Protein AF-0000000083551437 (afdb_homodimer)

Solvent-accessible surface area (backbone atoms only — not comparable to full-atom values): 20191 Å² total; per-residue (Å²): 82,76,39,36,57,94,76,47,75,88,48,89,48,83,45,63,50,37,62,58,28,38,17,14,49,35,32,35,20,27,40,38,96,59,39,48,39,40,38,65,29,53,30,24,42,41,46,38,73,56,61,35,26,37,37,39,28,46,61,46,56,37,84,87,50,58,63,24,40,69,62,61,53,24,28,73,71,62,40,40,38,22,36,25,40,53,34,72,93,44,42,68,40,51,48,47,22,59,35,90,67,61,80,55,52,42,29,41,68,76,40,70,47,60,73,35,77,51,87,83,53,88,28,45,39,58,54,82,30,55,30,35,38,34,26,37,55,74,46,76,42,80,47,73,52,76,37,20,34,38,40,32,24,37,44,54,26,40,39,39,36,63,89,21,51,55,96,52,34,70,53,60,89,44,30,37,30,38,42,26,94,52,33,30,35,73,50,72,67,68,49,74,58,80,74,51,126,83,77,39,35,56,92,76,46,76,88,47,88,48,82,46,63,52,36,62,55,29,39,17,14,46,35,33,35,19,26,38,38,98,59,39,48,40,37,38,66,29,52,30,25,41,41,47,38,73,57,63,37,25,35,37,38,29,45,61,46,56,38,84,86,50,57,63,24,41,70,61,61,53,26,28,73,71,62,42,40,38,23,39,24,40,54,34,75,92,43,43,67,41,49,49,47,22,60,35,91,66,61,81,55,53,41,28,40,69,77,41,71,47,58,72,33,78,50,87,83,52,87,27,46,39,57,55,81,29,56,29,36,38,34,27,37,56,74,46,77,40,80,45,75,54,76,36,22,35,38,40,33,24,38,46,55,26,39,39,37,35,63,90,22,52,54,96,50,34,69,53,60,88,44,30,38,29,36,42,25,93,52,34,30,33,73,50,72,68,68,50,74,58,80,73,51,127

Sequence (394 aa):
MFYKPAEGHGLPHNPFNAIAAPRPIGWISTRGTMGDNLAPYSFFNAVAYVPPQVMFASTAAKPDRGDTKDSVAQIRETGVFCVNMVSLALLDQMNQSSAPFPAGEDEFLHAGIAKAECETIDCPRVAEATASLECRVARIETLLGQSNFLVLGEVTGVHIRPDCLRDGRYLPPDRMVRLGYKDYAVVRDTFELDRPGMFYKPAEGHGLPHNPFNAIAAPRPIGWISTRGTMGDNLAPYSFFNAVAYVPPQVMFASTAAKPDRGDTKDSVAQIRETGVFCVNMVSLALLDQMNQSSAPFPAGEDEFLHAGIAKAECETIDCPRVAEATASLECRVARIETLLGQSNFLVLGEVTGVHIRPDCLRDGRYLPPDRMVRLGYKDYAVVRDTFELDRPG

Nearest PDB structures (foldseek):
  3bpk-assembly1_B  TM=9.282E-01  e=5.804E-17  Bacillus cereus ATCC 14579
  1eje-assembly1_A-2  TM=8.838E-01  e=7.301E-16  Methanothermobacter thermautotrophicus
  3fge-assembly1_A-2  TM=8.835E-01  e=1.530E-13  Shewanella frigidimarina NCIMB 400
  2d5m-assembly1_A-2  TM=8.973E-01  e=6.274E-12  Nitratidesulfovibrio vulgaris str. 'Miyazaki F'
  3e4v-assembly1_B  TM=7.670E-01  e=2.721E-10  Methylobacillus flagellatus KT

Structure (mmCIF, N/CA/C/O backbone):
data_AF-0000000083551437-model_v1
#
loop_
_entity.id
_entity.type
_entity.pdbx_description
1 polymer 'Flavin reductase family protein'
#
loop_
_atom_site.group_PDB
_atom_site.id
_atom_site.type_symbol
_atom_site.label_atom_id
_atom_site.label_alt_id
_atom_site.label_comp_id
_atom_site.label_asym_id
_atom_site.label_entity_id
_atom_site.label_seq_id
_atom_site.pdbx_PDB_ins_code
_atom_site.Cartn_x
_atom_site.Cartn_y
_atom_site.Cartn_z
_atom_site.occupancy
_atom_site.B_iso_or_equiv
_atom_site.auth_seq_id
_atom_site.auth_comp_id
_atom_site.auth_asym_id
_atom_site.auth_atom_id
_atom_site.pdbx_PDB_model_num
ATOM 1 N N . MET A 1 1 ? 7.129 -7.602 -23.125 1 96.12 1 MET A N 1
ATOM 2 C CA . MET A 1 1 ? 8.43 -6.988 -22.875 1 96.12 1 MET A CA 1
ATOM 3 C C . MET A 1 1 ? 8.977 -7.398 -21.516 1 96.12 1 MET A C 1
ATOM 5 O O . MET A 1 1 ? 8.219 -7.52 -20.547 1 96.12 1 MET A O 1
ATOM 9 N N . PHE A 1 2 ? 10.25 -7.688 -21.484 1 98.62 2 PHE A N 1
ATOM 10 C CA . PHE A 1 2 ? 10.938 -8.016 -20.234 1 98.62 2 PHE A CA 1
ATOM 11 C C . PHE A 1 2 ? 12.172 -7.137 -20.047 1 98.62 2 PHE A C 1
ATOM 13 O O . PHE A 1 2 ? 12.891 -6.859 -21.016 1 98.62 2 PHE A O 1
ATOM 20 N N . TYR A 1 3 ? 12.445 -6.699 -18.828 1 98.69 3 TYR A N 1
ATOM 21 C CA . TYR A 1 3 ? 13.695 -6.012 -18.516 1 98.69 3 TYR A CA 1
ATOM 22 C C . TYR A 1 3 ? 14.117 -6.254 -17.078 1 98.69 3 TYR A C 1
ATOM 24 O O . TYR A 1 3 ? 13.297 -6.645 -16.234 1 98.69 3 TYR A O 1
ATOM 32 N N . LYS A 1 4 ? 15.359 -6.117 -16.828 1 98.81 4 LYS A N 1
ATOM 33 C CA . LYS A 1 4 ? 15.938 -6.094 -15.492 1 98.81 4 LYS A CA 1
ATOM 34 C C . LYS A 1 4 ? 16.188 -4.664 -15.023 1 98.81 4 LYS A C 1
ATOM 36 O O . LYS A 1 4 ? 16.953 -3.924 -15.648 1 98.81 4 LYS A O 1
ATOM 41 N N . PRO A 1 5 ? 15.547 -4.305 -13.898 1 98.69 5 PRO A N 1
ATOM 42 C CA . PRO A 1 5 ? 15.719 -2.924 -13.438 1 98.69 5 PRO A CA 1
ATOM 43 C C . PRO A 1 5 ? 17.188 -2.52 -13.312 1 98.69 5 PRO A C 1
ATOM 45 O O . PRO A 1 5 ? 17.547 -1.372 -13.594 1 98.69 5 PRO A O 1
ATOM 48 N N . ALA A 1 6 ? 18.047 -3.371 -12.93 1 98 6 ALA A N 1
ATOM 49 C CA . ALA A 1 6 ? 19.469 -3.086 -12.75 1 98 6 ALA A CA 1
ATOM 50 C C . ALA A 1 6 ? 20.125 -2.674 -14.07 1 98 6 ALA A C 1
ATOM 52 O O . ALA A 1 6 ? 21.172 -2.018 -14.078 1 98 6 ALA A O 1
ATOM 53 N N . GLU A 1 7 ? 19.531 -3.029 -15.141 1 98.19 7 GLU A N 1
ATOM 54 C CA . GLU A 1 7 ? 20.078 -2.742 -16.469 1 98.19 7 GLU A CA 1
ATOM 55 C C . GLU A 1 7 ? 19.328 -1.594 -17.125 1 98.19 7 GLU A C 1
ATOM 57 O O . GLU A 1 7 ? 19.594 -1.259 -18.281 1 98.19 7 GLU A O 1
ATOM 62 N N . GLY A 1 8 ? 18.422 -0.997 -16.469 1 97.75 8 GLY A N 1
ATOM 63 C CA . GLY A 1 8 ? 17.578 0.053 -17.031 1 97.75 8 GLY A CA 1
ATOM 64 C C . GLY A 1 8 ? 16.297 -0.469 -17.641 1 97.75 8 GLY A C 1
ATOM 65 O O . GLY A 1 8 ? 16.234 -1.611 -18.094 1 97.75 8 GLY A O 1
ATOM 66 N N . HIS A 1 9 ? 15.281 0.3 -17.688 1 96.94 9 HIS A N 1
ATOM 67 C CA . HIS A 1 9 ? 13.992 -0.137 -18.203 1 96.94 9 HIS A CA 1
ATOM 68 C C . HIS A 1 9 ? 13.852 0.149 -19.688 1 96.94 9 HIS A C 1
ATOM 70 O O . HIS A 1 9 ? 13.039 -0.47 -20.375 1 96.94 9 HIS A O 1
ATOM 76 N N . GLY A 1 10 ? 14.555 1.107 -20.203 1 96.69 10 GLY A N 1
ATOM 77 C CA . GLY A 1 10 ? 14.602 1.378 -21.641 1 96.69 10 GLY A CA 1
ATOM 78 C C . GLY A 1 10 ? 13.383 2.139 -22.141 1 96.69 10 GLY A C 1
ATOM 79 O O . GLY A 1 10 ? 13.203 2.305 -23.344 1 96.69 10 GLY A O 1
ATOM 80 N N . LEU A 1 11 ? 12.43 2.51 -21.344 1 97.75 11 LEU A N 1
ATOM 81 C CA . LEU A 1 11 ? 11.227 3.268 -21.688 1 97.75 11 LEU A CA 1
ATOM 82 C C . LEU A 1 11 ? 11.43 4.758 -21.422 1 97.75 11 LEU A C 1
ATOM 84 O O . LEU A 1 11 ? 12.312 5.137 -20.641 1 97.75 11 LEU A O 1
ATOM 88 N N . PRO A 1 12 ? 10.664 5.594 -22.062 1 96.94 12 PRO A N 1
ATOM 89 C CA . PRO A 1 12 ? 10.812 7.035 -21.844 1 96.94 12 PRO A CA 1
ATOM 90 C C . PRO A 1 12 ? 10.562 7.438 -20.391 1 96.94 1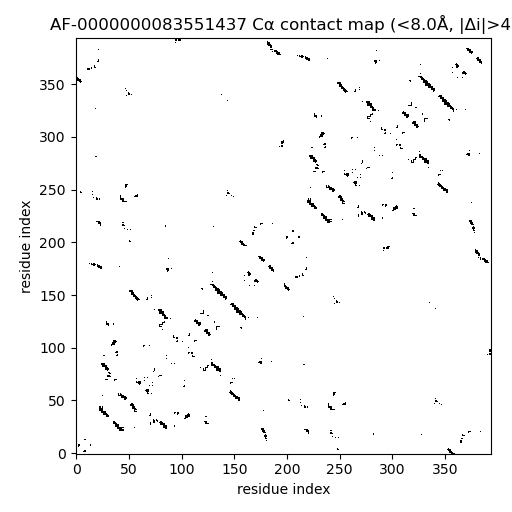2 PRO A C 1
ATOM 92 O O . PRO A 1 12 ? 11.133 8.422 -19.922 1 96.94 12 PRO A O 1
ATOM 95 N N . HIS A 1 13 ? 9.648 6.754 -19.734 1 96.31 13 HIS A N 1
ATOM 96 C CA . HIS A 1 13 ? 9.336 6.977 -18.328 1 96.31 13 HIS A CA 1
ATOM 97 C C . HIS A 1 13 ? 9.344 5.664 -17.547 1 96.31 13 HIS A C 1
ATOM 99 O O . HIS A 1 13 ? 8.93 4.629 -18.062 1 96.31 13 HIS A O 1
ATOM 105 N N . ASN A 1 14 ? 9.875 5.773 -16.344 1 97.75 14 ASN A N 1
ATOM 106 C CA . ASN A 1 14 ? 9.898 4.605 -15.469 1 97.75 14 ASN A CA 1
ATOM 107 C C . ASN A 1 14 ? 8.492 4.059 -15.234 1 97.75 14 ASN A C 1
ATOM 109 O O . ASN A 1 14 ? 7.637 4.754 -14.68 1 97.75 14 ASN A O 1
ATOM 113 N N . PRO A 1 15 ? 8.219 2.82 -15.586 1 98.62 15 PRO A N 1
ATOM 114 C CA . PRO A 1 15 ? 6.859 2.293 -15.477 1 98.62 15 PRO A CA 1
ATOM 115 C C . PRO A 1 15 ? 6.547 1.738 -14.094 1 98.62 15 PRO A C 1
ATOM 117 O O . PRO A 1 15 ? 5.402 1.378 -13.805 1 98.62 15 PRO A O 1
ATOM 120 N N . PHE A 1 16 ? 7.488 1.722 -13.164 1 98.75 16 PHE A N 1
ATOM 121 C CA . PHE A 1 16 ? 7.387 0.976 -11.922 1 98.75 16 PHE A CA 1
ATOM 122 C C . PHE A 1 16 ? 6.172 1.424 -11.117 1 98.75 16 PHE A C 1
ATOM 124 O O . PHE A 1 16 ? 5.348 0.6 -10.711 1 98.75 16 PHE A O 1
ATOM 131 N N . ASN A 1 17 ? 6.02 2.684 -10.898 1 97.12 17 ASN A N 1
ATOM 132 C CA . ASN A 1 17 ? 4.91 3.166 -10.086 1 97.12 17 ASN A CA 1
ATOM 133 C C . ASN A 1 17 ? 3.574 3.018 -10.805 1 97.12 17 ASN A C 1
ATOM 135 O O . ASN A 1 17 ? 2.525 2.916 -10.164 1 97.12 17 ASN A O 1
ATOM 139 N N . ALA A 1 18 ? 3.645 3.078 -12.188 1 98.38 18 ALA A N 1
ATOM 140 C CA . ALA A 1 18 ? 2.422 2.838 -12.953 1 98.38 18 ALA A CA 1
ATOM 141 C C . ALA A 1 18 ? 1.976 1.384 -12.828 1 98.38 18 ALA A C 1
ATOM 143 O O . ALA A 1 18 ? 0.779 1.088 -12.883 1 98.38 18 ALA A O 1
ATOM 144 N N . ILE A 1 19 ? 2.932 0.49 -12.68 1 98.81 19 ILE A N 1
ATOM 145 C CA . ILE A 1 19 ? 2.633 -0.932 -12.547 1 98.81 19 ILE A CA 1
ATOM 146 C C . ILE A 1 19 ? 2.08 -1.212 -11.148 1 98.81 19 ILE A C 1
ATOM 148 O O . ILE A 1 19 ? 1.021 -1.827 -11.008 1 98.81 19 ILE A O 1
ATOM 152 N N . ALA A 1 20 ? 2.764 -0.733 -10.062 1 98.69 20 ALA A N 1
ATOM 153 C CA . ALA A 1 20 ? 2.295 -0.92 -8.695 1 98.69 20 ALA A CA 1
ATOM 154 C C . ALA A 1 20 ? 1.209 0.092 -8.336 1 98.69 20 ALA A C 1
ATOM 156 O O . ALA A 1 20 ? 1.401 0.938 -7.461 1 98.69 20 ALA A O 1
ATOM 157 N N . ALA A 1 21 ? 0.057 0.065 -9.031 1 98.56 21 ALA A N 1
ATOM 158 C CA . ALA A 1 21 ? -1.063 0.997 -8.93 1 98.56 21 ALA A CA 1
ATOM 159 C C . ALA A 1 21 ? -2.395 0.276 -9.125 1 98.56 21 ALA A C 1
ATOM 161 O O . ALA A 1 21 ? -2.43 -0.853 -9.625 1 98.56 21 ALA A O 1
ATOM 162 N N . PRO A 1 22 ? -3.568 0.852 -8.742 1 98.56 22 PRO A N 1
ATOM 163 C CA . PRO A 1 22 ? -3.762 2.146 -8.086 1 98.56 22 PRO A CA 1
ATOM 164 C C . PRO A 1 22 ? -3.441 2.107 -6.594 1 98.56 22 PRO A C 1
ATOM 166 O O . PRO A 1 22 ? -3.736 1.115 -5.922 1 98.56 22 PRO A O 1
ATOM 169 N N . ARG A 1 23 ? -2.859 3.162 -6.117 1 98.88 23 ARG A N 1
ATOM 170 C CA . ARG A 1 23 ? -2.432 3.191 -4.723 1 98.88 23 ARG A CA 1
ATOM 171 C C . ARG A 1 23 ? -3.211 4.234 -3.934 1 98.88 23 ARG A C 1
ATOM 173 O O . ARG A 1 23 ? -3.508 5.316 -4.445 1 98.88 23 ARG A O 1
ATOM 180 N N . PRO A 1 24 ? -3.516 3.902 -2.701 1 98.75 24 PRO A N 1
ATOM 181 C CA . PRO A 1 24 ? -4.07 4.961 -1.853 1 98.75 24 PRO A CA 1
ATOM 182 C C . PRO A 1 24 ? -3.055 6.055 -1.53 1 98.75 24 PRO A C 1
ATOM 184 O O . PRO A 1 24 ? -1.855 5.871 -1.748 1 98.75 24 PRO A O 1
ATOM 187 N N . ILE A 1 25 ? -3.564 7.141 -1.116 1 98.75 25 ILE A N 1
ATOM 188 C CA . ILE A 1 25 ? -2.711 8.258 -0.724 1 98.75 25 ILE A CA 1
ATOM 189 C C . ILE A 1 25 ? -2.781 8.453 0.789 1 98.75 25 ILE A C 1
ATOM 191 O O . ILE A 1 25 ? -3.846 8.758 1.332 1 98.75 25 ILE A O 1
ATOM 195 N N . GLY A 1 26 ? -1.663 8.18 1.498 1 98.88 26 GLY A N 1
ATOM 196 C CA . GLY A 1 26 ? -1.537 8.617 2.879 1 98.88 26 GLY A CA 1
ATOM 197 C C . GLY A 1 26 ? -1.109 10.062 3.012 1 98.88 26 GLY A C 1
ATOM 198 O O . GLY A 1 26 ? 0.041 10.406 2.73 1 98.88 26 GLY A O 1
ATOM 199 N N . TRP A 1 27 ? -2.078 10.883 3.355 1 98.94 27 TRP A N 1
ATOM 200 C CA . TRP A 1 27 ? -1.805 12.297 3.602 1 98.94 27 TRP A CA 1
ATOM 201 C C . TRP A 1 27 ? -1.327 12.516 5.031 1 98.94 27 TRP A C 1
ATOM 203 O O . TRP A 1 27 ? -2.139 12.695 5.945 1 98.94 27 TRP A O 1
ATOM 213 N N . ILE A 1 28 ? 0.02 12.578 5.172 1 98.94 28 ILE A N 1
ATOM 214 C CA . ILE A 1 28 ? 0.659 12.414 6.473 1 98.94 28 ILE A CA 1
ATOM 215 C C . ILE A 1 28 ? 0.851 13.781 7.129 1 98.94 28 ILE A C 1
ATOM 217 O O . ILE A 1 28 ? 1.5 14.664 6.559 1 98.94 28 ILE A O 1
ATOM 221 N N . SER A 1 29 ? 0.323 13.953 8.32 1 98.94 29 SER A N 1
ATOM 222 C CA . SER A 1 29 ? 0.604 15.133 9.133 1 98.94 29 SER A CA 1
ATOM 223 C C . SER A 1 29 ? 1.521 14.789 10.305 1 98.94 29 SER A C 1
ATOM 225 O O . SER A 1 29 ? 1.416 13.703 10.883 1 98.94 29 SER A O 1
ATOM 227 N N . THR A 1 30 ? 2.338 15.625 10.609 1 98.94 30 THR A N 1
ATOM 228 C CA . THR A 1 30 ? 3.26 15.523 11.734 1 98.94 30 THR A CA 1
ATOM 229 C C . THR A 1 30 ? 3.406 16.875 12.438 1 98.94 30 THR A C 1
ATOM 231 O O . THR A 1 30 ? 3.082 17.906 11.867 1 98.94 30 THR A O 1
ATOM 234 N N . ARG A 1 31 ? 3.773 16.828 13.711 1 98.75 31 ARG A N 1
ATOM 235 C CA . ARG A 1 31 ? 4.184 17.984 14.508 1 98.75 31 ARG A CA 1
ATOM 236 C C . ARG A 1 31 ? 5.539 17.75 15.164 1 98.75 31 ARG A C 1
ATOM 238 O O . ARG A 1 31 ? 5.707 16.781 15.914 1 98.75 31 ARG A O 1
ATOM 245 N N . GLY A 1 32 ? 6.527 18.547 14.82 1 98.12 32 GLY A N 1
ATOM 246 C CA . GLY A 1 32 ? 7.84 18.469 15.445 1 98.12 32 GLY A CA 1
ATOM 247 C C . GLY A 1 32 ? 8.281 19.797 16.047 1 98.12 32 GLY A C 1
ATOM 248 O O . GLY A 1 32 ? 7.469 20.703 16.234 1 98.12 32 GLY A O 1
ATOM 249 N N . THR A 1 33 ? 9.547 19.891 16.359 1 97.56 33 THR A N 1
ATOM 250 C CA . THR A 1 33 ? 10.109 21.078 16.984 1 97.56 33 THR A CA 1
ATOM 251 C C . THR A 1 33 ? 9.977 22.281 16.062 1 97.56 33 THR A C 1
ATOM 253 O O . THR A 1 33 ? 9.859 23.422 16.531 1 97.56 33 THR A O 1
ATOM 256 N N . MET A 1 34 ? 9.852 22.078 14.758 1 97.19 34 MET A N 1
ATOM 257 C CA . MET A 1 34 ? 9.812 23.172 13.797 1 97.19 34 MET A CA 1
ATOM 258 C C . MET A 1 34 ? 8.375 23.531 13.43 1 97.19 34 MET A C 1
ATOM 260 O O . MET A 1 34 ? 8.141 24.438 12.625 1 97.19 34 MET A O 1
ATOM 264 N N . GLY A 1 35 ? 7.473 22.781 14.008 1 98.31 35 GLY A N 1
ATOM 265 C CA . GLY A 1 35 ? 6.07 23.078 13.75 1 98.31 35 GLY A CA 1
ATOM 266 C C . GLY A 1 35 ? 5.348 21.953 13.031 1 98.31 35 GLY A C 1
ATOM 267 O O . GLY A 1 35 ? 5.773 20.797 13.086 1 98.31 35 GLY A O 1
ATOM 268 N N . ASP A 1 36 ? 4.195 22.328 12.43 1 98.81 36 ASP A N 1
ATOM 269 C CA . ASP A 1 36 ? 3.33 21.344 11.781 1 98.81 36 ASP A CA 1
ATOM 270 C C . ASP A 1 36 ? 3.754 21.109 10.328 1 98.81 36 ASP A C 1
ATOM 272 O O . ASP A 1 36 ? 4.297 22.016 9.688 1 98.81 36 ASP A O 1
ATOM 276 N N . ASN A 1 37 ? 3.568 19.969 9.812 1 98.81 37 ASN A N 1
ATOM 277 C CA . ASN A 1 37 ? 3.875 19.547 8.453 1 98.81 37 ASN A CA 1
ATOM 278 C C . ASN A 1 37 ? 2.773 18.656 7.883 1 98.81 37 ASN A C 1
ATOM 280 O O . ASN A 1 37 ? 2.096 17.938 8.625 1 98.81 37 ASN A O 1
ATOM 284 N N . LEU A 1 38 ? 2.527 18.75 6.582 1 98.88 38 LEU A N 1
ATOM 285 C CA . LEU A 1 38 ? 1.571 17.906 5.863 1 98.88 38 LEU A CA 1
ATOM 286 C C . LEU A 1 38 ? 2.1 17.547 4.477 1 98.88 38 LEU A C 1
ATOM 288 O O . LEU A 1 38 ? 2.543 18.422 3.73 1 98.88 38 LEU A O 1
ATOM 292 N N . ALA A 1 39 ? 2.104 16.266 4.141 1 98.75 39 ALA A N 1
ATOM 293 C CA . ALA A 1 39 ? 2.598 15.836 2.836 1 98.75 39 ALA A CA 1
ATOM 294 C C . ALA A 1 39 ? 1.934 14.531 2.4 1 98.75 39 ALA A C 1
ATOM 296 O O . ALA A 1 39 ? 1.698 13.641 3.223 1 98.75 39 ALA A O 1
ATOM 297 N N . PRO A 1 40 ? 1.665 14.367 1.146 1 98.69 40 PRO A N 1
ATOM 298 C CA . PRO A 1 40 ? 1.066 13.125 0.646 1 98.69 40 PRO A CA 1
ATOM 299 C C . PRO A 1 40 ? 2.111 12.078 0.275 1 98.69 40 PRO A C 1
ATOM 301 O O . PRO A 1 40 ? 3.18 12.422 -0.24 1 98.69 40 PRO A O 1
ATOM 304 N N . TYR A 1 41 ? 1.854 10.859 0.568 1 98.75 41 TYR A N 1
ATOM 305 C CA . TYR A 1 41 ? 2.637 9.688 0.186 1 98.75 41 TYR A CA 1
ATOM 306 C C . TYR A 1 41 ? 1.758 8.641 -0.486 1 98.75 41 TYR A C 1
ATOM 308 O O . TYR A 1 41 ? 0.768 8.188 0.094 1 98.75 41 TYR A O 1
ATOM 316 N N . SER A 1 42 ? 2.129 8.211 -1.718 1 98.5 42 SER A N 1
ATOM 317 C CA . SER A 1 42 ? 1.346 7.168 -2.377 1 98.5 42 SER A CA 1
ATOM 318 C C . SER A 1 42 ? 1.913 5.785 -2.086 1 98.5 42 SER A C 1
ATOM 320 O O . SER A 1 42 ? 1.271 4.77 -2.371 1 98.5 42 SER A O 1
ATOM 322 N N . PHE A 1 43 ? 3.203 5.703 -1.601 1 98.88 43 PHE A N 1
ATOM 323 C CA . PHE A 1 43 ? 3.689 4.445 -1.037 1 98.88 43 PHE A CA 1
ATOM 324 C C . PHE A 1 43 ? 3.17 4.254 0.382 1 98.88 43 PHE A C 1
ATOM 326 O O . PHE A 1 43 ? 3.939 4.309 1.344 1 98.88 43 PHE A O 1
ATOM 333 N N . PHE A 1 44 ? 1.846 4.07 0.457 1 98.94 44 PHE A N 1
ATOM 334 C CA . PHE A 1 44 ? 1.064 3.979 1.686 1 98.94 44 PHE A CA 1
ATOM 335 C C . PHE A 1 44 ? 0.107 2.795 1.629 1 98.94 44 PHE A C 1
ATOM 337 O O . PHE A 1 44 ? -0.486 2.518 0.584 1 98.94 44 PHE A O 1
ATOM 344 N N . ASN A 1 45 ? 0.003 2.068 2.762 1 98.94 45 ASN A N 1
ATOM 345 C CA . ASN A 1 45 ? -0.975 0.988 2.826 1 98.94 45 ASN A CA 1
ATOM 346 C C . ASN A 1 45 ? -1.232 0.549 4.266 1 98.94 45 ASN A C 1
ATOM 348 O O . ASN A 1 45 ? -0.465 0.887 5.168 1 98.94 45 ASN A O 1
ATOM 352 N N . ALA A 1 46 ? -2.393 -0.149 4.523 1 98.94 46 ALA A N 1
ATOM 353 C CA . ALA A 1 46 ? -2.564 -0.958 5.727 1 98.94 46 ALA A CA 1
ATOM 354 C C . ALA A 1 46 ? -1.682 -2.203 5.684 1 98.94 46 ALA A C 1
ATOM 356 O O . ALA A 1 46 ? -1.331 -2.684 4.602 1 98.94 46 ALA A O 1
ATOM 357 N N . VAL A 1 47 ? -1.3 -2.734 6.961 1 98.88 47 VAL A N 1
ATOM 358 C CA . VAL A 1 47 ? -0.409 -3.889 6.914 1 98.88 47 VAL A CA 1
ATOM 359 C C . VAL A 1 47 ? -0.843 -4.918 7.953 1 98.88 47 VAL A C 1
ATOM 361 O O . VAL A 1 47 ? -0.373 -6.059 7.938 1 98.88 47 VAL A O 1
ATOM 364 N N . ALA A 1 48 ? -1.745 -4.578 8.852 1 98.81 48 ALA A N 1
ATOM 365 C CA . ALA A 1 48 ? -2.254 -5.539 9.828 1 98.81 48 ALA A CA 1
ATOM 366 C C . ALA A 1 48 ? -3.576 -5.066 10.43 1 98.81 48 ALA A C 1
ATOM 368 O O . ALA A 1 48 ? -3.836 -3.861 10.5 1 98.81 48 ALA A O 1
ATOM 369 N N . TYR A 1 49 ? -4.379 -6.02 11 1 98.31 49 TYR A N 1
ATOM 370 C CA . TYR A 1 49 ? -5.68 -5.703 11.586 1 98.31 49 TYR A CA 1
ATOM 371 C C . TYR A 1 49 ? -5.59 -5.617 13.102 1 98.31 49 TYR A C 1
ATOM 373 O O . TYR A 1 49 ? -6.309 -4.832 13.727 1 98.31 49 TYR A O 1
ATOM 381 N N . VAL A 1 50 ? -4.75 -6.535 13.641 1 98 50 VAL A N 1
ATOM 382 C CA . VAL A 1 50 ? -4.734 -6.648 15.094 1 98 50 VAL A CA 1
ATOM 383 C C . VAL A 1 50 ? -3.295 -6.625 15.602 1 98 50 VAL A C 1
ATOM 385 O O . VAL A 1 50 ? -2.574 -7.617 15.492 1 98 50 VAL A O 1
ATOM 388 N N . PRO A 1 51 ? -2.963 -5.516 16.328 1 98.56 51 PRO A N 1
ATOM 389 C CA . PRO A 1 51 ? -3.684 -4.25 16.203 1 98.56 51 PRO A CA 1
ATOM 390 C C . PRO A 1 51 ? -3.609 -3.664 14.797 1 98.56 51 PRO A C 1
ATOM 392 O O . PRO A 1 51 ? -2.805 -4.117 13.977 1 98.56 51 PRO A O 1
ATOM 395 N N . PRO A 1 52 ? -4.508 -2.746 14.5 1 98.94 52 PRO A N 1
ATOM 396 C CA . PRO A 1 52 ? -4.41 -2.123 13.18 1 98.94 52 PRO A CA 1
ATOM 397 C C . PRO A 1 52 ? -3.109 -1.344 12.992 1 98.94 52 PRO A C 1
ATOM 399 O O . PRO A 1 52 ? -2.699 -0.594 13.883 1 98.94 52 PRO A O 1
ATOM 402 N N . GLN A 1 53 ? -2.426 -1.577 11.875 1 98.94 53 GLN A N 1
ATOM 403 C CA . GLN A 1 53 ? -1.149 -0.957 11.539 1 98.94 53 GLN A CA 1
ATOM 404 C C . GLN A 1 53 ? -1.151 -0.449 10.094 1 98.94 53 GLN A C 1
ATOM 406 O O . GLN A 1 53 ? -1.82 -1.019 9.234 1 98.94 53 GLN A O 1
ATOM 411 N N . VAL A 1 54 ? -0.465 0.615 9.852 1 98.94 54 VAL A N 1
ATOM 412 C CA . VAL A 1 54 ? -0.236 1.162 8.523 1 98.94 54 VAL A CA 1
ATOM 413 C C . VAL A 1 54 ? 1.262 1.342 8.289 1 98.94 54 VAL A C 1
ATOM 415 O O . VAL A 1 54 ? 2.057 1.262 9.227 1 98.94 54 VAL A O 1
ATOM 418 N N . MET A 1 55 ? 1.607 1.521 7.012 1 98.94 55 MET A N 1
ATOM 419 C CA . MET A 1 55 ? 2.963 1.929 6.656 1 98.94 55 MET A CA 1
ATOM 420 C C . MET A 1 55 ? 2.943 3 5.57 1 98.94 55 MET A C 1
ATOM 422 O O . MET A 1 55 ? 1.947 3.15 4.859 1 98.94 55 MET A O 1
ATOM 426 N N . PHE A 1 56 ? 3.928 3.799 5.508 1 98.94 56 PHE A N 1
ATOM 427 C CA . PHE A 1 56 ? 4.258 4.582 4.324 1 98.94 56 PHE A CA 1
ATOM 428 C C . PHE A 1 56 ? 5.766 4.648 4.121 1 98.94 56 PHE A C 1
ATOM 430 O O . PHE A 1 56 ? 6.535 4.445 5.062 1 98.94 56 PHE A O 1
ATOM 437 N N . ALA A 1 57 ? 6.176 4.906 2.895 1 98.88 57 ALA A N 1
ATOM 438 C CA . ALA A 1 57 ? 7.598 4.992 2.562 1 98.88 57 ALA A CA 1
ATOM 439 C C . ALA A 1 57 ? 7.957 6.383 2.043 1 98.88 57 ALA A C 1
ATOM 441 O O . ALA A 1 57 ? 7.188 6.988 1.297 1 98.88 57 ALA A O 1
ATOM 442 N N . SER A 1 58 ? 9.031 6.859 2.486 1 98.75 58 SER A N 1
ATOM 443 C CA . SER A 1 58 ? 9.648 8.094 2.012 1 98.75 58 SER A CA 1
ATOM 444 C C . SER A 1 58 ? 10.938 7.805 1.242 1 98.75 58 SER A C 1
ATOM 446 O O . SER A 1 58 ? 11.828 7.129 1.752 1 98.75 58 SER A O 1
ATOM 448 N N . THR A 1 59 ? 11.047 8.258 0.008 1 98.06 59 THR A N 1
ATOM 449 C CA . THR A 1 59 ? 12.109 7.785 -0.87 1 98.06 59 THR A CA 1
ATOM 450 C C . THR A 1 59 ? 12.992 8.945 -1.319 1 98.06 59 THR A C 1
ATOM 452 O O . THR A 1 59 ? 13.688 8.852 -2.336 1 98.06 59 THR A O 1
ATOM 455 N N . ALA A 1 60 ? 12.93 10.078 -0.691 1 95.25 60 ALA A N 1
ATOM 456 C CA . ALA A 1 60 ? 13.727 11.242 -1.084 1 95.25 60 ALA A CA 1
ATOM 457 C C . ALA A 1 60 ? 14.312 11.945 0.138 1 95.25 60 ALA A C 1
ATOM 459 O O . ALA A 1 60 ? 13.922 11.664 1.271 1 95.25 60 ALA A O 1
ATOM 460 N N . ALA A 1 61 ? 15.297 12.75 -0.168 1 95.19 61 ALA A N 1
ATOM 461 C CA . ALA A 1 61 ? 15.922 13.602 0.839 1 95.19 61 ALA A CA 1
ATOM 462 C C . ALA A 1 61 ? 15.938 15.062 0.391 1 95.19 61 ALA A C 1
ATOM 464 O O . ALA A 1 61 ? 15.781 15.352 -0.797 1 95.19 61 ALA A O 1
ATOM 465 N N . LYS A 1 62 ? 15.945 15.859 1.308 1 94.19 62 LYS A N 1
ATOM 466 C CA . LYS A 1 62 ? 16.203 17.266 1.018 1 94.19 62 LYS A CA 1
ATOM 467 C C . LYS A 1 62 ? 17.297 17.828 1.924 1 94.19 62 LYS A C 1
ATOM 469 O O . LYS A 1 62 ? 17.438 17.406 3.072 1 94.19 62 LYS A O 1
ATOM 474 N N . PRO A 1 63 ? 18.094 18.75 1.479 1 92.62 63 PRO A N 1
ATOM 475 C CA . PRO A 1 63 ? 19.297 19.203 2.18 1 92.62 63 PRO A CA 1
ATOM 476 C C . PRO A 1 63 ? 19 19.703 3.596 1 92.62 63 PRO A C 1
ATOM 478 O O . PRO A 1 63 ? 19.812 19.5 4.504 1 92.62 63 PRO A O 1
ATOM 481 N N . ASP A 1 64 ? 17.906 20.281 3.852 1 95.12 64 ASP A N 1
ATOM 482 C CA . ASP A 1 64 ? 17.625 20.891 5.141 1 95.12 64 ASP A CA 1
ATOM 483 C C . ASP A 1 64 ? 17.016 19.891 6.113 1 95.12 64 ASP A C 1
ATOM 485 O O . ASP A 1 64 ? 16.656 20.234 7.238 1 95.12 64 ASP A O 1
ATOM 489 N N . ARG A 1 65 ? 16.953 18.578 5.723 1 94.69 65 ARG A N 1
ATOM 490 C CA . ARG A 1 65 ? 16.484 17.516 6.594 1 94.69 65 ARG A CA 1
ATOM 491 C C . ARG A 1 65 ? 17.438 16.328 6.57 1 94.69 65 ARG A C 1
ATOM 493 O O . ARG A 1 65 ? 17.109 15.25 7.07 1 94.69 65 ARG A O 1
ATOM 500 N N . GLY A 1 66 ? 18.531 16.547 5.965 1 93.38 66 GLY A N 1
ATOM 501 C CA . GLY A 1 66 ? 19.547 15.508 5.953 1 93.38 66 GLY A CA 1
ATOM 502 C C . GLY A 1 66 ? 19.234 14.391 4.977 1 93.38 66 GLY A C 1
ATOM 503 O O . GLY A 1 66 ? 19.281 14.594 3.762 1 93.38 66 GLY A O 1
ATOM 504 N N . ASP A 1 67 ? 18.906 13.195 5.496 1 94.88 67 ASP A N 1
ATOM 505 C CA . ASP A 1 67 ? 18.812 11.984 4.688 1 94.88 67 ASP A CA 1
ATOM 506 C C . ASP A 1 67 ? 17.359 11.641 4.367 1 94.88 67 ASP A C 1
ATOM 508 O O . ASP A 1 67 ? 17.078 10.539 3.902 1 94.88 67 ASP A O 1
ATOM 512 N N . THR A 1 68 ? 16.453 12.609 4.676 1 96.94 68 THR A N 1
ATOM 513 C CA . THR A 1 68 ? 15.039 12.305 4.488 1 96.94 68 THR A CA 1
ATOM 514 C C . THR A 1 68 ? 14.25 13.586 4.227 1 96.94 68 THR A C 1
ATOM 516 O O . THR A 1 68 ? 14.805 14.586 3.787 1 96.94 68 THR A O 1
ATOM 519 N N . LYS A 1 69 ? 12.852 13.484 4.332 1 96.81 69 LYS A N 1
ATOM 520 C CA . LYS A 1 69 ? 11.93 14.609 4.195 1 96.81 69 LYS A CA 1
ATOM 521 C C . LYS A 1 69 ? 11.344 15.008 5.543 1 96.81 69 LYS A C 1
ATOM 523 O O . LYS A 1 69 ? 11.695 14.43 6.574 1 96.81 69 LYS A O 1
ATOM 528 N N . ASP A 1 70 ? 10.547 16.047 5.547 1 98 70 ASP A N 1
ATOM 529 C CA . ASP A 1 70 ? 10.047 16.656 6.773 1 98 70 ASP A CA 1
ATOM 530 C C . ASP A 1 70 ? 9.273 15.648 7.621 1 98 70 ASP A C 1
ATOM 532 O O . ASP A 1 70 ? 9.453 15.586 8.836 1 98 70 ASP A O 1
ATOM 536 N N . SER A 1 71 ? 8.438 14.836 6.973 1 98.56 71 SER A N 1
ATOM 537 C CA . SER A 1 71 ? 7.574 13.914 7.703 1 98.56 71 SER A CA 1
ATOM 538 C C . SER A 1 71 ? 8.391 12.914 8.516 1 98.56 71 SER A C 1
ATOM 540 O O . SER A 1 71 ? 8.211 12.805 9.734 1 98.56 71 SER A O 1
ATOM 542 N N . VAL A 1 72 ? 9.312 12.25 7.855 1 98.69 72 VAL A N 1
ATOM 543 C CA . VAL A 1 72 ? 10.102 11.227 8.539 1 98.69 72 VAL A CA 1
ATOM 544 C C . VAL A 1 72 ? 11 11.883 9.586 1 98.69 72 VAL A C 1
ATOM 546 O O . VAL A 1 72 ? 11.188 11.352 10.68 1 98.69 72 VAL A O 1
ATOM 549 N N . ALA A 1 73 ? 11.617 13.047 9.273 1 98.19 73 ALA A N 1
ATOM 550 C CA . ALA A 1 73 ? 12.453 13.75 10.242 1 98.19 73 ALA A CA 1
ATOM 551 C C . ALA A 1 73 ? 11.672 14.055 11.523 1 98.19 73 ALA A C 1
ATOM 553 O O . ALA A 1 73 ? 12.172 13.836 12.625 1 98.19 73 ALA A O 1
ATOM 554 N N . GLN A 1 74 ? 10.461 14.5 11.406 1 98.44 74 GLN A N 1
ATOM 555 C CA . GLN A 1 74 ? 9.656 14.867 12.57 1 98.44 74 GLN A CA 1
ATOM 556 C C . GLN A 1 74 ? 9.141 13.625 13.297 1 98.44 74 GLN A C 1
ATOM 558 O O . GLN A 1 74 ? 8.984 13.641 14.516 1 98.44 74 GLN A O 1
ATOM 563 N N . ILE A 1 75 ? 8.836 12.617 12.531 1 98.81 75 ILE A N 1
ATOM 564 C CA . ILE A 1 75 ? 8.414 11.359 13.133 1 98.81 75 ILE A CA 1
ATOM 565 C C . ILE A 1 75 ? 9.547 10.789 13.984 1 98.81 75 ILE A C 1
ATOM 567 O O . ILE A 1 75 ? 9.305 10.234 15.062 1 98.81 75 ILE A O 1
ATOM 571 N N . ARG A 1 76 ? 10.766 10.938 13.5 1 98.25 76 ARG A N 1
ATOM 572 C CA . ARG A 1 76 ? 11.922 10.5 14.281 1 98.25 76 ARG A CA 1
ATOM 573 C C . ARG A 1 76 ? 12.008 11.258 15.602 1 98.25 76 ARG A C 1
ATOM 575 O O . ARG A 1 76 ? 12.445 10.703 16.609 1 98.25 76 ARG A O 1
ATOM 582 N N . GLU A 1 77 ? 11.523 12.469 15.578 1 97.94 77 GLU A N 1
ATOM 583 C CA . GLU A 1 77 ? 11.555 13.32 16.766 1 97.94 77 GLU A CA 1
ATOM 584 C C . GLU A 1 77 ? 10.461 12.914 17.75 1 97.94 77 GLU A C 1
ATOM 586 O O . GLU A 1 77 ? 10.703 12.875 18.969 1 97.94 77 GLU A O 1
ATOM 591 N N . THR A 1 78 ? 9.289 12.609 17.297 1 98.69 78 THR A N 1
ATOM 592 C CA . THR A 1 78 ? 8.125 12.633 18.172 1 98.69 78 THR A CA 1
ATOM 593 C C . THR A 1 78 ? 7.543 11.234 18.328 1 98.69 78 THR A C 1
ATOM 595 O O . THR A 1 78 ? 6.816 10.969 19.297 1 98.69 78 THR A O 1
ATOM 598 N N . GLY A 1 79 ? 7.707 10.391 17.312 1 98.88 79 GLY A N 1
ATOM 599 C CA . GLY A 1 79 ? 7.203 9.031 17.359 1 98.88 79 GLY A CA 1
ATOM 600 C C . GLY A 1 79 ? 5.727 8.93 17.031 1 98.88 79 GLY A C 1
ATOM 601 O O . GLY A 1 79 ? 5.094 7.906 17.312 1 98.88 79 GLY A O 1
ATOM 602 N N . VAL A 1 80 ? 5.133 10 16.5 1 98.94 80 VAL A N 1
ATOM 603 C CA . VAL A 1 80 ? 3.711 9.93 16.188 1 98.94 80 VAL A CA 1
ATOM 604 C C . VAL A 1 80 ? 3.441 10.633 14.859 1 98.94 80 VAL A C 1
ATOM 606 O O . VAL A 1 80 ? 4.223 11.492 14.43 1 98.94 80 VAL A O 1
ATOM 609 N N . PHE A 1 81 ? 2.4 10.305 14.125 1 99 81 PHE A N 1
ATOM 610 C CA . PHE A 1 81 ? 1.912 10.93 12.906 1 99 81 PHE A CA 1
ATOM 611 C C . PHE A 1 81 ? 0.434 10.625 12.688 1 99 81 PHE A C 1
ATOM 613 O O . PHE A 1 81 ? -0.126 9.75 13.352 1 99 81 PHE A O 1
ATOM 620 N N . CYS A 1 82 ? -0.191 11.344 11.883 1 99 82 CYS A N 1
ATOM 621 C CA . CYS A 1 82 ? -1.586 11.109 11.523 1 99 82 CYS A CA 1
ATOM 622 C C . CYS A 1 82 ? -1.743 10.922 10.023 1 99 82 CYS A C 1
ATOM 624 O O . CYS A 1 82 ? -1.137 11.648 9.234 1 99 82 CYS A O 1
ATOM 626 N N . VAL A 1 83 ? -2.498 9.914 9.641 1 99 83 VAL A N 1
ATOM 627 C CA . VAL A 1 83 ? -2.867 9.703 8.242 1 99 83 VAL A CA 1
ATOM 628 C C . VAL A 1 83 ? -4.242 10.305 7.973 1 99 83 VAL A C 1
ATOM 630 O O . VAL A 1 83 ? -5.207 10.016 8.688 1 99 83 VAL A O 1
ATOM 633 N N . ASN A 1 84 ? -4.348 11.109 6.961 1 98.94 84 ASN A N 1
ATOM 634 C CA . ASN A 1 84 ? -5.609 11.711 6.551 1 98.94 84 ASN A CA 1
ATOM 635 C C . ASN A 1 84 ? -6.023 11.266 5.156 1 98.94 84 ASN A C 1
ATOM 637 O O . ASN A 1 84 ? -5.234 11.344 4.211 1 98.94 84 ASN A O 1
ATOM 641 N N . MET A 1 85 ? -7.238 10.766 5.039 1 98.81 85 MET A N 1
ATOM 642 C CA . MET A 1 85 ? -7.715 10.305 3.742 1 98.81 85 MET A CA 1
ATOM 643 C C . MET A 1 85 ? -8.117 11.477 2.855 1 98.81 85 MET A C 1
ATOM 645 O O . MET A 1 85 ? -8.695 12.453 3.338 1 98.81 85 MET A O 1
ATOM 649 N N . VAL A 1 86 ? -7.828 11.375 1.599 1 98.19 86 VAL A N 1
ATOM 650 C CA . VAL A 1 86 ? -8.039 12.445 0.633 1 98.19 86 VAL A CA 1
ATOM 651 C C . VAL A 1 86 ? -9.312 12.188 -0.158 1 98.19 86 VAL A C 1
ATOM 653 O O . VAL A 1 86 ? -9.5 11.102 -0.719 1 98.19 86 VAL A O 1
ATOM 656 N N . SER A 1 87 ? -10.188 13.148 -0.197 1 97.81 87 SER A N 1
ATOM 657 C CA . SER A 1 87 ? -11.344 13.156 -1.086 1 97.81 87 SER A CA 1
ATOM 658 C C . SER A 1 87 ? -11.109 14.078 -2.279 1 97.81 87 SER A C 1
ATOM 660 O O . SER A 1 87 ? -10.164 14.875 -2.287 1 97.81 87 SER A O 1
ATOM 662 N N . LEU A 1 88 ? -11.984 13.938 -3.246 1 97.88 88 LEU A N 1
ATOM 663 C CA . LEU A 1 88 ? -11.914 14.805 -4.418 1 97.88 88 LEU A CA 1
ATOM 664 C C . LEU A 1 88 ? -12.008 16.266 -4.016 1 97.88 88 LEU A C 1
ATOM 666 O O . LEU A 1 88 ? -11.375 17.125 -4.625 1 97.88 88 LEU A O 1
ATOM 670 N N . ALA A 1 89 ? -12.773 16.578 -2.969 1 97.81 89 ALA A N 1
ATOM 671 C CA . ALA A 1 89 ? -13 17.953 -2.504 1 97.81 89 ALA A CA 1
ATOM 672 C C . ALA A 1 89 ? -11.711 18.578 -1.996 1 97.81 89 ALA A C 1
ATOM 674 O O . ALA A 1 89 ? -11.57 19.812 -1.986 1 97.81 89 ALA A O 1
ATOM 675 N N . LEU A 1 90 ? -10.75 17.75 -1.607 1 98.12 90 LEU A N 1
ATOM 676 C CA . LEU A 1 90 ? -9.516 18.266 -1.017 1 98.12 90 LEU A CA 1
ATOM 677 C C . LEU A 1 90 ? -8.32 18 -1.935 1 98.12 90 LEU A C 1
ATOM 679 O O . LEU A 1 90 ? -7.172 18.172 -1.527 1 98.12 90 LEU A O 1
ATOM 683 N N . LEU A 1 91 ? -8.562 17.594 -3.162 1 98 91 LEU A N 1
ATOM 684 C CA . LEU A 1 91 ? -7.504 17.141 -4.055 1 98 91 LEU A CA 1
ATOM 685 C C . LEU A 1 91 ? -6.512 18.266 -4.34 1 98 91 LEU A C 1
ATOM 687 O O . LEU A 1 91 ? -5.301 18.047 -4.305 1 98 91 LEU A O 1
ATOM 691 N N . ASP A 1 92 ? -6.992 19.469 -4.621 1 97.31 92 ASP A N 1
ATOM 692 C CA . ASP A 1 92 ? -6.129 20.609 -4.922 1 97.31 92 ASP A CA 1
ATOM 693 C C . ASP A 1 92 ? -5.242 20.953 -3.727 1 97.31 92 ASP A C 1
ATOM 695 O O . ASP A 1 92 ? -4.043 21.203 -3.885 1 97.31 92 ASP A O 1
ATOM 699 N N . GLN A 1 93 ? -5.844 20.984 -2.617 1 98.38 93 GLN A N 1
ATOM 700 C CA . GLN A 1 93 ? -5.102 21.281 -1.396 1 98.38 93 GLN A CA 1
ATOM 701 C C . GLN A 1 93 ? -4.051 20.203 -1.118 1 98.38 93 GLN A C 1
ATOM 703 O O . GLN A 1 93 ? -2.928 20.516 -0.72 1 98.38 93 GLN A O 1
ATOM 708 N N . MET A 1 94 ? -4.484 18.969 -1.302 1 98.56 94 MET A N 1
ATOM 709 C CA . MET A 1 94 ? -3.525 17.875 -1.133 1 98.56 94 MET A CA 1
ATOM 710 C C . MET A 1 94 ? -2.342 18.047 -2.08 1 98.56 94 MET A C 1
ATOM 712 O O . MET A 1 94 ? -1.188 17.922 -1.664 1 98.56 94 MET A O 1
ATOM 716 N N . ASN A 1 95 ? -2.637 18.328 -3.336 1 98.12 95 ASN A N 1
ATOM 717 C CA . ASN A 1 95 ? -1.581 18.547 -4.32 1 98.12 95 ASN A CA 1
ATOM 718 C C . ASN A 1 95 ? -0.677 19.703 -3.936 1 98.12 95 ASN A C 1
ATOM 720 O O . ASN A 1 95 ? 0.546 19.609 -4.043 1 98.12 95 ASN A O 1
ATOM 724 N N . GLN A 1 96 ? -1.189 20.781 -3.41 1 97.81 96 GLN A N 1
ATOM 725 C CA . GLN A 1 96 ? -0.43 21.953 -2.996 1 97.81 96 GLN A CA 1
ATOM 726 C C . GLN A 1 96 ? 0.517 21.609 -1.848 1 97.81 96 GLN A C 1
ATOM 728 O O . GLN A 1 96 ? 1.61 22.172 -1.754 1 97.81 96 GLN A O 1
ATOM 733 N N . SER A 1 97 ? 0.125 20.703 -1.032 1 98.12 97 SER A N 1
ATOM 734 C CA . SER A 1 97 ? 0.925 20.359 0.136 1 98.12 97 SER A CA 1
ATOM 735 C C . SER A 1 97 ? 2.16 19.547 -0.261 1 98.12 97 SER A C 1
ATOM 737 O O . SER A 1 97 ? 3.041 19.312 0.567 1 98.12 97 SER A O 1
ATOM 739 N N . SER A 1 98 ? 2.26 19.094 -1.503 1 96.75 98 SER A N 1
ATOM 740 C CA . SER A 1 98 ? 3.414 18.328 -1.962 1 96.75 98 SER A CA 1
ATOM 741 C C . SER A 1 98 ? 4.539 19.25 -2.43 1 96.75 98 SER A C 1
ATOM 743 O O . SER A 1 98 ? 5.613 18.781 -2.809 1 96.75 98 SER A O 1
ATOM 745 N N . ALA A 1 99 ? 4.367 20.578 -2.389 1 95.38 99 ALA A N 1
ATOM 746 C CA . ALA A 1 99 ? 5.383 21.547 -2.814 1 95.38 99 ALA A CA 1
ATOM 747 C C . ALA A 1 99 ? 6.637 21.438 -1.949 1 95.38 99 ALA A C 1
ATOM 749 O O . ALA A 1 99 ? 6.551 21.125 -0.758 1 95.38 99 ALA A O 1
ATOM 750 N N . PRO A 1 100 ? 7.793 21.609 -2.506 1 93.25 100 PRO A N 1
ATOM 751 C CA . PRO A 1 100 ? 9.055 21.484 -1.769 1 93.25 100 PRO A CA 1
ATOM 752 C C . PRO A 1 100 ? 9.32 22.688 -0.868 1 93.25 100 PRO A C 1
ATOM 754 O O . PRO A 1 100 ? 10.328 23.391 -1.045 1 93.25 100 PRO A O 1
ATOM 757 N N . PHE A 1 101 ? 8.516 22.969 0.135 1 95.5 101 PHE A N 1
ATOM 758 C CA . PHE A 1 101 ? 8.688 24.078 1.07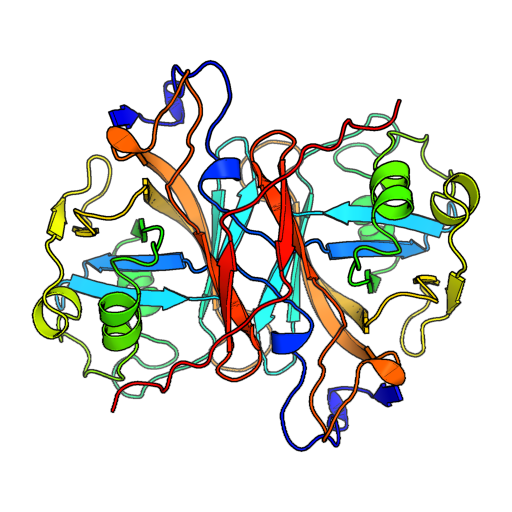3 1 95.5 101 PHE A CA 1
ATOM 759 C C . PHE A 1 101 ? 9.883 23.828 1.985 1 95.5 101 PHE A C 1
ATOM 761 O O . PHE A 1 101 ? 10.211 22.672 2.289 1 95.5 101 PHE A O 1
ATOM 768 N N . PRO A 1 102 ? 10.547 24.891 2.441 1 96.69 102 PRO A N 1
ATOM 769 C CA . PRO A 1 102 ? 11.617 24.719 3.428 1 96.69 102 PRO A CA 1
ATOM 770 C C . PRO A 1 102 ? 11.125 24.078 4.727 1 96.69 102 PRO A C 1
ATOM 772 O O . PRO A 1 102 ? 9.945 24.203 5.074 1 96.69 102 PRO A O 1
ATOM 775 N N . ALA A 1 103 ? 12.078 23.391 5.383 1 96.94 103 ALA A N 1
ATOM 776 C CA . ALA A 1 103 ? 11.766 22.844 6.699 1 96.94 103 ALA A CA 1
ATOM 777 C C . ALA A 1 103 ? 11.18 23.922 7.613 1 96.94 103 ALA A C 1
ATOM 779 O O . ALA A 1 103 ? 11.656 25.062 7.625 1 96.94 103 ALA A O 1
ATOM 780 N N . GLY A 1 104 ? 10.148 23.516 8.281 1 97.31 104 GLY A N 1
ATOM 781 C CA . GLY A 1 104 ? 9.531 24.453 9.227 1 97.31 104 GLY A CA 1
ATOM 782 C C . GLY A 1 104 ? 8.32 25.156 8.656 1 97.31 104 GLY A C 1
ATOM 783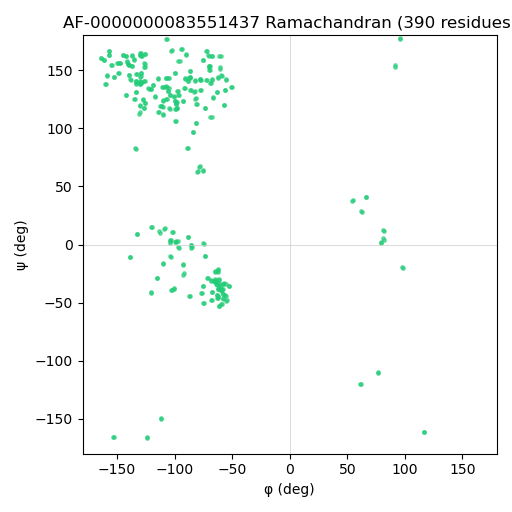 O O . GLY A 1 104 ? 7.527 25.734 9.398 1 97.31 104 GLY A O 1
ATOM 784 N N . GLU A 1 105 ? 8.203 25.188 7.305 1 97.56 105 GLU A N 1
ATOM 785 C CA . GLU A 1 105 ? 7.004 25.734 6.688 1 97.56 105 GLU A CA 1
ATOM 786 C C . GLU A 1 105 ? 5.805 24.812 6.867 1 97.56 105 GLU A C 1
ATOM 788 O O . GLU A 1 105 ? 5.941 23.594 6.793 1 97.56 105 GLU A O 1
ATOM 793 N N . ASP A 1 106 ? 4.664 25.484 7.102 1 98.44 106 ASP A N 1
ATOM 794 C CA . ASP A 1 106 ? 3.426 24.781 7.426 1 98.44 106 ASP A CA 1
ATOM 795 C C . ASP A 1 106 ? 2.533 24.641 6.195 1 98.44 106 ASP A C 1
ATOM 797 O O . ASP A 1 106 ? 1.871 25.594 5.789 1 98.44 106 ASP A O 1
ATOM 801 N N . GLU A 1 107 ? 2.463 23.406 5.637 1 98.56 107 GLU A N 1
ATOM 802 C CA . GLU A 1 107 ? 1.69 23.172 4.422 1 98.56 107 GLU A CA 1
ATOM 803 C C . GLU A 1 107 ? 0.202 23.406 4.656 1 98.56 107 GLU A C 1
ATOM 805 O O . GLU A 1 107 ? -0.535 23.734 3.729 1 98.56 107 GLU A O 1
ATOM 810 N N . PHE A 1 108 ? -0.334 23.172 5.934 1 98.69 108 PHE A N 1
ATOM 811 C CA . PHE A 1 108 ? -1.725 23.516 6.223 1 98.69 108 PHE A CA 1
ATOM 812 C C . PHE A 1 108 ? -2.016 24.969 5.891 1 98.69 108 PHE A C 1
ATOM 814 O O . PHE A 1 108 ? -3.006 25.266 5.223 1 98.69 108 PHE A O 1
ATOM 821 N N . LEU A 1 109 ? -1.15 25.828 6.348 1 98.31 109 LEU A N 1
ATOM 822 C CA . LEU A 1 109 ? -1.325 27.266 6.152 1 98.31 109 LEU A CA 1
ATOM 823 C C . LEU A 1 109 ? -1.171 27.625 4.684 1 98.31 109 LEU A C 1
ATOM 825 O O . LEU A 1 109 ? -1.985 28.375 4.137 1 98.31 109 LEU A O 1
ATOM 829 N N . HIS A 1 110 ? -0.127 27.125 4.035 1 97.81 110 HIS A N 1
ATOM 830 C CA . HIS A 1 110 ? 0.154 27.453 2.643 1 97.81 110 HIS A CA 1
ATOM 831 C C . HIS A 1 110 ? -1.01 27.047 1.739 1 97.81 110 HIS A C 1
ATOM 833 O O . HIS A 1 110 ? -1.316 27.75 0.771 1 97.81 110 HIS A O 1
ATOM 839 N N . ALA A 1 111 ? -1.643 25.875 2.078 1 97.75 111 ALA A N 1
ATOM 840 C CA . ALA A 1 111 ? -2.668 25.328 1.194 1 97.75 111 ALA A CA 1
ATOM 841 C C . ALA A 1 111 ? -4.066 25.672 1.692 1 97.75 111 ALA A C 1
ATOM 843 O O . ALA A 1 111 ? -5.066 25.25 1.111 1 97.75 111 ALA A O 1
ATOM 844 N N . GLY A 1 112 ? -4.195 26.422 2.787 1 98.19 112 GLY A N 1
ATOM 845 C CA . GLY A 1 112 ? -5.496 26.797 3.32 1 98.19 112 GLY A CA 1
ATOM 846 C C . GLY A 1 112 ? -6.289 25.625 3.852 1 98.19 112 GLY A C 1
ATOM 847 O O . GLY A 1 112 ? -7.488 25.516 3.592 1 98.19 112 GLY A O 1
ATOM 848 N N . ILE A 1 113 ? -5.641 24.734 4.523 1 98.62 113 ILE A N 1
ATOM 849 C CA . ILE A 1 113 ? -6.262 23.531 5.07 1 98.62 113 ILE A CA 1
ATOM 850 C C . ILE A 1 113 ? -6.551 23.719 6.555 1 98.62 113 ILE A C 1
ATOM 852 O O . ILE A 1 113 ? -5.645 24.031 7.336 1 98.62 113 ILE A O 1
ATOM 856 N N . ALA A 1 114 ? -7.785 23.562 6.949 1 98.69 114 ALA A N 1
ATOM 857 C CA . ALA A 1 114 ? -8.148 23.641 8.359 1 98.69 114 ALA A CA 1
ATOM 858 C C . ALA A 1 114 ? -7.59 22.469 9.148 1 98.69 114 ALA A C 1
ATOM 860 O O . ALA A 1 114 ? -7.672 21.312 8.695 1 98.69 114 ALA A O 1
ATOM 861 N N . LYS A 1 115 ? -7.082 22.812 10.383 1 98.75 115 LYS A N 1
ATOM 862 C CA . LYS A 1 115 ? -6.539 21.797 11.281 1 98.75 115 LYS A CA 1
ATOM 863 C C . LYS A 1 115 ? -7.551 21.406 12.352 1 98.75 115 LYS A C 1
ATOM 865 O O . LYS A 1 115 ? -8.383 22.219 12.742 1 98.75 115 LYS A O 1
ATOM 870 N N . ALA A 1 116 ? -7.5 20.203 12.742 1 98.88 116 ALA A N 1
ATOM 871 C CA . ALA A 1 116 ? -8.055 19.734 14.008 1 98.88 116 ALA A CA 1
ATOM 872 C C . ALA A 1 116 ? -7.004 18.984 14.82 1 98.88 116 ALA A C 1
ATOM 874 O O . ALA A 1 116 ? -6.027 18.484 14.266 1 98.88 116 ALA A O 1
ATOM 875 N N . GLU A 1 117 ? -7.148 18.922 16.078 1 98.88 117 GLU A N 1
ATOM 876 C CA . GLU A 1 117 ? -6.195 18.219 16.922 1 98.88 117 GLU A CA 1
ATOM 877 C C . GLU A 1 117 ? -6.543 16.734 17.031 1 98.88 117 GLU A C 1
ATOM 879 O O . GLU A 1 117 ? -7.719 16.375 17.047 1 98.88 117 GLU A O 1
ATOM 884 N N . CYS A 1 118 ? -5.535 15.875 17.078 1 98.94 118 CYS A N 1
ATOM 885 C CA . CYS A 1 118 ? -5.715 14.461 17.391 1 98.94 118 CYS A CA 1
ATOM 886 C C . CYS A 1 118 ? -6.043 14.25 18.859 1 98.94 118 CYS A C 1
ATOM 888 O O . CYS A 1 118 ? -5.883 15.172 19.672 1 98.94 118 CYS A O 1
ATOM 890 N N . GLU A 1 119 ? -6.488 13.086 19.203 1 98.94 119 GLU A N 1
ATOM 891 C CA . GLU A 1 119 ? -6.926 12.797 20.562 1 98.94 119 GLU A CA 1
ATOM 892 C C . GLU A 1 119 ? -5.871 12 21.328 1 98.94 119 GLU A C 1
ATOM 894 O O . GLU A 1 119 ? -5.633 12.25 22.516 1 98.94 119 GLU A O 1
ATOM 899 N N . THR A 1 120 ? -5.227 11.078 20.672 1 98.88 120 THR A N 1
ATOM 900 C CA . THR A 1 120 ? -4.352 10.148 21.391 1 98.88 120 THR A CA 1
ATOM 901 C C . THR A 1 120 ? -2.889 10.523 21.188 1 98.88 120 THR A C 1
ATOM 903 O O . THR A 1 120 ? -2.004 9.969 21.844 1 98.88 120 THR A O 1
ATOM 906 N N . ILE A 1 121 ? -2.607 11.422 20.297 1 98.94 121 ILE A N 1
ATOM 907 C CA . ILE A 1 121 ? -1.245 11.852 20 1 98.94 121 ILE A CA 1
ATOM 908 C C . ILE A 1 121 ? -1.192 13.375 19.891 1 98.94 121 ILE A C 1
ATOM 910 O O . ILE A 1 121 ? -2.205 14.016 19.609 1 98.94 121 ILE A O 1
ATOM 914 N N . ASP A 1 122 ? -0.002 13.906 20.047 1 98.81 122 ASP A N 1
ATOM 915 C CA . ASP A 1 122 ? 0.221 15.336 19.859 1 98.81 122 ASP A CA 1
ATOM 916 C C . ASP A 1 122 ? 0.566 15.633 18.391 1 98.81 122 ASP A C 1
ATOM 918 O O . ASP A 1 122 ? 1.734 15.836 18.062 1 98.81 122 ASP A O 1
ATOM 922 N N . CYS A 1 123 ? -0.406 15.758 17.547 1 98.56 123 CYS A N 1
ATOM 923 C CA . CYS A 1 123 ? -0.303 15.898 16.109 1 98.56 123 CYS A CA 1
ATOM 924 C C . CYS A 1 123 ? -1.578 16.5 15.523 1 98.56 123 CYS A C 1
ATOM 926 O O . CYS A 1 123 ? -2.68 16.188 15.977 1 98.56 123 CYS A O 1
ATOM 928 N N . PRO A 1 124 ? -1.443 17.422 14.578 1 98.94 124 PRO A N 1
ATOM 929 C CA . PRO A 1 124 ? -2.656 17.875 13.883 1 98.94 124 PRO A CA 1
ATOM 930 C C . PRO A 1 124 ? -3.176 16.859 12.875 1 98.94 124 PRO A C 1
ATOM 932 O O . PRO A 1 124 ? -2.436 15.961 12.469 1 98.94 124 PRO A O 1
ATOM 935 N N . ARG A 1 125 ? -4.438 16.969 12.539 1 98.94 125 ARG A N 1
ATOM 936 C CA . ARG A 1 125 ? -5.039 16.234 11.43 1 98.94 125 ARG A CA 1
ATOM 937 C C . ARG A 1 125 ? -5.824 17.172 10.523 1 98.94 125 ARG A C 1
ATOM 939 O O . ARG A 1 125 ? -6.086 18.328 10.883 1 98.94 125 ARG A O 1
ATOM 946 N N . VAL A 1 126 ? -6.137 16.766 9.352 1 98.94 126 VAL A N 1
ATOM 947 C CA . VAL A 1 126 ? -6.953 17.531 8.414 1 98.94 126 VAL A CA 1
ATOM 948 C C . VAL A 1 126 ? -8.414 17.5 8.859 1 98.94 126 VAL A C 1
ATOM 950 O O . VAL A 1 126 ? -9.055 16.453 8.828 1 98.94 126 VAL A O 1
ATOM 953 N N . ALA A 1 127 ? -8.93 18.625 9.156 1 98.88 127 ALA A N 1
ATOM 954 C CA . ALA A 1 127 ? -10.25 18.703 9.781 1 98.88 127 ALA A CA 1
ATOM 955 C C . ALA A 1 127 ? -11.328 18.141 8.867 1 98.88 127 ALA A C 1
ATOM 957 O O . ALA A 1 127 ? -12.266 17.484 9.336 1 98.88 127 ALA A O 1
ATOM 958 N N . GLU A 1 128 ? -11.172 18.328 7.609 1 98.5 128 GLU A N 1
ATOM 959 C CA . GLU A 1 128 ? -12.242 18 6.672 1 98.5 128 GLU A CA 1
ATOM 960 C C . GLU A 1 128 ? -12.016 16.641 6.031 1 98.5 128 GLU A C 1
ATOM 962 O O . GLU A 1 128 ? -12.766 16.234 5.141 1 98.5 128 GLU A O 1
ATOM 967 N N . ALA A 1 129 ? -10.969 15.93 6.434 1 98.81 129 ALA A N 1
ATOM 968 C CA . ALA A 1 129 ? -10.742 14.586 5.891 1 98.81 129 ALA A CA 1
ATOM 969 C C . ALA A 1 129 ? -11.922 13.672 6.176 1 98.81 129 ALA A C 1
ATOM 971 O O . ALA A 1 129 ? -12.547 13.766 7.234 1 98.81 129 ALA A O 1
ATOM 972 N N . THR A 1 130 ? -12.242 12.766 5.281 1 98.75 130 THR A N 1
ATOM 973 C CA . THR A 1 130 ? -13.336 11.828 5.484 1 98.75 130 THR A CA 1
ATOM 974 C C . THR A 1 130 ? -13.031 10.891 6.648 1 98.75 130 THR A C 1
ATOM 976 O O . THR A 1 130 ? -13.945 10.438 7.344 1 98.75 130 THR A O 1
ATOM 979 N N . ALA A 1 131 ? -11.797 10.586 6.848 1 98.94 131 ALA A N 1
ATOM 980 C CA . ALA A 1 131 ? -11.305 9.812 7.98 1 98.94 131 ALA A CA 1
ATOM 981 C C . ALA A 1 131 ? -9.836 10.141 8.273 1 98.94 131 ALA A C 1
ATOM 983 O O . ALA A 1 131 ? -9.109 10.594 7.383 1 98.94 131 ALA A O 1
ATOM 984 N N . SER A 1 132 ? -9.398 9.961 9.453 1 98.94 132 SER A N 1
ATOM 985 C CA . SER A 1 132 ? -8.016 10.125 9.883 1 98.94 132 SER A CA 1
ATOM 986 C C . SER A 1 132 ? -7.602 9.008 10.836 1 98.94 132 SER A C 1
ATOM 988 O O . SER A 1 132 ? -8.406 8.562 11.656 1 98.94 132 SER A O 1
ATOM 990 N N . LEU A 1 133 ? -6.41 8.555 10.727 1 99 133 LEU A N 1
ATOM 991 C CA . LEU A 1 133 ? -5.816 7.539 11.586 1 99 133 LEU A CA 1
ATOM 992 C C . LEU A 1 133 ? -4.676 8.125 12.406 1 99 133 LEU A C 1
ATOM 994 O O . LEU A 1 133 ? -3.656 8.547 11.852 1 99 133 LEU A O 1
ATOM 998 N N . GLU A 1 134 ? -4.844 8.18 13.703 1 99 134 GLU A N 1
ATOM 999 C CA . GLU A 1 134 ? -3.756 8.539 14.609 1 99 134 GLU A CA 1
ATOM 1000 C C . GLU A 1 134 ? -2.797 7.367 14.812 1 99 134 GLU A C 1
ATOM 1002 O O . GLU A 1 134 ? -3.225 6.258 15.133 1 99 134 GLU A O 1
ATOM 1007 N N . CYS A 1 135 ? -1.502 7.652 14.703 1 99 135 CYS A N 1
ATOM 1008 C CA . CYS A 1 135 ? -0.563 6.535 14.695 1 99 135 CYS A CA 1
ATOM 1009 C C . CYS A 1 135 ? 0.605 6.801 15.633 1 99 135 CYS A C 1
ATOM 1011 O O . CYS A 1 135 ? 1.105 7.922 15.711 1 99 135 CYS A O 1
ATOM 1013 N N . ARG A 1 136 ? 1.006 5.781 16.312 1 98.94 136 ARG A N 1
ATOM 1014 C CA . ARG A 1 136 ? 2.291 5.719 17 1 98.94 136 ARG A CA 1
ATOM 1015 C C . ARG A 1 136 ? 3.273 4.828 16.25 1 98.94 136 ARG A C 1
ATOM 1017 O O . ARG A 1 136 ? 2.932 3.707 15.859 1 98.94 136 ARG A O 1
ATOM 1024 N N . VAL A 1 137 ? 4.496 5.316 16.109 1 98.94 137 VAL A N 1
ATOM 1025 C CA . VAL A 1 137 ? 5.5 4.586 15.344 1 98.94 137 VAL A CA 1
ATOM 1026 C C . VAL A 1 137 ? 5.855 3.287 16.062 1 98.94 137 VAL A C 1
ATOM 1028 O O . VAL A 1 137 ? 6.152 3.291 17.266 1 98.94 137 VAL A O 1
ATOM 1031 N N . ALA A 1 138 ? 5.75 2.244 15.336 1 98.75 138 ALA A N 1
ATOM 1032 C CA . ALA A 1 138 ? 6.262 0.961 15.812 1 98.75 138 ALA A CA 1
ATOM 1033 C C . ALA A 1 138 ? 7.738 0.792 15.461 1 98.75 138 ALA A C 1
ATOM 1035 O O . ALA A 1 138 ? 8.531 0.321 16.281 1 98.75 138 ALA A O 1
ATOM 1036 N N . ARG A 1 139 ? 8.031 1.172 14.18 1 98.12 139 ARG A N 1
ATOM 1037 C CA . ARG A 1 139 ? 9.391 1.026 13.664 1 98.12 139 ARG A CA 1
ATOM 1038 C C . ARG A 1 139 ? 9.617 1.942 12.469 1 98.12 139 ARG A C 1
ATOM 1040 O O . ARG A 1 139 ? 8.695 2.225 11.711 1 98.12 139 ARG A O 1
ATOM 1047 N N . ILE A 1 140 ? 10.797 2.439 12.336 1 98.56 140 ILE A N 1
ATOM 1048 C CA . ILE A 1 140 ? 11.281 3.047 11.102 1 98.56 140 ILE A CA 1
ATOM 1049 C C . ILE A 1 140 ? 12.383 2.184 10.5 1 98.56 140 ILE A C 1
ATOM 1051 O O . ILE A 1 140 ? 13.43 1.98 11.125 1 98.56 140 ILE A O 1
ATOM 1055 N N . GLU A 1 141 ? 12.172 1.72 9.344 1 97.75 141 GLU A N 1
ATOM 1056 C CA . GLU A 1 141 ? 13.109 0.808 8.695 1 97.75 141 GLU A CA 1
ATOM 1057 C C . GLU A 1 141 ? 13.852 1.502 7.555 1 97.75 141 GLU A C 1
ATOM 1059 O O . GLU A 1 141 ? 13.258 2.27 6.793 1 97.75 141 GLU A O 1
ATOM 1064 N N . THR A 1 142 ? 15.203 1.234 7.531 1 98.19 142 THR A N 1
ATOM 1065 C CA . THR A 1 142 ? 15.953 1.613 6.34 1 98.19 142 THR A CA 1
ATOM 1066 C C . THR A 1 142 ? 15.805 0.557 5.25 1 98.19 142 THR A C 1
ATOM 1068 O O . THR A 1 142 ? 16.031 -0.631 5.492 1 98.19 142 THR A O 1
ATOM 1071 N N . LEU A 1 143 ? 15.367 0.952 4.055 1 98.69 143 LEU A N 1
ATOM 1072 C CA . LEU A 1 143 ? 15.227 0.068 2.902 1 98.69 143 LEU A CA 1
ATOM 1073 C C . LEU A 1 143 ? 16.484 0.113 2.033 1 98.69 143 LEU A C 1
ATOM 1075 O O . LEU A 1 143 ? 17.391 0.898 2.297 1 98.69 143 LEU A O 1
ATOM 1079 N N . LEU A 1 144 ? 16.578 -0.839 1.066 1 98.62 144 LEU A N 1
ATOM 1080 C CA . LEU A 1 144 ? 17.688 -0.802 0.122 1 98.62 144 LEU A CA 1
ATOM 1081 C C . LEU A 1 144 ? 17.75 0.544 -0.591 1 98.62 144 LEU A C 1
ATOM 1083 O O . LEU A 1 144 ? 16.719 1.11 -0.95 1 98.62 144 LEU A O 1
ATOM 1087 N N . GLY A 1 145 ? 18.984 1.061 -0.836 1 98.19 145 GLY A N 1
ATOM 1088 C CA . GLY A 1 145 ? 19.156 2.314 -1.549 1 98.19 145 GLY A CA 1
ATOM 1089 C C . GLY A 1 145 ? 19.312 3.508 -0.625 1 98.19 145 GLY A C 1
ATOM 1090 O O . GLY A 1 145 ? 19.172 3.381 0.593 1 98.19 145 GLY A O 1
ATOM 1091 N N . GLN A 1 146 ? 19.547 4.691 -1.201 1 96.75 146 GLN A N 1
ATOM 1092 C CA . GLN A 1 146 ? 19.797 5.914 -0.441 1 96.75 146 GLN A CA 1
ATOM 1093 C C . GLN A 1 146 ? 18.484 6.605 -0.068 1 96.75 146 GLN A C 1
ATOM 1095 O O . GLN A 1 146 ? 17.578 6.707 -0.892 1 96.75 146 GLN A O 1
ATOM 1100 N N . SER A 1 147 ? 18.328 7.004 1.15 1 97.75 147 SER A N 1
ATOM 1101 C CA . SER A 1 147 ? 17.25 7.848 1.641 1 97.75 147 SER A CA 1
ATOM 1102 C C . SER A 1 147 ? 15.891 7.164 1.474 1 97.75 147 SER A C 1
ATOM 1104 O O . SER A 1 147 ? 14.906 7.805 1.109 1 97.75 147 SER A O 1
ATOM 1106 N N . ASN A 1 148 ? 15.883 5.805 1.494 1 98.69 148 ASN A N 1
ATOM 1107 C CA . ASN A 1 148 ? 14.648 5.035 1.494 1 98.69 148 ASN A CA 1
ATOM 1108 C C . ASN A 1 148 ? 14.273 4.574 2.9 1 98.69 148 ASN A C 1
ATOM 1110 O O . ASN A 1 148 ? 15.008 3.803 3.52 1 98.69 148 ASN A O 1
ATOM 1114 N N . PHE A 1 149 ? 13.125 5.055 3.406 1 98.88 149 PHE A N 1
ATOM 1115 C CA . PHE A 1 149 ? 12.672 4.691 4.742 1 98.88 149 PHE A CA 1
ATOM 1116 C C . PHE A 1 149 ? 11.234 4.191 4.715 1 98.88 149 PHE A C 1
ATOM 1118 O O . PHE A 1 149 ? 10.398 4.727 3.975 1 98.88 149 PHE A O 1
ATOM 1125 N N . LEU A 1 150 ? 10.969 3.195 5.453 1 98.88 150 LEU A N 1
ATOM 1126 C CA . LEU A 1 150 ? 9.625 2.689 5.703 1 98.88 150 LEU A CA 1
ATOM 1127 C C . LEU A 1 150 ? 9.203 2.957 7.141 1 98.88 150 LEU A C 1
ATOM 1129 O O . LEU A 1 150 ? 9.867 2.516 8.078 1 98.88 150 LEU A O 1
ATOM 1133 N N . VAL A 1 151 ? 8.164 3.713 7.312 1 98.94 151 VAL A N 1
ATOM 1134 C CA . VAL A 1 151 ? 7.609 3.979 8.633 1 98.94 151 VAL A CA 1
ATOM 1135 C C . VAL A 1 151 ? 6.426 3.049 8.891 1 98.94 151 VAL A C 1
ATOM 1137 O O . VAL A 1 151 ? 5.492 2.984 8.094 1 98.94 151 VAL A O 1
ATOM 1140 N N . LEU A 1 152 ? 6.508 2.297 9.945 1 98.94 152 LEU A N 1
ATOM 1141 C CA . LEU A 1 152 ? 5.418 1.451 10.422 1 98.94 152 LEU A CA 1
ATOM 1142 C C . LEU A 1 152 ? 4.746 2.072 11.641 1 98.94 152 LEU A C 1
ATOM 1144 O O . LEU A 1 152 ? 5.418 2.475 12.594 1 98.94 152 LEU A O 1
ATOM 1148 N N . GLY A 1 153 ? 3.436 2.178 11.586 1 98.94 153 GLY A N 1
ATOM 1149 C CA . GLY A 1 153 ? 2.713 2.783 12.688 1 98.94 153 GLY A CA 1
ATOM 1150 C C . GLY A 1 153 ? 1.547 1.942 13.172 1 98.94 153 GLY A C 1
ATOM 1151 O O . GLY A 1 153 ? 0.835 1.338 12.367 1 98.94 153 GLY A O 1
ATOM 1152 N N . GLU A 1 154 ? 1.372 1.858 14.469 1 98.94 154 GLU A N 1
ATOM 1153 C CA . GLU A 1 154 ? 0.154 1.333 15.078 1 98.94 154 GLU A CA 1
ATOM 1154 C C . GLU A 1 154 ? -0.928 2.404 15.164 1 98.94 154 GLU A C 1
ATOM 1156 O O . GLU A 1 154 ? -0.665 3.527 15.602 1 98.94 154 GLU A O 1
ATOM 1161 N N . VAL A 1 155 ? -2.143 2.045 14.719 1 99 155 VAL A N 1
ATOM 1162 C CA . VAL A 1 155 ? -3.252 2.99 14.789 1 99 155 VAL A CA 1
ATOM 1163 C C . VAL A 1 155 ? -3.83 3.006 16.203 1 99 155 VAL A C 1
ATOM 1165 O O . VAL A 1 155 ? -4.324 1.985 16.688 1 99 155 VAL A O 1
ATOM 1168 N N . THR A 1 156 ? -3.797 4.184 16.812 1 98.94 156 THR A N 1
ATOM 1169 C CA . THR A 1 156 ? -4.227 4.281 18.203 1 98.94 156 THR A CA 1
ATOM 1170 C C . THR A 1 156 ? -5.547 5.043 18.312 1 98.94 156 THR A C 1
ATOM 1172 O O . THR A 1 156 ? -6.219 4.992 19.344 1 98.94 156 THR A O 1
ATOM 1175 N N . GLY A 1 157 ? -5.934 5.754 17.281 1 98.94 157 GLY A N 1
ATOM 1176 C CA . GLY A 1 157 ? -7.18 6.496 17.172 1 98.94 157 GLY A CA 1
ATOM 1177 C C . GLY A 1 157 ? -7.699 6.594 15.75 1 98.94 157 GLY A C 1
ATOM 1178 O O . GLY A 1 157 ? -6.914 6.68 14.805 1 98.94 157 GLY A O 1
ATOM 1179 N N . VAL A 1 158 ? -9.008 6.621 15.656 1 98.94 158 VAL A N 1
ATOM 1180 C CA . VAL A 1 158 ? -9.641 6.703 14.344 1 98.94 158 VAL A CA 1
ATOM 1181 C C . VAL A 1 158 ? -10.766 7.742 14.375 1 98.94 158 VAL A C 1
ATOM 1183 O O . VAL A 1 158 ? -11.617 7.715 15.266 1 98.94 158 VAL A O 1
ATOM 1186 N N . HIS A 1 159 ? -10.648 8.68 13.445 1 98.88 159 HIS A N 1
ATOM 1187 C CA . HIS A 1 159 ? -11.719 9.648 13.203 1 98.88 159 HIS A CA 1
ATOM 1188 C C . HIS A 1 159 ? -12.469 9.32 11.914 1 98.88 159 HIS A C 1
ATOM 1190 O O . HIS A 1 159 ? -11.852 9.062 10.883 1 98.88 159 HIS A O 1
ATOM 1196 N N . ILE A 1 160 ? -13.773 9.312 11.961 1 98.81 160 ILE A N 1
ATOM 1197 C CA . ILE A 1 160 ? -14.602 9.188 10.766 1 98.81 160 ILE A CA 1
ATOM 1198 C C . ILE A 1 160 ? -15.594 10.344 10.703 1 98.81 160 ILE A C 1
ATOM 1200 O O . ILE A 1 160 ? -16.344 10.586 11.656 1 98.81 160 ILE A O 1
ATOM 1204 N N . ARG A 1 161 ? -15.5 11.094 9.586 1 98.62 161 ARG A N 1
ATOM 1205 C CA . ARG A 1 161 ? -16.469 12.156 9.367 1 98.62 161 ARG A CA 1
ATOM 1206 C C . ARG A 1 161 ? -17.891 11.609 9.391 1 98.62 161 ARG A C 1
ATOM 1208 O O . ARG A 1 161 ? -18.203 10.633 8.695 1 98.62 161 ARG A O 1
ATOM 1215 N N . PRO A 1 162 ? -18.766 12.203 10.07 1 97.19 162 PRO A N 1
ATOM 1216 C CA . PRO A 1 162 ? -20.078 11.609 10.32 1 97.19 162 PRO A CA 1
ATOM 1217 C C . PRO A 1 162 ? -20.844 11.312 9.039 1 97.19 162 PRO A C 1
ATOM 1219 O O . PRO A 1 162 ? -21.547 10.297 8.953 1 97.19 162 PRO A O 1
ATOM 1222 N N . ASP A 1 163 ? -20.781 12.141 8.102 1 97.81 163 ASP A N 1
ATOM 1223 C CA . ASP A 1 163 ? -21.562 11.961 6.887 1 97.81 163 ASP A CA 1
ATOM 1224 C C . ASP A 1 163 ? -20.969 10.859 6.008 1 97.81 163 ASP A C 1
ATOM 1226 O O . ASP A 1 163 ? -21.531 10.531 4.957 1 97.81 163 ASP A O 1
ATOM 1230 N N . CYS A 1 164 ? -19.891 10.242 6.465 1 98.19 164 CYS A N 1
ATOM 1231 C CA . CYS A 1 164 ? -19.266 9.156 5.734 1 98.19 164 CYS A CA 1
ATOM 1232 C C . CYS A 1 164 ? -19.594 7.809 6.371 1 98.19 164 CYS A C 1
ATOM 1234 O O . CYS A 1 164 ? -19.062 6.777 5.969 1 98.19 164 CYS A O 1
ATOM 1236 N N . LEU A 1 165 ? -20.375 7.871 7.363 1 97.12 165 LEU A N 1
ATOM 1237 C CA . LEU A 1 165 ? -20.891 6.66 7.992 1 97.12 165 LEU A CA 1
ATOM 1238 C C . LEU A 1 165 ? -22.344 6.43 7.617 1 97.12 165 LEU A C 1
ATOM 1240 O O . LEU A 1 165 ? -23.203 7.285 7.871 1 97.12 165 LEU A O 1
ATOM 1244 N N . ARG A 1 166 ? -22.562 5.324 6.945 1 95.62 166 ARG A N 1
ATOM 1245 C CA . ARG A 1 166 ? -23.922 4.949 6.555 1 95.62 166 ARG A CA 1
ATOM 1246 C C . ARG A 1 166 ? -24.219 3.506 6.938 1 95.62 166 ARG A C 1
ATOM 1248 O O . ARG A 1 166 ? -23.562 2.582 6.469 1 95.62 166 ARG A O 1
ATOM 1255 N N . ASP A 1 167 ? -25.188 3.229 7.758 1 95 167 ASP A N 1
ATOM 1256 C CA . ASP A 1 167 ? -25.594 1.901 8.211 1 95 167 ASP A CA 1
ATOM 1257 C C . ASP A 1 167 ? -24.406 1.143 8.812 1 95 167 ASP A C 1
ATOM 1259 O O . ASP A 1 167 ? -24.203 -0.034 8.508 1 95 167 ASP A O 1
ATOM 1263 N N . GLY A 1 168 ? -23.609 1.922 9.492 1 95.25 168 GLY A N 1
ATOM 1264 C CA . GLY A 1 168 ? -22.5 1.319 10.227 1 95.25 168 GLY A CA 1
ATOM 1265 C C . GLY A 1 168 ? -21.297 1.045 9.352 1 95.25 168 GLY A C 1
ATOM 1266 O O . GLY A 1 168 ? -20.312 0.458 9.812 1 95.25 168 GLY A O 1
ATOM 1267 N N . ARG A 1 169 ? -21.375 1.445 8.133 1 97.25 169 ARG A N 1
ATOM 1268 C CA . ARG A 1 169 ? -20.25 1.27 7.215 1 97.25 169 ARG A CA 1
ATOM 1269 C C . ARG A 1 169 ? -19.609 2.607 6.879 1 97.25 169 ARG A C 1
ATOM 1271 O O . ARG A 1 169 ? -20.297 3.615 6.715 1 97.25 169 ARG A O 1
ATOM 1278 N N . TYR A 1 170 ? -18.281 2.631 6.906 1 98.06 170 TYR A N 1
ATOM 1279 C CA . TYR A 1 170 ? -17.562 3.771 6.34 1 98.06 170 TYR A CA 1
ATOM 1280 C C . TYR A 1 170 ? -17.734 3.82 4.824 1 98.06 170 TYR A C 1
ATOM 1282 O O . TYR A 1 170 ? -17.25 2.939 4.113 1 98.06 170 TYR A O 1
ATOM 1290 N N . LEU A 1 171 ? -18.453 4.75 4.285 1 96.06 171 LEU A N 1
ATOM 1291 C CA . LEU A 1 171 ? -18.766 4.949 2.873 1 96.06 171 LEU A CA 1
ATOM 1292 C C . LEU A 1 171 ? -18.578 6.41 2.475 1 96.06 171 LEU A C 1
ATOM 1294 O O . LEU A 1 171 ? -19.562 7.152 2.365 1 96.06 171 LEU A O 1
ATOM 1298 N N . PRO A 1 172 ? -17.359 6.816 2.188 1 97.44 172 PRO A N 1
ATOM 1299 C CA . PRO A 1 172 ? -17.141 8.195 1.742 1 97.44 172 PRO A CA 1
ATOM 1300 C C . PRO A 1 172 ? -17.672 8.453 0.335 1 97.44 172 PRO A C 1
ATOM 1302 O O . PRO A 1 172 ? -17.969 7.512 -0.399 1 97.44 172 PRO A O 1
ATOM 1305 N N . PRO A 1 173 ? -17.844 9.75 -0.031 1 96.38 173 PRO A N 1
ATOM 1306 C CA . PRO A 1 173 ? -18.391 10.062 -1.347 1 96.38 173 PRO A CA 1
ATOM 1307 C C . PRO A 1 173 ? -17.5 9.602 -2.494 1 96.38 173 PRO A C 1
ATOM 1309 O O . PRO A 1 173 ? -18 9.305 -3.586 1 96.38 173 PRO A O 1
ATOM 1312 N N . ASP A 1 174 ? -16.266 9.648 -2.295 1 97.5 174 ASP A N 1
ATOM 1313 C CA . ASP A 1 174 ? -15.258 9.227 -3.268 1 97.5 174 ASP A CA 1
ATOM 1314 C C . ASP A 1 174 ? -13.938 8.875 -2.58 1 97.5 174 ASP A C 1
ATOM 1316 O O . ASP A 1 174 ? -13.789 9.086 -1.373 1 97.5 174 ASP A O 1
ATOM 1320 N N . ARG A 1 175 ? -13.078 8.219 -3.338 1 97.5 175 ARG A N 1
ATOM 1321 C CA . ARG A 1 175 ? -11.711 7.922 -2.912 1 97.5 175 ARG A CA 1
ATOM 1322 C C . ARG A 1 175 ? -10.711 8.258 -4.012 1 97.5 175 ARG A C 1
ATOM 1324 O O . ARG A 1 175 ? -10.914 7.902 -5.176 1 97.5 175 ARG A O 1
ATOM 1331 N N . MET A 1 176 ? -9.695 8.969 -3.635 1 98.19 176 MET A N 1
ATOM 1332 C CA . MET A 1 176 ? -8.648 9.289 -4.605 1 98.19 176 MET A CA 1
ATOM 1333 C C . MET A 1 176 ? -7.602 8.18 -4.652 1 98.19 176 MET A C 1
ATOM 1335 O O . MET A 1 176 ? -7.285 7.574 -3.629 1 98.19 176 MET A O 1
ATOM 1339 N N . VAL A 1 177 ? -7.078 7.922 -5.863 1 98.5 177 VAL A N 1
ATOM 1340 C CA . VAL A 1 177 ? -5.961 6.996 -6 1 98.5 177 VAL A CA 1
ATOM 1341 C C . VAL A 1 177 ? -4.855 7.637 -6.836 1 98.5 177 VAL A C 1
ATOM 1343 O O . VAL A 1 177 ? -5.129 8.445 -7.727 1 98.5 177 VAL A O 1
ATOM 1346 N N . ARG A 1 178 ? -3.666 7.32 -6.453 1 98.56 178 ARG A N 1
ATOM 1347 C CA . ARG A 1 178 ? -2.484 7.672 -7.234 1 98.56 178 ARG A CA 1
ATOM 1348 C C . ARG A 1 178 ? -2.123 6.555 -8.211 1 98.56 178 ARG A C 1
ATOM 1350 O O . ARG A 1 178 ? -2.186 5.375 -7.863 1 98.56 178 ARG A O 1
ATOM 1357 N N . LEU A 1 179 ? -1.84 6.898 -9.422 1 97.94 179 LEU A N 1
ATOM 1358 C CA . LEU A 1 179 ? -1.406 5.961 -10.445 1 97.94 179 LEU A CA 1
ATOM 1359 C C . LEU A 1 179 ? 0.051 6.207 -10.828 1 97.94 179 LEU A C 1
ATOM 1361 O O . LEU A 1 179 ? 0.9 6.398 -9.953 1 97.94 179 LEU A O 1
ATOM 1365 N N . GLY A 1 180 ? 0.511 5.973 -11.977 1 97.25 180 GLY A N 1
ATOM 1366 C CA . GLY A 1 180 ? 1.848 6.273 -12.461 1 97.25 180 GLY A CA 1
ATOM 1367 C C . GLY A 1 180 ? 1.956 7.648 -13.094 1 97.25 180 GLY A C 1
ATOM 1368 O O . GLY A 1 180 ? 0.943 8.312 -13.328 1 97.25 180 GLY A O 1
ATOM 1369 N N . TYR A 1 181 ? 3.184 8.047 -13.203 1 96.31 181 TYR A N 1
ATOM 1370 C CA . TYR A 1 181 ? 3.434 9.297 -13.906 1 96.31 181 TYR A CA 1
ATOM 1371 C C . TYR A 1 181 ? 2.758 10.469 -13.203 1 96.31 181 TYR A C 1
ATOM 1373 O O . TYR A 1 181 ? 3.041 10.742 -12.031 1 96.31 181 TYR A O 1
ATOM 1381 N N . LYS A 1 182 ? 1.819 11.211 -13.867 1 96.81 182 LYS A N 1
ATOM 1382 C CA . LYS A 1 182 ? 1.102 12.312 -13.242 1 96.81 182 LYS A CA 1
ATOM 1383 C C . LYS A 1 182 ? -0.359 11.953 -12.992 1 96.81 182 LYS A C 1
ATOM 1385 O O . LYS A 1 182 ? -1.176 12.82 -12.68 1 96.81 182 LYS A O 1
ATOM 1390 N N . ASP A 1 183 ? -0.65 10.633 -13.109 1 97.81 183 ASP A N 1
ATOM 1391 C CA . ASP A 1 183 ? -2.049 10.242 -13.25 1 97.81 183 ASP A CA 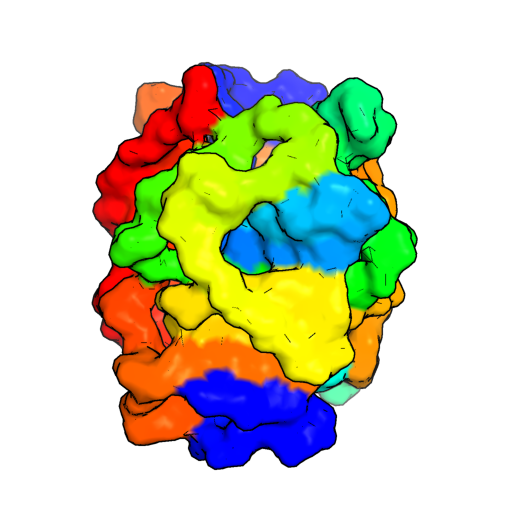1
ATOM 1392 C C . ASP A 1 183 ? -2.684 9.977 -11.891 1 97.81 183 ASP A C 1
ATOM 1394 O O . ASP A 1 183 ? -2.049 9.391 -11.008 1 97.81 183 ASP A O 1
ATOM 1398 N N . TYR A 1 184 ? -3.924 10.359 -11.789 1 98.44 184 TYR A N 1
ATOM 1399 C CA . TYR A 1 184 ? -4.828 10.102 -10.68 1 98.44 184 TYR A CA 1
ATOM 1400 C C . TYR A 1 184 ? -6.152 9.531 -11.172 1 98.44 184 TYR A C 1
ATOM 1402 O O . TYR A 1 184 ? -6.441 9.555 -12.367 1 98.44 184 TYR A O 1
ATOM 1410 N N . ALA A 1 185 ? -6.898 8.984 -10.266 1 98.25 185 ALA A N 1
ATOM 1411 C CA . ALA A 1 185 ? -8.273 8.594 -10.547 1 98.25 185 ALA A CA 1
ATOM 1412 C C . ALA A 1 185 ? -9.156 8.75 -9.305 1 98.25 185 ALA A C 1
ATOM 1414 O O . ALA A 1 185 ? -8.648 8.875 -8.188 1 98.25 185 ALA A O 1
ATOM 1415 N N . VAL A 1 186 ? -10.391 8.891 -9.555 1 97.81 186 VAL A N 1
ATOM 1416 C CA . VAL A 1 186 ? -11.406 8.93 -8.5 1 97.81 186 VAL A CA 1
ATOM 1417 C C . VAL A 1 186 ? -12.211 7.629 -8.508 1 97.81 186 VAL A C 1
ATOM 1419 O O . VAL A 1 186 ? -12.711 7.211 -9.555 1 97.81 186 VAL A O 1
ATOM 1422 N N . VAL A 1 187 ? -12.281 6.941 -7.406 1 97.5 187 VAL A N 1
ATOM 1423 C CA . VAL A 1 187 ? -13.094 5.734 -7.27 1 97.5 187 VAL A CA 1
ATOM 1424 C C . VAL A 1 187 ? -14.43 6.078 -6.609 1 97.5 187 VAL A C 1
ATOM 1426 O O . VAL A 1 187 ? -14.461 6.547 -5.469 1 97.5 187 VAL A O 1
ATOM 1429 N N . ARG A 1 188 ? -15.508 5.848 -7.352 1 93.12 188 ARG A N 1
ATOM 1430 C CA . ARG A 1 188 ? -16.844 6.133 -6.859 1 93.12 188 ARG A CA 1
ATOM 1431 C C . ARG A 1 188 ? -17.703 4.871 -6.836 1 93.12 188 ARG A C 1
ATOM 1433 O O . ARG A 1 188 ? -18.422 4.621 -5.867 1 93.12 188 ARG A O 1
ATOM 1440 N N . ASP A 1 189 ? -17.531 4.066 -7.953 1 91.75 189 ASP A N 1
ATOM 1441 C CA . ASP A 1 189 ? -18.375 2.895 -8.148 1 91.75 189 ASP A CA 1
ATOM 1442 C C . ASP A 1 189 ? -17.688 1.624 -7.672 1 91.75 189 ASP A C 1
ATOM 1444 O O . ASP A 1 189 ? -16.516 1.396 -7.988 1 91.75 189 ASP A O 1
ATOM 1448 N N . THR A 1 190 ? -18.438 0.908 -6.93 1 95.94 190 THR A N 1
ATOM 1449 C CA . THR A 1 190 ? -17.875 -0.317 -6.363 1 95.94 190 THR A CA 1
ATOM 1450 C C . THR A 1 190 ? -18.797 -1.504 -6.637 1 95.94 190 THR A C 1
ATOM 1452 O O . THR A 1 190 ? -19.938 -1.324 -7.059 1 95.94 190 THR A O 1
ATOM 1455 N N . PHE A 1 191 ? -18.344 -2.697 -6.527 1 97.5 191 PHE A N 1
ATOM 1456 C CA . PHE A 1 191 ? -19.109 -3.936 -6.559 1 97.5 191 PHE A CA 1
ATOM 1457 C C . PHE A 1 191 ? -18.547 -4.941 -5.555 1 97.5 191 PHE A C 1
ATOM 1459 O O . PHE A 1 191 ? -17.422 -4.797 -5.086 1 97.5 191 PHE A O 1
ATOM 1466 N N . GLU A 1 192 ? -19.344 -5.93 -5.223 1 97.06 192 GLU A N 1
ATOM 1467 C CA . GLU A 1 192 ? -18.969 -6.891 -4.195 1 97.06 192 GLU A CA 1
ATOM 1468 C C . GLU A 1 192 ? -18.562 -8.227 -4.812 1 97.06 192 GLU A C 1
ATOM 1470 O O . GLU A 1 192 ? -19.125 -8.633 -5.836 1 97.06 192 GLU A O 1
ATOM 1475 N N . LEU A 1 193 ? -17.609 -8.867 -4.258 1 96 193 LEU A N 1
ATOM 1476 C CA . LEU A 1 193 ? -17.281 -10.258 -4.555 1 96 193 LEU A CA 1
ATOM 1477 C C . LEU A 1 193 ? -17.375 -11.117 -3.299 1 96 193 LEU A C 1
ATOM 1479 O O . LEU A 1 193 ? -16.844 -10.742 -2.244 1 96 193 LEU A O 1
ATOM 1483 N N . ASP A 1 194 ? -18.016 -12.289 -3.389 1 93.44 194 ASP A N 1
ATOM 1484 C CA . ASP A 1 194 ? -18.031 -13.266 -2.305 1 93.44 194 ASP A CA 1
ATOM 1485 C C . ASP A 1 194 ? -16.75 -14.109 -2.314 1 93.44 194 ASP A C 1
ATOM 1487 O O . ASP A 1 194 ? -16.25 -14.469 -3.381 1 93.44 194 ASP A O 1
ATOM 1491 N N . ARG A 1 195 ? -16.281 -14.359 -1.146 1 88.88 195 ARG A N 1
ATOM 1492 C CA . ARG A 1 195 ? -15.133 -15.266 -1.061 1 88.88 195 ARG A CA 1
ATOM 1493 C C . ARG A 1 195 ? -15.523 -16.688 -1.467 1 88.88 195 ARG A C 1
ATOM 1495 O O . ARG A 1 195 ? -16.625 -17.141 -1.15 1 88.88 195 ARG A O 1
ATOM 1502 N N . PRO A 1 196 ? -14.5 -17.266 -2.182 1 87.38 196 PRO A N 1
ATOM 1503 C CA . PRO A 1 196 ? -14.781 -18.656 -2.543 1 87.38 196 PRO A CA 1
ATOM 1504 C C . PRO A 1 196 ? -14.766 -19.594 -1.34 1 87.38 196 PRO A C 1
ATOM 1506 O O . PRO A 1 196 ? -14.07 -19.328 -0.355 1 87.38 196 PRO A O 1
ATOM 1509 N N . GLY A 1 197 ? -15.547 -20.75 -1.411 1 72.94 197 GLY A N 1
ATOM 1510 C CA . GLY A 1 197 ? -15.578 -21.844 -0.443 1 72.94 197 GLY A CA 1
ATOM 1511 C C . GLY A 1 197 ? -16.719 -21.719 0.546 1 72.94 197 GLY A C 1
ATOM 1512 O O . GLY A 1 197 ? -17.375 -20.688 0.621 1 72.94 197 GLY A O 1
ATOM 1513 N N . MET B 1 1 ? -17.203 10.906 14.289 1 96.06 1 MET B N 1
ATOM 1514 C CA . MET B 1 1 ? -17.047 9.805 15.234 1 96.06 1 MET B CA 1
ATOM 1515 C C . MET B 1 1 ? -15.57 9.531 15.516 1 96.06 1 MET B C 1
ATOM 1517 O O . MET B 1 1 ? -14.734 9.625 14.617 1 96.06 1 MET B O 1
ATOM 1521 N N . PHE B 1 2 ? -15.281 9.305 16.781 1 98.62 2 PHE B N 1
ATOM 1522 C CA . PHE B 1 2 ? -13.93 8.945 17.203 1 98.62 2 PHE B CA 1
ATOM 1523 C C . PHE B 1 2 ? -13.938 7.656 18.016 1 98.62 2 PHE B C 1
ATOM 1525 O O . PHE B 1 2 ? -14.836 7.441 18.828 1 98.62 2 PHE B O 1
ATOM 1532 N N . TYR B 1 3 ? -12.945 6.793 17.812 1 98.69 3 TYR B N 1
ATOM 1533 C CA . TYR B 1 3 ? -12.773 5.625 18.672 1 98.69 3 TYR B CA 1
ATOM 1534 C C . TYR B 1 3 ? -11.305 5.234 18.781 1 98.69 3 TYR B C 1
ATOM 1536 O O . TYR B 1 3 ? -10.492 5.625 17.938 1 98.69 3 TYR B O 1
ATOM 1544 N N . LYS B 1 4 ? -10.977 4.57 19.812 1 98.81 4 LYS B N 1
ATOM 1545 C CA . LYS B 1 4 ? -9.68 3.92 20 1 98.81 4 LYS B CA 1
ATOM 1546 C C . LYS B 1 4 ? -9.766 2.432 19.672 1 98.81 4 LYS B C 1
ATOM 1548 O O . LYS B 1 4 ? -10.516 1.688 20.312 1 98.81 4 LYS B O 1
ATOM 1553 N N . PRO B 1 5 ? -8.945 2.012 18.703 1 98.69 5 PRO B N 1
ATOM 1554 C CA . PRO B 1 5 ? -9.023 0.601 18.312 1 98.69 5 PRO B CA 1
ATOM 1555 C C . PRO B 1 5 ? -8.883 -0.342 19.5 1 98.69 5 PRO B C 1
ATOM 1557 O O . PRO B 1 5 ? -9.531 -1.389 19.547 1 98.69 5 PRO B O 1
ATOM 1560 N N . ALA B 1 6 ? -8.094 -0.049 20.469 1 98.06 6 ALA B N 1
ATOM 1561 C CA . ALA B 1 6 ? -7.863 -0.889 21.641 1 98.06 6 ALA B CA 1
ATOM 1562 C C . ALA B 1 6 ? -9.156 -1.083 22.438 1 98.06 6 ALA B C 1
ATOM 1564 O O . ALA B 1 6 ? -9.281 -2.047 23.203 1 98.06 6 ALA B O 1
ATOM 1565 N N . GLU B 1 7 ? -10.078 -0.217 22.281 1 98.19 7 GLU B N 1
ATOM 1566 C CA . GLU B 1 7 ? -11.336 -0.261 23.016 1 98.19 7 GLU B CA 1
ATOM 1567 C C . GLU B 1 7 ? -12.469 -0.776 22.141 1 98.19 7 GLU B C 1
ATOM 1569 O O . GLU B 1 7 ? -13.625 -0.811 22.578 1 98.19 7 GLU B O 1
ATOM 1574 N N . GLY B 1 8 ? -12.188 -1.173 20.953 1 97.81 8 GLY B N 1
ATOM 1575 C CA . GLY B 1 8 ? -13.203 -1.604 20 1 97.81 8 GLY B CA 1
ATOM 1576 C C . GLY B 1 8 ? -13.719 -0.478 19.125 1 97.81 8 GLY B C 1
ATOM 1577 O O . GLY B 1 8 ? -13.695 0.687 19.531 1 97.81 8 GLY B O 1
ATOM 1578 N N . HIS B 1 9 ? -14.203 -0.747 17.984 1 96.81 9 HIS B N 1
ATOM 1579 C CA . HIS B 1 9 ? -14.656 0.277 17.047 1 96.81 9 HIS B CA 1
ATOM 1580 C C . HIS B 1 9 ? -16.156 0.541 17.219 1 96.81 9 HIS B C 1
ATOM 1582 O O . HIS B 1 9 ? -16.641 1.603 16.828 1 96.81 9 HIS B O 1
ATOM 1588 N N . GLY B 1 10 ? -16.906 -0.399 17.688 1 96.69 10 GLY B N 1
ATOM 1589 C CA . GLY B 1 10 ? -18.312 -0.209 18 1 96.69 10 GLY B CA 1
ATOM 1590 C C . GLY B 1 10 ? -19.219 -0.252 16.781 1 96.69 10 GLY B C 1
ATOM 1591 O O . GLY B 1 10 ? -20.406 0.069 16.859 1 96.69 10 GLY B O 1
ATOM 1592 N N . LEU B 1 11 ? -18.75 -0.484 15.578 1 97.69 11 LEU B N 1
ATOM 1593 C CA . LEU B 1 11 ? -19.5 -0.581 14.336 1 97.69 11 LEU B CA 1
ATOM 1594 C C . LEU B 1 11 ? -19.797 -2.037 13.992 1 97.69 11 LEU B C 1
ATOM 1596 O O . LEU B 1 11 ? -19.125 -2.945 14.484 1 97.69 11 LEU B O 1
ATOM 1600 N N . PRO B 1 12 ? -20.797 -2.271 13.188 1 96.94 12 PRO B N 1
ATOM 1601 C CA . PRO B 1 12 ? -21.125 -3.652 12.828 1 96.94 12 PRO B CA 1
ATOM 1602 C C . PRO B 1 12 ? -19.984 -4.355 12.102 1 96.94 12 PRO B C 1
ATOM 1604 O O . PRO B 1 12 ? -19.844 -5.578 12.195 1 96.94 12 PRO B O 1
ATOM 1607 N N . HIS B 1 13 ? -19.219 -3.617 11.312 1 96.25 13 HIS B N 1
ATOM 1608 C CA . HIS B 1 13 ? -18.047 -4.125 10.602 1 96.25 13 HIS B CA 1
ATOM 1609 C C . HIS B 1 13 ? -16.844 -3.223 10.82 1 96.25 13 HIS B C 1
ATOM 1611 O O . HIS B 1 13 ? -16.984 -1.998 10.891 1 96.25 13 HIS B O 1
ATOM 1617 N N . ASN B 1 14 ? -15.719 -3.883 10.984 1 97.81 14 ASN B N 1
ATOM 1618 C CA . ASN B 1 14 ? -14.477 -3.141 11.148 1 97.81 14 ASN B CA 1
ATOM 1619 C C . ASN B 1 14 ? -14.219 -2.205 9.969 1 97.81 14 ASN B C 1
ATOM 1621 O O . ASN B 1 14 ? -14.078 -2.656 8.836 1 97.81 14 ASN B O 1
ATOM 1625 N N . PRO B 1 15 ? -14.117 -0.917 10.203 1 98.62 15 PRO B N 1
ATOM 1626 C CA . PRO B 1 15 ? -13.984 0.024 9.086 1 98.62 15 PRO B CA 1
ATOM 1627 C C . PRO B 1 15 ? -12.539 0.192 8.625 1 98.62 15 PRO B C 1
ATOM 1629 O O . PRO B 1 15 ? -12.281 0.856 7.617 1 98.62 15 PRO B O 1
ATOM 1632 N N . PHE B 1 16 ? -11.555 -0.443 9.25 1 98.81 16 PHE B N 1
ATOM 1633 C CA . PHE B 1 16 ? -10.141 -0.133 9.078 1 98.81 16 PHE B CA 1
ATOM 1634 C C . PHE B 1 16 ? -9.719 -0.308 7.625 1 98.81 16 PHE B C 1
ATOM 1636 O O . PHE B 1 16 ? -9.148 0.603 7.027 1 98.81 16 PHE B O 1
ATOM 1643 N N . ASN B 1 17 ? -10.016 -1.417 7.031 1 97.12 17 ASN B N 1
ATOM 1644 C CA . ASN B 1 17 ? -9.578 -1.667 5.66 1 97.12 17 ASN B CA 1
ATOM 1645 C C . ASN B 1 17 ? -10.352 -0.806 4.664 1 97.12 17 ASN B C 1
ATOM 1647 O O . ASN B 1 17 ? -9.859 -0.518 3.572 1 97.12 17 ASN B O 1
ATOM 1651 N N . ALA B 1 18 ? -11.641 -0.457 5.059 1 98.31 18 ALA B N 1
ATOM 1652 C CA . ALA B 1 18 ? -12.398 0.449 4.203 1 98.31 18 ALA B CA 1
ATOM 1653 C C . ALA B 1 18 ? -11.797 1.85 4.211 1 98.31 18 ALA B C 1
ATOM 1655 O O . ALA B 1 18 ? -11.883 2.578 3.221 1 98.31 18 ALA B O 1
ATOM 1656 N N . ILE B 1 19 ? -11.195 2.215 5.328 1 98.81 19 ILE B N 1
ATOM 1657 C CA . ILE B 1 19 ? -10.57 3.527 5.461 1 98.81 19 ILE B CA 1
ATOM 1658 C C . ILE B 1 19 ? -9.258 3.553 4.688 1 98.81 19 ILE B C 1
ATOM 1660 O O . ILE B 1 19 ? -9.023 4.445 3.869 1 98.81 19 ILE B O 1
ATOM 1664 N N . ALA B 1 20 ? -8.344 2.541 4.898 1 98.69 20 ALA B N 1
ATOM 1665 C CA . ALA B 1 20 ? -7.078 2.459 4.18 1 98.69 20 ALA B CA 1
ATOM 1666 C C . ALA B 1 20 ? -7.277 1.871 2.785 1 98.69 20 ALA B C 1
ATOM 1668 O O . ALA B 1 20 ? -6.77 0.788 2.484 1 98.69 20 ALA B O 1
ATOM 1669 N N . ALA B 1 21 ? -8.039 2.555 1.913 1 98.56 21 ALA B N 1
ATOM 1670 C CA . ALA B 1 21 ? -8.445 2.133 0.575 1 98.56 21 ALA B CA 1
ATOM 1671 C C . ALA B 1 21 ? -8.508 3.322 -0.379 1 98.56 21 ALA B C 1
ATOM 1673 O O . ALA B 1 21 ? -8.531 4.477 0.057 1 98.56 21 ALA B O 1
ATOM 1674 N N . PRO B 1 22 ? -8.523 3.143 -1.728 1 98.56 22 PRO B N 1
ATOM 1675 C CA . PRO B 1 22 ? -8.445 1.881 -2.467 1 98.56 22 PRO B CA 1
ATOM 1676 C C . PRO B 1 22 ? -7.02 1.329 -2.535 1 98.56 22 PRO B C 1
ATOM 1678 O O . PRO B 1 22 ? -6.062 2.096 -2.672 1 98.56 22 PRO B O 1
ATOM 1681 N N . ARG B 1 23 ? -6.91 0.044 -2.439 1 98.88 23 ARG B N 1
ATOM 1682 C CA . ARG B 1 23 ? -5.59 -0.577 -2.404 1 98.88 23 ARG B CA 1
ATOM 1683 C C . ARG B 1 23 ? -5.352 -1.434 -3.645 1 98.88 23 ARG B C 1
ATOM 1685 O O . ARG B 1 23 ? -6.27 -2.1 -4.129 1 98.88 23 ARG B O 1
ATOM 1692 N N . PRO B 1 24 ? -4.125 -1.413 -4.125 1 98.75 24 PRO B N 1
ATOM 1693 C CA . PRO B 1 24 ? -3.814 -2.385 -5.176 1 98.75 24 PRO B CA 1
ATOM 1694 C C . PRO B 1 24 ? -3.814 -3.824 -4.668 1 98.75 24 PRO B C 1
ATOM 1696 O O . PRO B 1 24 ? -3.809 -4.055 -3.455 1 98.75 24 PRO B O 1
ATOM 1699 N N . ILE B 1 25 ? -3.908 -4.711 -5.57 1 98.75 25 ILE B N 1
ATOM 1700 C CA . ILE B 1 25 ? -3.869 -6.129 -5.234 1 98.75 25 ILE B CA 1
ATOM 1701 C C 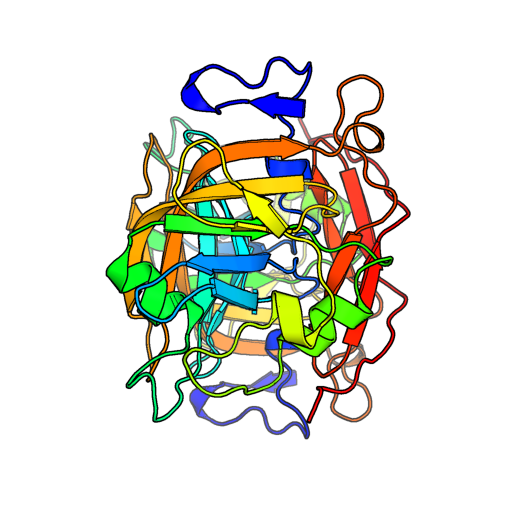. ILE B 1 25 ? -2.564 -6.742 -5.738 1 98.75 25 ILE B C 1
ATOM 1703 O O . ILE B 1 25 ? -2.312 -6.781 -6.945 1 98.75 25 ILE B O 1
ATOM 1707 N N . GLY B 1 26 ? -1.667 -7.141 -4.805 1 98.88 26 GLY B N 1
ATOM 1708 C CA . GLY B 1 26 ? -0.546 -7.992 -5.168 1 98.88 26 GLY B CA 1
ATOM 1709 C C . GLY B 1 26 ? -0.919 -9.461 -5.258 1 98.88 26 GLY B C 1
ATOM 1710 O O . GLY B 1 26 ? -1.165 -10.109 -4.238 1 98.88 26 GLY B O 1
ATOM 1711 N N . TRP B 1 27 ? -1.036 -9.914 -6.48 1 98.94 27 TRP B N 1
ATOM 1712 C CA . TRP B 1 27 ? -1.311 -11.32 -6.73 1 98.94 27 TRP B CA 1
ATOM 1713 C C . TRP B 1 27 ? -0.021 -12.141 -6.719 1 98.94 27 TRP B C 1
ATOM 1715 O O . TRP B 1 27 ? 0.646 -12.266 -7.746 1 98.94 27 TRP B O 1
ATOM 1725 N N . ILE B 1 28 ? 0.246 -12.75 -5.539 1 98.94 28 ILE B N 1
ATOM 1726 C CA . ILE B 1 28 ? 1.581 -13.25 -5.23 1 98.94 28 ILE B CA 1
ATOM 1727 C C . ILE B 1 28 ? 1.689 -14.719 -5.641 1 98.94 28 ILE B C 1
ATOM 1729 O O . ILE B 1 28 ? 0.916 -15.555 -5.172 1 98.94 28 ILE B O 1
ATOM 1733 N N . SER B 1 29 ? 2.656 -15.031 -6.48 1 98.94 29 SER B N 1
ATOM 1734 C CA . SER B 1 29 ? 2.992 -16.422 -6.793 1 98.94 29 SER B CA 1
ATOM 1735 C C . SER B 1 29 ? 4.309 -16.828 -6.141 1 98.94 29 SER B C 1
ATOM 1737 O O . SER B 1 29 ? 5.238 -16.031 -6.051 1 98.94 29 SER B O 1
ATOM 1739 N N . THR B 1 30 ? 4.375 -17.969 -5.719 1 98.94 30 THR B N 1
ATOM 1740 C CA . THR B 1 30 ? 5.562 -18.562 -5.121 1 98.94 30 THR B CA 1
ATOM 1741 C C . THR B 1 30 ? 5.715 -20.016 -5.578 1 98.94 30 THR B C 1
ATOM 1743 O O . THR B 1 30 ? 4.758 -20.625 -6.051 1 98.94 30 THR B O 1
ATOM 1746 N N . ARG B 1 31 ? 6.949 -20.516 -5.551 1 98.75 31 ARG B N 1
ATOM 1747 C CA . ARG B 1 31 ? 7.293 -21.922 -5.73 1 98.75 31 ARG B CA 1
ATOM 1748 C C . ARG B 1 31 ? 8.156 -22.422 -4.578 1 98.75 31 ARG B C 1
ATOM 1750 O O . ARG B 1 31 ? 9.227 -21.875 -4.312 1 98.75 31 ARG B O 1
ATOM 1757 N N . GLY B 1 32 ? 7.66 -23.391 -3.824 1 98.12 32 GLY B N 1
ATOM 1758 C CA . GLY B 1 32 ? 8.422 -24.031 -2.758 1 98.12 32 GLY B CA 1
ATOM 1759 C C . GLY B 1 32 ? 8.523 -25.531 -2.908 1 98.12 32 GLY B C 1
ATOM 1760 O O . GLY B 1 32 ? 8.266 -26.062 -3.988 1 98.12 32 GLY B O 1
ATOM 1761 N N . THR B 1 33 ? 8.945 -26.172 -1.868 1 97.56 33 THR B N 1
ATOM 1762 C CA . THR B 1 33 ? 9.141 -27.609 -1.876 1 97.56 33 THR B CA 1
ATOM 1763 C C . THR B 1 33 ? 7.824 -28.344 -2.137 1 97.56 33 THR B C 1
ATOM 1765 O O . THR B 1 33 ? 7.809 -29.438 -2.703 1 97.56 33 THR B O 1
ATOM 1768 N N . MET B 1 34 ? 6.688 -27.719 -1.85 1 97.25 34 MET B N 1
ATOM 1769 C CA . MET B 1 34 ? 5.383 -28.359 -1.981 1 97.25 34 MET B CA 1
ATOM 1770 C C . MET B 1 34 ? 4.742 -28.016 -3.32 1 97.25 34 MET B C 1
ATOM 1772 O O . MET B 1 34 ? 3.629 -28.453 -3.613 1 97.25 34 MET B O 1
ATOM 1776 N N . GLY B 1 35 ? 5.434 -27.188 -4.059 1 98.31 35 GLY B N 1
ATOM 1777 C CA . GLY B 1 35 ? 4.918 -26.844 -5.371 1 98.31 35 GLY B CA 1
ATOM 1778 C C . GLY B 1 35 ? 4.586 -25.375 -5.508 1 98.31 35 GLY B C 1
ATOM 1779 O O . GLY B 1 35 ? 5.129 -24.531 -4.781 1 98.31 35 GLY B O 1
ATOM 1780 N N . ASP B 1 36 ? 3.754 -25.078 -6.539 1 98.81 36 ASP B N 1
ATOM 1781 C CA . ASP B 1 36 ? 3.422 -23.688 -6.863 1 98.81 36 ASP B CA 1
ATOM 1782 C C . ASP B 1 36 ? 2.23 -23.203 -6.039 1 98.81 36 ASP B C 1
ATOM 1784 O O . ASP B 1 36 ? 1.366 -24 -5.66 1 98.81 36 ASP B O 1
ATOM 1788 N N . ASN B 1 37 ?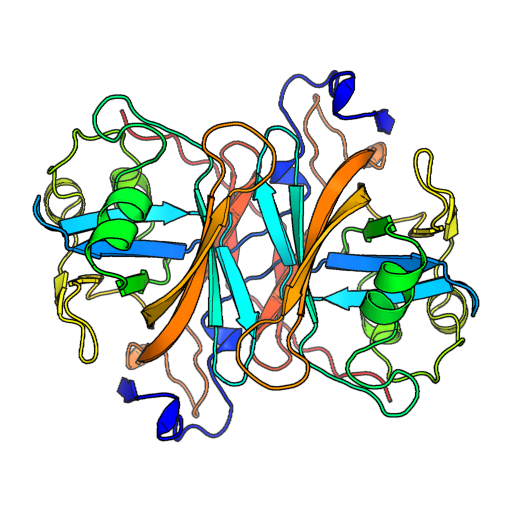 2.16 -21.984 -5.73 1 98.81 37 ASN B N 1
ATOM 1789 C CA . ASN B 1 37 ? 1.109 -21.312 -4.973 1 98.81 37 ASN B CA 1
ATOM 1790 C C . ASN B 1 37 ? 0.779 -19.938 -5.57 1 98.81 37 ASN B C 1
ATOM 1792 O O . ASN B 1 37 ? 1.646 -19.281 -6.152 1 98.81 37 ASN B O 1
ATOM 1796 N N . LEU B 1 38 ? -0.475 -19.516 -5.504 1 98.88 38 LEU B N 1
ATOM 1797 C CA . LEU B 1 38 ? -0.939 -18.203 -5.941 1 98.88 38 LEU B CA 1
ATOM 1798 C C . LEU B 1 38 ? -2.006 -17.672 -5 1 98.88 38 LEU B C 1
ATOM 1800 O O . LEU B 1 38 ? -2.967 -18.359 -4.672 1 98.88 38 LEU B O 1
ATOM 1804 N N . ALA B 1 39 ? -1.831 -16.438 -4.512 1 98.69 39 ALA B N 1
ATOM 1805 C CA . ALA B 1 39 ? -2.805 -15.852 -3.598 1 98.69 39 ALA B CA 1
ATOM 1806 C C . ALA B 1 39 ? -2.795 -14.328 -3.697 1 98.69 39 ALA B C 1
ATOM 1808 O O . ALA B 1 39 ? -1.735 -13.711 -3.854 1 98.69 39 ALA B O 1
ATOM 1809 N N . PRO B 1 40 ? -3.922 -13.695 -3.58 1 98.69 40 PRO B N 1
ATOM 1810 C CA . PRO B 1 40 ? -3.986 -12.234 -3.619 1 98.69 40 PRO B CA 1
ATOM 1811 C C . PRO B 1 40 ? -3.799 -11.602 -2.242 1 98.69 40 PRO B C 1
ATOM 1813 O O . PRO B 1 40 ? -4.266 -12.141 -1.239 1 98.69 40 PRO B O 1
ATOM 1816 N N . TYR B 1 41 ? -3.1 -10.523 -2.168 1 98.75 41 TYR B N 1
ATOM 1817 C CA . TYR B 1 41 ? -2.91 -9.68 -0.993 1 98.75 41 TYR B CA 1
ATOM 1818 C C . TYR B 1 41 ? -3.24 -8.227 -1.307 1 98.75 41 TYR B C 1
ATOM 1820 O O . TYR B 1 41 ? -2.664 -7.637 -2.223 1 98.75 41 TYR B O 1
ATOM 1828 N N . SER B 1 42 ? -4.164 -7.617 -0.525 1 98.5 42 SER B N 1
ATOM 1829 C CA . SER B 1 42 ? -4.473 -6.207 -0.757 1 98.5 42 SER B CA 1
ATOM 1830 C C . SER B 1 42 ? -3.611 -5.305 0.118 1 98.5 42 SER B C 1
ATOM 1832 O O . SER B 1 42 ? -3.574 -4.086 -0.085 1 98.5 42 SER B O 1
ATOM 1834 N N . PHE B 1 43 ? -2.973 -5.875 1.228 1 98.81 43 PHE B N 1
ATOM 1835 C CA . PHE B 1 43 ? -1.924 -5.141 1.921 1 98.81 43 PHE B CA 1
ATOM 1836 C C . PHE B 1 43 ? -0.611 -5.211 1.148 1 98.81 43 PHE B C 1
ATOM 1838 O O . PHE B 1 43 ? 0.351 -5.828 1.606 1 98.81 43 PHE B O 1
ATOM 1845 N N . PHE B 1 44 ? -0.62 -4.562 -0.037 1 98.94 44 PHE B N 1
ATOM 1846 C CA . PHE B 1 44 ? 0.445 -4.562 -1.033 1 98.94 44 PHE B CA 1
ATOM 1847 C C . PHE B 1 44 ? 0.723 -3.152 -1.533 1 98.94 44 PHE B C 1
ATOM 1849 O O . PHE B 1 44 ? -0.205 -2.365 -1.733 1 98.94 44 PHE B O 1
ATOM 1856 N N . ASN B 1 45 ? 2.021 -2.82 -1.705 1 98.94 45 ASN B N 1
ATOM 1857 C CA . ASN B 1 45 ? 2.367 -1.526 -2.283 1 98.94 45 ASN B CA 1
ATOM 1858 C C . ASN B 1 45 ? 3.82 -1.49 -2.746 1 98.94 45 ASN B C 1
ATOM 1860 O O . ASN B 1 45 ? 4.621 -2.346 -2.361 1 98.94 45 ASN B O 1
ATOM 1864 N N . ALA B 1 46 ? 4.172 -0.53 -3.654 1 98.94 46 ALA B N 1
ATOM 1865 C CA . ALA B 1 46 ? 5.562 -0.131 -3.865 1 98.94 46 ALA B CA 1
ATOM 1866 C C . ALA B 1 46 ? 6.102 0.636 -2.66 1 98.94 46 ALA B C 1
ATOM 1868 O O . ALA B 1 46 ? 5.336 1.25 -1.915 1 98.94 46 ALA B O 1
ATOM 1869 N N . VAL B 1 47 ? 7.512 0.566 -2.475 1 98.88 47 VAL B N 1
ATOM 1870 C CA . VAL B 1 47 ? 8.016 1.25 -1.288 1 98.88 47 VAL B CA 1
ATOM 1871 C C . VAL B 1 47 ? 9.305 1.996 -1.63 1 98.88 47 VAL B C 1
ATOM 1873 O O . VAL B 1 47 ? 9.781 2.82 -0.844 1 98.88 47 VAL B O 1
ATOM 1876 N N . ALA B 1 48 ? 9.891 1.769 -2.789 1 98.81 48 ALA B N 1
ATOM 1877 C CA . ALA B 1 48 ? 11.086 2.496 -3.207 1 98.81 48 ALA B CA 1
ATOM 1878 C C . ALA B 1 48 ? 11.289 2.4 -4.715 1 98.81 48 ALA B C 1
ATOM 1880 O O . ALA B 1 48 ? 10.875 1.421 -5.34 1 98.81 48 ALA B O 1
ATOM 1881 N N . TYR B 1 49 ? 12.062 3.352 -5.297 1 98.31 49 TYR B N 1
ATOM 1882 C CA . TYR B 1 49 ? 12.32 3.389 -6.734 1 98.31 49 TYR B CA 1
ATOM 1883 C C . TYR B 1 49 ? 13.688 2.807 -7.059 1 98.31 49 TYR B C 1
ATOM 1885 O O . TYR B 1 49 ? 13.875 2.193 -8.117 1 98.31 49 TYR B O 1
ATOM 1893 N N . VAL B 1 50 ? 14.633 3.139 -6.152 1 98 50 VAL B N 1
ATOM 1894 C CA . VAL B 1 50 ? 16.016 2.779 -6.469 1 98 50 VAL B CA 1
ATOM 1895 C C . VAL B 1 50 ? 16.641 2.064 -5.281 1 98 50 VAL B C 1
ATOM 1897 O O . VAL B 1 50 ? 17.016 2.699 -4.289 1 98 50 VAL B O 1
ATOM 1900 N N . PRO B 1 51 ? 16.969 0.738 -5.496 1 98.56 51 PRO B N 1
ATOM 1901 C CA . PRO B 1 51 ? 16.281 -0.063 -6.512 1 98.56 51 PRO B CA 1
ATOM 1902 C C . PRO B 1 51 ? 14.781 -0.167 -6.273 1 98.56 51 PRO B C 1
ATOM 1904 O O . PRO B 1 51 ? 14.297 0.176 -5.188 1 98.56 51 PRO B O 1
ATOM 1907 N N . PRO B 1 52 ? 14.047 -0.541 -7.305 1 98.94 52 PRO B N 1
ATOM 1908 C CA . PRO B 1 52 ? 12.609 -0.715 -7.074 1 98.94 52 PRO B CA 1
ATOM 1909 C C . PRO B 1 52 ? 12.297 -1.83 -6.078 1 98.94 52 PRO B C 1
ATOM 1911 O O . PRO B 1 52 ? 12.891 -2.912 -6.156 1 98.94 52 PRO B O 1
ATOM 1914 N N . GLN B 1 53 ? 11.453 -1.537 -5.094 1 98.94 53 GLN B N 1
ATOM 1915 C CA . GLN B 1 53 ? 11.062 -2.457 -4.031 1 98.94 53 GLN B CA 1
ATOM 1916 C C . GLN B 1 53 ? 9.547 -2.455 -3.83 1 98.94 53 GLN B C 1
ATOM 1918 O O . GLN B 1 53 ? 8.891 -1.436 -4.051 1 98.94 53 GLN B O 1
ATOM 1923 N N . VAL B 1 54 ? 9.008 -3.572 -3.475 1 98.94 54 VAL B N 1
ATOM 1924 C CA . VAL B 1 54 ? 7.605 -3.723 -3.096 1 98.94 54 VAL B CA 1
ATOM 1925 C C . VAL B 1 54 ? 7.512 -4.371 -1.716 1 98.94 54 VAL B C 1
ATOM 1927 O O . VAL B 1 54 ? 8.5 -4.891 -1.197 1 98.94 54 VAL B O 1
ATOM 1930 N N . MET B 1 55 ? 6.316 -4.258 -1.126 1 98.94 55 MET B N 1
ATOM 1931 C CA . MET B 1 55 ? 6.004 -5.02 0.081 1 98.94 55 MET B CA 1
ATOM 1932 C C . MET B 1 55 ? 4.602 -5.613 0.005 1 98.94 55 MET B C 1
ATOM 1934 O O . MET B 1 55 ? 3.768 -5.145 -0.773 1 98.94 55 MET B O 1
ATOM 1938 N N . PHE B 1 56 ? 4.367 -6.668 0.682 1 98.94 56 PHE B N 1
ATOM 1939 C CA . PHE B 1 56 ? 3.025 -7.105 1.041 1 98.94 56 PHE B CA 1
ATOM 1940 C C . PHE B 1 56 ? 3 -7.672 2.457 1 98.94 56 PHE B C 1
ATOM 1942 O O . PHE B 1 56 ? 4.035 -8.078 2.986 1 98.94 56 PHE B O 1
ATOM 1949 N N . ALA B 1 57 ? 1.828 -7.668 3.051 1 98.88 57 ALA B N 1
ATOM 1950 C CA . ALA B 1 57 ? 1.668 -8.172 4.41 1 98.88 57 ALA B CA 1
ATOM 1951 C C . ALA B 1 57 ? 0.709 -9.359 4.445 1 98.88 57 ALA B C 1
ATOM 1953 O O . ALA B 1 57 ? -0.299 -9.375 3.734 1 98.88 57 ALA B O 1
ATOM 1954 N N . SER B 1 58 ? 1.07 -10.328 5.172 1 98.69 58 SER B N 1
ATOM 1955 C CA . SER B 1 58 ? 0.243 -11.492 5.48 1 98.69 58 SER B CA 1
ATOM 1956 C C . SER B 1 58 ? -0.194 -11.492 6.941 1 98.69 58 SER B C 1
ATOM 1958 O O . SER B 1 58 ? 0.64 -11.391 7.844 1 98.69 58 SER B O 1
ATOM 1960 N N . THR B 1 59 ? -1.495 -11.547 7.207 1 98.06 59 THR B N 1
ATOM 1961 C CA . THR B 1 59 ? -1.988 -11.273 8.555 1 98.06 59 THR B CA 1
ATOM 1962 C C . THR B 1 59 ? -2.727 -12.484 9.117 1 98.06 59 THR B C 1
ATOM 1964 O O . THR B 1 59 ? -3.527 -12.359 10.047 1 98.06 59 THR B O 1
ATOM 1967 N N . ALA B 1 60 ? -2.594 -13.648 8.547 1 95.12 60 ALA B N 1
ATOM 1968 C CA . ALA B 1 60 ? -3.295 -14.836 9.016 1 95.12 60 ALA B CA 1
ATOM 1969 C C . ALA B 1 60 ? -2.367 -16.047 9.031 1 95.12 60 ALA B C 1
ATOM 1971 O O . ALA B 1 60 ? -1.277 -16.016 8.453 1 95.12 60 ALA B O 1
ATOM 1972 N N . ALA B 1 61 ? -2.822 -17.016 9.781 1 95.12 61 ALA B N 1
ATOM 1973 C CA . ALA B 1 61 ? -2.143 -18.312 9.836 1 95.12 61 ALA B CA 1
ATOM 1974 C C . ALA B 1 61 ? -3.104 -19.453 9.508 1 95.12 61 ALA B C 1
ATOM 1976 O O . ALA B 1 61 ? -4.324 -19.281 9.562 1 95.12 61 ALA B O 1
ATOM 1977 N N . LYS B 1 62 ? -2.562 -20.438 9.031 1 94.19 62 LYS B N 1
ATOM 1978 C CA . LYS B 1 62 ? -3.326 -21.672 8.906 1 94.19 62 LYS B CA 1
ATOM 1979 C C . LYS B 1 62 ? -2.572 -22.859 9.516 1 94.19 62 LYS B C 1
ATOM 1981 O O . LYS B 1 62 ? -1.341 -22.891 9.484 1 94.19 62 LYS B O 1
ATOM 1986 N N . PRO B 1 63 ? -3.225 -23.828 10.078 1 92.69 63 PRO B N 1
ATOM 1987 C CA . PRO B 1 63 ? -2.611 -24.906 10.859 1 92.69 63 PRO B CA 1
ATOM 1988 C C . PRO B 1 63 ? -1.529 -25.656 10.086 1 92.69 63 PRO B C 1
ATOM 1990 O O . PRO B 1 63 ? -0.522 -26.062 10.672 1 92.69 63 PRO B O 1
ATOM 1993 N N . ASP B 1 64 ? -1.644 -25.828 8.836 1 95.06 64 ASP B N 1
ATOM 1994 C CA . ASP B 1 64 ? -0.723 -26.656 8.062 1 95.06 64 ASP B CA 1
ATOM 1995 C C . ASP B 1 64 ? 0.473 -25.844 7.574 1 95.06 64 ASP B C 1
ATOM 1997 O O . ASP B 1 64 ? 1.329 -26.359 6.855 1 95.06 64 ASP B O 1
ATOM 2001 N N . ARG B 1 65 ? 0.597 -24.547 8.031 1 94.56 65 ARG B N 1
ATOM 2002 C CA . ARG B 1 65 ? 1.741 -23.703 7.711 1 94.56 65 ARG B CA 1
ATOM 2003 C C . ARG B 1 65 ? 2.277 -23.016 8.961 1 94.56 65 ARG B C 1
ATOM 2005 O O . ARG B 1 65 ? 3.105 -22.109 8.867 1 94.56 65 ARG B O 1
ATOM 2012 N N . GLY B 1 66 ? 1.771 -23.438 10.047 1 93.44 66 GLY B N 1
ATOM 2013 C CA . GLY B 1 66 ? 2.277 -22.906 11.305 1 93.44 66 GLY B CA 1
ATOM 2014 C C . GLY B 1 66 ? 1.771 -21.516 11.602 1 93.44 66 GLY B C 1
ATOM 2015 O O . GLY B 1 66 ? 0.584 -21.312 11.883 1 93.44 66 GLY B O 1
ATOM 2016 N N . ASP B 1 67 ? 2.648 -20.516 11.531 1 95 67 ASP B N 1
ATOM 2017 C CA . ASP B 1 67 ? 2.361 -19.172 12.023 1 95 67 ASP B CA 1
ATOM 2018 C C . ASP B 1 67 ? 2.018 -18.219 10.875 1 95 67 ASP B C 1
ATOM 2020 O O . ASP B 1 67 ? 1.979 -17 11.055 1 95 67 ASP B O 1
ATOM 2024 N N . THR B 1 68 ? 1.822 -18.828 9.656 1 96.94 68 THR B N 1
ATOM 2025 C CA . THR B 1 68 ? 1.585 -17.969 8.5 1 96.94 68 THR B CA 1
ATOM 2026 C C . THR B 1 68 ? 0.769 -18.719 7.445 1 96.94 68 THR B C 1
ATOM 2028 O O . THR B 1 68 ? 0.062 -19.672 7.758 1 96.94 68 THR B O 1
ATOM 2031 N N . LYS B 1 69 ? 0.729 -18.141 6.156 1 96.81 69 LYS B N 1
ATOM 2032 C CA . LYS B 1 69 ? 0.065 -18.734 5.004 1 96.81 69 LYS B CA 1
ATOM 2033 C C . LYS B 1 69 ? 1.083 -19.266 4 1 96.81 69 LYS B C 1
ATOM 2035 O O . LYS B 1 69 ? 2.289 -19.219 4.242 1 96.81 69 LYS B O 1
ATOM 2040 N N . ASP B 1 70 ? 0.604 -19.875 2.953 1 98 70 ASP B N 1
ATOM 2041 C CA . ASP B 1 70 ? 1.437 -20.594 1.995 1 98 70 ASP B CA 1
ATOM 2042 C C . ASP B 1 70 ? 2.498 -19.688 1.391 1 98 70 ASP B C 1
ATOM 2044 O O . ASP B 1 70 ? 3.664 -20.062 1.273 1 98 70 ASP B O 1
ATOM 2048 N N . SER B 1 71 ? 2.102 -18.453 1.037 1 98.62 71 SER B N 1
ATOM 2049 C CA . SER B 1 71 ? 3.01 -17.547 0.347 1 98.62 71 SER B CA 1
ATOM 2050 C C . SER B 1 71 ? 4.238 -17.234 1.199 1 98.62 71 SER B C 1
ATOM 2052 O O . SER B 1 71 ? 5.371 -17.453 0.765 1 98.62 71 SER B O 1
ATOM 2054 N N . VAL B 1 72 ? 3.988 -16.797 2.422 1 98.69 72 VAL B N 1
ATOM 2055 C CA . VAL B 1 72 ? 5.102 -16.422 3.285 1 98.69 72 VAL B CA 1
ATOM 2056 C C . VAL B 1 72 ? 5.922 -17.656 3.652 1 98.69 72 VAL B C 1
ATOM 2058 O O . VAL B 1 72 ? 7.152 -17.594 3.707 1 98.69 72 VAL B O 1
ATOM 2061 N N . ALA B 1 73 ? 5.281 -18.797 3.939 1 98.19 73 ALA B N 1
ATOM 2062 C CA . ALA B 1 73 ? 6.008 -20.031 4.242 1 98.19 73 ALA B CA 1
ATOM 2063 C C . ALA B 1 73 ? 6.969 -20.391 3.115 1 98.19 73 ALA B C 1
ATOM 2065 O O . ALA B 1 73 ? 8.125 -20.734 3.363 1 98.19 73 ALA B O 1
ATOM 2066 N N . GLN B 1 74 ? 6.547 -20.297 1.889 1 98.44 74 GLN B N 1
ATOM 2067 C CA . GLN B 1 74 ? 7.371 -20.672 0.745 1 98.44 74 GLN B CA 1
ATOM 2068 C C . GLN B 1 74 ? 8.445 -19.609 0.476 1 98.44 74 GLN B C 1
ATOM 2070 O O . GLN B 1 74 ? 9.539 -19.938 0.023 1 98.44 74 GLN B O 1
ATOM 2075 N N . ILE B 1 75 ? 8.086 -18.375 0.699 1 98.81 75 ILE B N 1
ATOM 2076 C CA . ILE B 1 75 ? 9.062 -17.312 0.546 1 98.81 75 ILE B CA 1
ATOM 2077 C C . ILE B 1 75 ? 10.203 -17.5 1.548 1 98.81 75 ILE B C 1
ATOM 2079 O O . ILE B 1 75 ? 11.367 -17.25 1.229 1 98.81 75 ILE B O 1
ATOM 2083 N N . ARG B 1 76 ? 9.852 -17.938 2.746 1 98.25 76 ARG B N 1
ATOM 2084 C CA . ARG B 1 76 ? 10.867 -18.219 3.748 1 98.25 76 ARG B CA 1
ATOM 2085 C C . ARG B 1 76 ? 11.812 -19.328 3.264 1 98.25 76 ARG B C 1
ATOM 2087 O O . ARG B 1 76 ? 13 -19.312 3.584 1 98.25 76 ARG B O 1
ATOM 2094 N N . GLU B 1 77 ? 11.266 -20.203 2.461 1 97.94 77 GLU B N 1
ATOM 2095 C CA . GLU B 1 77 ? 12.047 -21.312 1.929 1 97.94 77 GLU B CA 1
ATOM 2096 C C . GLU B 1 77 ? 12.969 -20.844 0.803 1 97.94 77 GLU B C 1
ATOM 2098 O O . GLU B 1 77 ? 14.125 -21.266 0.732 1 97.94 77 GLU B O 1
ATOM 2103 N N . THR B 1 78 ? 12.516 -20 -0.07 1 98.69 78 THR B N 1
ATOM 2104 C CA . THR B 1 78 ? 13.164 -19.859 -1.367 1 98.69 78 THR B CA 1
ATOM 2105 C C . THR B 1 78 ? 13.766 -18.469 -1.517 1 98.69 78 THR B C 1
ATOM 2107 O O . THR B 1 78 ? 14.656 -18.25 -2.342 1 98.69 78 THR B O 1
ATOM 2110 N N . GLY B 1 79 ? 13.164 -17.484 -0.849 1 98.88 79 GLY B N 1
ATOM 2111 C CA . GLY B 1 79 ? 13.664 -16.125 -0.901 1 98.88 79 GLY B CA 1
ATOM 2112 C C . GLY B 1 79 ? 13.211 -15.367 -2.141 1 98.88 79 GLY B C 1
ATOM 2113 O O . GLY B 1 79 ? 13.773 -14.328 -2.477 1 98.88 79 GLY B O 1
ATOM 2114 N N . VAL B 1 80 ? 12.258 -15.914 -2.881 1 98.94 80 VAL B N 1
ATOM 2115 C CA . VAL B 1 80 ? 11.812 -15.227 -4.09 1 98.94 80 VAL B CA 1
ATOM 2116 C C . VAL B 1 80 ? 10.297 -15.328 -4.219 1 98.94 80 VAL B C 1
ATOM 2118 O O . VAL B 1 80 ? 9.68 -16.234 -3.658 1 98.94 80 VAL B O 1
ATOM 2121 N N . PHE B 1 81 ? 9.625 -14.422 -4.887 1 99 81 PHE B N 1
ATOM 2122 C CA . PHE B 1 81 ? 8.211 -14.406 -5.223 1 99 81 PHE B CA 1
ATOM 2123 C C . PHE B 1 81 ? 7.945 -13.516 -6.434 1 99 81 PHE B C 1
ATOM 2125 O O . PHE B 1 81 ? 8.812 -12.742 -6.84 1 99 81 PHE B O 1
ATOM 2132 N N . CYS B 1 82 ? 6.852 -13.664 -7.027 1 99 82 CYS B N 1
ATOM 2133 C CA . CYS B 1 82 ? 6.445 -12.82 -8.148 1 99 82 CYS B CA 1
ATOM 2134 C C . CYS B 1 82 ? 5.113 -12.133 -7.863 1 99 82 CYS B C 1
ATOM 2136 O O . CYS B 1 82 ? 4.191 -12.758 -7.332 1 99 82 CYS B O 1
ATOM 2138 N N . VAL B 1 83 ? 5.055 -10.852 -8.156 1 99 83 VAL B N 1
ATOM 2139 C CA . VAL B 1 83 ? 3.809 -10.094 -8.07 1 99 83 VAL B CA 1
ATOM 2140 C C . VAL B 1 83 ? 3.164 -10.016 -9.453 1 99 83 VAL B C 1
ATOM 2142 O O . VAL B 1 83 ? 3.811 -9.625 -10.43 1 99 83 VAL B O 1
ATOM 2145 N N . ASN B 1 84 ? 1.913 -10.367 -9.547 1 98.94 84 ASN B N 1
ATOM 2146 C CA . ASN B 1 84 ? 1.156 -10.289 -10.789 1 98.94 84 ASN B CA 1
ATOM 2147 C C . ASN B 1 84 ? -0.008 -9.312 -10.68 1 98.94 84 ASN B C 1
ATOM 2149 O O . ASN B 1 84 ? -0.803 -9.383 -9.742 1 98.94 84 ASN B O 1
ATOM 2153 N N . MET B 1 85 ? -0.087 -8.398 -11.617 1 98.81 85 MET B N 1
ATOM 2154 C CA . MET B 1 85 ? -1.164 -7.414 -11.594 1 98.81 85 MET B CA 1
ATOM 2155 C C . MET B 1 85 ? -2.469 -8.016 -12.094 1 98.81 85 MET B C 1
ATOM 2157 O O . MET B 1 85 ? -2.469 -8.805 -13.047 1 98.81 85 MET B O 1
ATOM 2161 N N . VAL B 1 86 ? -3.541 -7.645 -11.477 1 98.12 86 VAL B N 1
ATOM 2162 C CA . VAL B 1 86 ? -4.859 -8.203 -11.758 1 98.12 86 VAL B CA 1
ATOM 2163 C C . VAL B 1 86 ? -5.645 -7.254 -12.656 1 98.12 86 VAL B C 1
ATOM 2165 O O . VAL B 1 86 ? -5.766 -6.062 -12.352 1 98.12 86 VAL B O 1
ATOM 2168 N N . SER B 1 87 ? -6.156 -7.742 -13.734 1 97.81 87 SER B N 1
ATOM 2169 C CA . SER B 1 87 ? -7.113 -7.043 -14.578 1 97.81 87 SER B CA 1
ATOM 2170 C C . SER B 1 87 ? -8.531 -7.559 -14.359 1 97.81 87 SER B C 1
ATOM 2172 O O . SER B 1 87 ? -8.727 -8.602 -13.727 1 97.81 87 SER B O 1
ATOM 2174 N N . LEU B 1 88 ? -9.469 -6.805 -14.875 1 97.81 88 LEU B N 1
ATOM 2175 C CA . LEU B 1 88 ? -10.859 -7.227 -14.789 1 97.81 88 LEU B CA 1
ATOM 2176 C C . LEU B 1 88 ? -11.055 -8.594 -15.438 1 97.81 88 LEU B C 1
ATOM 2178 O O . LEU B 1 88 ? -11.867 -9.398 -14.961 1 97.81 88 LEU B O 1
ATOM 2182 N N . ALA B 1 89 ? -10.32 -8.906 -16.484 1 97.75 89 ALA B N 1
ATOM 2183 C CA . ALA B 1 89 ? -10.438 -10.156 -17.234 1 97.75 89 ALA B CA 1
ATOM 2184 C C . ALA B 1 89 ? -10.047 -11.352 -16.359 1 97.75 89 ALA B C 1
ATOM 2186 O O . ALA B 1 89 ? -10.484 -12.477 -16.609 1 97.75 89 ALA B O 1
ATOM 2187 N N . LEU B 1 90 ? -9.258 -11.109 -15.336 1 98.06 90 LEU B N 1
ATOM 2188 C CA . LEU B 1 90 ? -8.75 -12.203 -14.508 1 98.06 90 LEU B CA 1
ATOM 2189 C C . LEU B 1 90 ? -9.352 -12.141 -13.102 1 98.06 90 LEU B C 1
ATOM 2191 O O . LEU B 1 90 ? -8.906 -12.859 -12.203 1 98.06 90 LEU B O 1
ATOM 2195 N N . LEU B 1 91 ? -10.344 -11.305 -12.883 1 98 91 LEU B N 1
ATOM 2196 C CA . LEU B 1 91 ? -10.859 -11.023 -11.539 1 98 91 LEU B CA 1
ATOM 2197 C C . LEU B 1 91 ? -11.43 -12.289 -10.906 1 98 91 LEU B C 1
ATOM 2199 O O . LEU B 1 91 ? -11.164 -12.578 -9.734 1 98 91 LEU B O 1
ATOM 2203 N N . ASP B 1 92 ? -12.203 -13.078 -11.656 1 97.31 92 ASP B N 1
ATOM 2204 C CA . ASP B 1 92 ? -12.805 -14.297 -11.133 1 97.31 92 ASP B CA 1
ATOM 2205 C C . ASP B 1 92 ? -11.734 -15.305 -10.727 1 97.31 92 ASP B C 1
ATOM 2207 O O . ASP B 1 92 ? -11.828 -15.93 -9.664 1 97.31 92 ASP B O 1
ATOM 2211 N N . GLN B 1 93 ? -10.805 -15.461 -11.562 1 98.38 93 GLN B N 1
ATOM 2212 C CA . GLN B 1 93 ? -9.711 -16.375 -11.281 1 98.38 93 GLN B CA 1
ATOM 2213 C C . GLN B 1 93 ? -8.914 -15.93 -10.055 1 98.38 93 GLN B C 1
ATOM 2215 O O . GLN B 1 93 ? -8.531 -16.75 -9.219 1 98.38 93 GLN B O 1
ATOM 2220 N N . MET B 1 94 ? -8.664 -14.633 -10.023 1 98.56 94 MET B N 1
ATOM 2221 C CA . MET B 1 94 ? -7.973 -14.094 -8.852 1 98.56 94 MET B CA 1
ATOM 2222 C C . MET B 1 94 ? -8.758 -14.391 -7.582 1 98.56 94 MET B C 1
ATOM 2224 O O . MET B 1 94 ? -8.188 -14.859 -6.59 1 98.56 94 MET B O 1
ATOM 2228 N N . ASN B 1 95 ? -10.055 -14.148 -7.629 1 98.06 95 ASN B N 1
ATOM 2229 C CA . ASN B 1 95 ? -10.906 -14.422 -6.477 1 98.06 95 ASN B CA 1
ATOM 2230 C C . ASN B 1 95 ? -10.891 -15.898 -6.102 1 98.06 95 ASN B C 1
ATOM 2232 O O . ASN B 1 95 ? -10.805 -16.25 -4.926 1 98.06 95 ASN B O 1
ATOM 2236 N N . GLN B 1 96 ? -10.867 -16.797 -7.031 1 97.81 96 GLN B N 1
ATOM 2237 C CA . GLN B 1 96 ? -10.844 -18.234 -6.797 1 97.81 96 GLN B CA 1
ATOM 2238 C C . GLN B 1 96 ? -9.547 -18.656 -6.117 1 97.81 96 GLN B C 1
ATOM 2240 O O . GLN B 1 96 ? -9.531 -19.594 -5.312 1 97.81 96 GLN B O 1
ATOM 2245 N N . SER B 1 97 ? -8.5 -17.969 -6.391 1 98.12 97 SER B N 1
ATOM 2246 C CA . SER B 1 97 ? -7.195 -18.328 -5.84 1 98.12 97 SER B CA 1
ATOM 2247 C C . SER B 1 97 ? -7.109 -17.969 -4.359 1 98.12 97 SER B C 1
ATOM 2249 O O . SER B 1 97 ? -6.148 -18.344 -3.682 1 98.12 97 SER B O 1
ATOM 2251 N N . SER B 1 98 ? -8.062 -17.234 -3.82 1 96.69 98 SER B N 1
ATOM 2252 C CA . SER B 1 98 ? -8.055 -16.859 -2.412 1 96.69 98 SER B CA 1
ATOM 2253 C C . SER B 1 98 ? -8.695 -17.938 -1.546 1 96.69 98 SER B C 1
ATOM 2255 O O . SER B 1 98 ? -8.734 -17.812 -0.32 1 96.69 98 SER B O 1
ATOM 2257 N N . ALA B 1 99 ? -9.18 -19.047 -2.125 1 95.31 99 ALA B N 1
ATOM 2258 C CA . ALA B 1 99 ? -9.805 -20.141 -1.381 1 95.31 99 ALA B CA 1
ATOM 2259 C C . ALA B 1 99 ? -8.812 -20.781 -0.418 1 95.31 99 ALA B C 1
ATOM 2261 O O . ALA B 1 99 ? -7.613 -20.844 -0.702 1 95.31 99 ALA B O 1
ATOM 2262 N N . PRO B 1 100 ? -9.234 -21.203 0.732 1 93.19 100 PRO B N 1
ATOM 2263 C CA . PRO B 1 100 ? -8.352 -21.797 1.735 1 93.19 100 PRO B CA 1
ATOM 2264 C C . PRO B 1 100 ? -7.949 -23.234 1.383 1 93.19 100 PRO B C 1
ATOM 2266 O O . PRO B 1 100 ? -8.25 -24.172 2.133 1 93.19 100 PRO B O 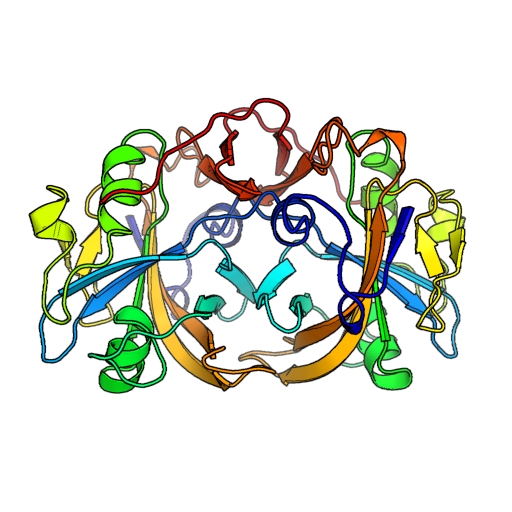1
ATOM 2269 N N . PHE B 1 101 ? -7.234 -23.484 0.308 1 95.5 101 PHE B N 1
ATOM 2270 C CA . PHE B 1 101 ? -6.766 -24.797 -0.11 1 95.5 101 PHE B CA 1
ATOM 2271 C C . PHE B 1 101 ? -5.695 -25.312 0.839 1 95.5 101 PHE B C 1
ATOM 2273 O O . PHE B 1 101 ? -4.938 -24.531 1.418 1 95.5 101 PHE B O 1
ATOM 2280 N N . PRO B 1 102 ? -5.602 -26.641 0.996 1 96.62 102 PRO B N 1
ATOM 2281 C CA . PRO B 1 102 ? -4.5 -27.203 1.781 1 96.62 102 PRO B CA 1
ATOM 2282 C C . PRO B 1 102 ? -3.127 -26.875 1.205 1 96.62 102 PRO B C 1
ATOM 2284 O O . PRO B 1 102 ? -2.998 -26.641 -0.001 1 96.62 102 PRO B O 1
ATOM 2287 N N . ALA B 1 103 ? -2.152 -26.812 2.139 1 96.94 103 ALA B N 1
ATOM 2288 C CA . ALA B 1 103 ? -0.776 -26.625 1.687 1 96.94 103 ALA B CA 1
ATOM 2289 C C . ALA B 1 103 ? -0.417 -27.625 0.59 1 96.94 103 ALA B C 1
ATOM 2291 O O . ALA B 1 103 ? -0.774 -28.812 0.673 1 96.94 103 ALA B O 1
ATOM 2292 N N . GLY B 1 104 ? 0.221 -27.109 -0.403 1 97.25 104 GLY B N 1
ATOM 2293 C CA . GLY B 1 104 ? 0.658 -27.969 -1.487 1 97.25 104 GLY B CA 1
ATOM 2294 C C . GLY B 1 104 ? -0.284 -27.953 -2.678 1 97.25 104 GLY B C 1
ATOM 2295 O O . GLY B 1 104 ? 0.082 -28.391 -3.77 1 97.25 104 GLY B O 1
ATOM 2296 N N . GLU B 1 105 ? -1.541 -27.516 -2.451 1 97.56 105 GLU B N 1
ATOM 2297 C CA . GLU B 1 105 ? -2.467 -27.359 -3.568 1 97.56 105 GLU B CA 1
ATOM 2298 C C . GLU B 1 105 ? -2.1 -26.156 -4.422 1 97.56 105 GLU B C 1
ATOM 2300 O O . GLU B 1 105 ? -1.691 -25.109 -3.895 1 97.56 105 GLU B O 1
ATOM 2305 N N . ASP B 1 106 ? -2.277 -26.359 -5.73 1 98.44 106 ASP B N 1
ATOM 2306 C CA . ASP B 1 106 ? -1.869 -25.375 -6.73 1 98.44 106 ASP B CA 1
ATOM 2307 C C . ASP B 1 106 ? -3.059 -24.547 -7.195 1 98.44 106 ASP B C 1
ATOM 2309 O O . ASP B 1 106 ? -3.875 -25 -7.996 1 98.44 106 ASP B O 1
ATOM 2313 N N . GLU B 1 107 ? -3.117 -23.281 -6.75 1 98.56 107 GLU B N 1
ATOM 2314 C CA . GLU B 1 107 ? -4.234 -22.391 -7.078 1 98.56 107 GLU B CA 1
ATOM 2315 C C . GLU B 1 107 ? -4.293 -22.109 -8.578 1 98.56 107 GLU B C 1
ATOM 2317 O O . GLU B 1 107 ? -5.363 -21.844 -9.125 1 98.56 107 GLU B O 1
ATOM 2322 N N . PHE B 1 108 ? -3.098 -22.109 -9.32 1 98.69 108 PHE B N 1
ATOM 2323 C CA . PHE B 1 108 ? -3.129 -21.953 -10.766 1 98.69 108 PHE B CA 1
ATOM 2324 C C . PHE B 1 108 ? -4.023 -23.016 -11.398 1 98.69 108 PHE B C 1
ATOM 2326 O O . PHE B 1 108 ? -4.875 -22.703 -12.234 1 98.69 108 PHE B O 1
ATOM 2333 N N . LEU B 1 109 ? -3.814 -24.234 -10.992 1 98.31 109 LEU B N 1
ATOM 2334 C CA . LEU B 1 109 ? -4.559 -25.359 -11.547 1 98.31 109 LEU B CA 1
ATOM 2335 C C . LEU B 1 109 ? -6.027 -25.281 -11.156 1 98.31 109 LEU B C 1
ATOM 2337 O O . LEU B 1 109 ? -6.91 -25.469 -11.992 1 98.31 109 LEU B O 1
ATOM 2341 N N . HIS B 1 110 ? -6.305 -25.047 -9.883 1 97.81 110 HIS B N 1
ATOM 2342 C CA . HIS B 1 110 ? -7.672 -25 -9.375 1 97.81 110 HIS B CA 1
ATOM 2343 C C . HIS B 1 110 ? -8.492 -23.938 -10.094 1 97.81 110 HIS B C 1
ATOM 2345 O O . HIS B 1 110 ? -9.68 -24.141 -10.352 1 97.81 110 HIS B O 1
ATOM 2351 N N . ALA B 1 111 ? -7.812 -22.781 -10.391 1 97.69 111 ALA B N 1
ATOM 2352 C CA . ALA B 1 111 ? -8.539 -21.641 -10.938 1 97.69 111 ALA B CA 1
ATOM 2353 C C . ALA B 1 111 ? -8.391 -21.562 -12.453 1 97.69 111 ALA B C 1
ATOM 2355 O O . ALA B 1 111 ? -8.883 -20.641 -13.094 1 97.69 111 ALA B O 1
ATOM 2356 N N . GLY B 1 112 ? -7.688 -22.516 -13.078 1 98.19 112 GLY B N 1
ATOM 2357 C CA . GLY B 1 112 ? -7.504 -22.516 -14.523 1 98.19 112 GLY B CA 1
ATOM 2358 C C . GLY B 1 112 ? -6.668 -21.344 -15.016 1 98.19 112 GLY B C 1
ATOM 2359 O O . GLY B 1 112 ? -7.008 -20.719 -16.016 1 98.19 112 GLY B O 1
ATOM 2360 N N . ILE B 1 113 ? -5.641 -21.016 -14.312 1 98.62 113 ILE B N 1
ATOM 2361 C CA . ILE B 1 113 ? -4.762 -19.906 -14.641 1 98.62 113 ILE B CA 1
ATOM 2362 C C . ILE B 1 113 ? -3.508 -20.422 -15.344 1 98.62 113 ILE B C 1
ATOM 2364 O O . ILE B 1 113 ? -2.797 -21.266 -14.805 1 98.62 113 ILE B O 1
ATOM 2368 N N . ALA B 1 114 ? -3.232 -19.922 -16.531 1 98.69 114 ALA B N 1
ATOM 2369 C CA . ALA B 1 114 ? -2.016 -20.297 -17.25 1 98.69 114 ALA B CA 1
ATOM 2370 C C . ALA B 1 114 ? -0.778 -19.719 -16.562 1 98.69 114 ALA B C 1
ATOM 2372 O O . ALA B 1 114 ? -0.769 -18.547 -16.188 1 98.69 114 ALA B O 1
ATOM 2373 N N . LYS B 1 115 ? 0.29 -20.594 -16.516 1 98.75 115 LYS B N 1
ATOM 2374 C CA . LYS B 1 115 ? 1.562 -20.188 -15.93 1 98.75 115 LYS B CA 1
ATOM 2375 C C . LYS B 1 115 ? 2.568 -19.797 -17.016 1 98.75 115 LYS B C 1
ATOM 2377 O O . LYS B 1 115 ? 2.518 -20.328 -18.125 1 98.75 115 LYS B O 1
ATOM 2382 N N . ALA B 1 116 ? 3.385 -18.891 -16.703 1 98.88 116 ALA B N 1
ATOM 2383 C CA . ALA B 1 116 ? 4.656 -18.656 -17.375 1 98.88 116 ALA B CA 1
ATOM 2384 C C . ALA B 1 116 ? 5.812 -18.656 -16.391 1 98.88 116 ALA B C 1
ATOM 2386 O O . ALA B 1 116 ? 5.613 -18.422 -15.195 1 98.88 116 ALA B O 1
ATOM 2387 N N . GLU B 1 117 ? 6.977 -18.938 -16.828 1 98.88 117 GLU B N 1
ATOM 2388 C CA . GLU B 1 117 ? 8.141 -18.938 -15.938 1 98.88 117 GLU B CA 1
ATOM 2389 C C . GLU B 1 117 ? 8.75 -17.547 -15.82 1 98.88 117 GLU B C 1
ATOM 2391 O O . GLU B 1 117 ? 8.773 -16.797 -16.797 1 98.88 117 GLU B O 1
ATOM 2396 N N . CYS B 1 118 ? 9.25 -17.203 -14.641 1 98.94 118 CYS B N 1
ATOM 2397 C CA . CYS B 1 118 ? 10.039 -15.992 -14.445 1 98.94 118 CYS B CA 1
ATOM 2398 C C . CYS B 1 118 ? 11.43 -16.141 -15.055 1 98.94 118 CYS B C 1
ATOM 2400 O O . CYS B 1 118 ? 11.844 -17.25 -15.398 1 98.94 118 CYS B O 1
ATOM 2402 N N . GLU B 1 119 ? 12.133 -15.055 -15.18 1 98.94 119 GLU B N 1
ATOM 2403 C CA . GLU B 1 119 ? 13.438 -15.055 -15.828 1 98.94 119 GLU B CA 1
ATOM 2404 C C . GLU B 1 119 ? 14.562 -14.992 -14.805 1 98.94 119 GLU B C 1
ATOM 2406 O O . GLU B 1 119 ? 15.586 -15.664 -14.953 1 98.94 119 GLU B O 1
ATOM 2411 N N . THR B 1 120 ? 14.398 -14.227 -13.773 1 98.88 120 THR B N 1
ATOM 2412 C CA . THR B 1 120 ? 15.508 -13.961 -12.859 1 98.88 120 THR B CA 1
ATOM 2413 C C . THR B 1 120 ? 15.359 -14.789 -11.586 1 98.88 120 THR B C 1
ATOM 2415 O O . THR B 1 120 ? 16.281 -14.844 -10.766 1 98.88 120 THR B O 1
ATOM 2418 N N . ILE B 1 121 ? 14.25 -15.406 -11.375 1 98.94 121 ILE B N 1
ATOM 2419 C CA . ILE B 1 121 ? 13.977 -16.203 -10.18 1 98.94 121 ILE B CA 1
ATOM 2420 C C . ILE B 1 121 ? 13.32 -17.516 -10.578 1 98.94 121 ILE B C 1
ATOM 2422 O O . ILE B 1 121 ? 12.695 -17.625 -11.641 1 98.94 121 ILE B O 1
ATOM 2426 N N . ASP B 1 122 ? 13.414 -18.484 -9.695 1 98.81 122 ASP B N 1
ATOM 2427 C CA . ASP B 1 122 ? 12.719 -19.766 -9.883 1 98.81 122 ASP B CA 1
ATOM 2428 C C . ASP B 1 122 ? 11.312 -19.703 -9.297 1 98.81 122 ASP B C 1
ATOM 2430 O O . ASP B 1 122 ? 11.062 -20.219 -8.203 1 98.81 122 ASP B O 1
ATOM 2434 N N . CYS B 1 123 ? 10.359 -19.188 -10.023 1 98.56 123 CYS B N 1
ATOM 2435 C CA . CYS B 1 123 ? 8.992 -18.906 -9.609 1 98.56 123 CYS B CA 1
ATOM 2436 C C . CYS B 1 123 ? 8.07 -18.766 -10.82 1 98.56 123 CYS B C 1
ATOM 2438 O O . CYS B 1 123 ? 8.477 -18.219 -11.852 1 98.56 123 CYS B O 1
ATOM 2440 N N . PRO B 1 124 ? 6.875 -19.328 -10.742 1 98.94 124 PRO B N 1
ATOM 2441 C CA . PRO B 1 124 ? 5.922 -19.047 -11.82 1 98.94 124 PRO B CA 1
ATOM 2442 C C . PRO B 1 124 ? 5.32 -17.656 -11.727 1 98.94 124 PRO B C 1
ATOM 2444 O O . PRO B 1 124 ? 5.375 -17.016 -10.672 1 98.94 124 PRO B O 1
ATOM 2447 N N . ARG B 1 125 ? 4.816 -17.172 -12.844 1 98.94 125 ARG B N 1
ATOM 2448 C CA . ARG B 1 125 ? 3.998 -15.969 -12.891 1 98.94 125 ARG B CA 1
ATOM 2449 C C . ARG B 1 125 ? 2.709 -16.203 -13.664 1 98.94 125 ARG B C 1
ATOM 2451 O O . ARG B 1 125 ? 2.574 -17.219 -14.359 1 98.94 125 ARG B O 1
ATOM 2458 N N . VAL B 1 126 ? 1.744 -15.367 -13.531 1 98.94 126 VAL B N 1
ATOM 2459 C CA . VAL B 1 126 ? 0.494 -15.438 -14.281 1 98.94 126 VAL B CA 1
ATOM 2460 C C . VAL B 1 126 ? 0.732 -15 -15.727 1 98.94 126 VAL B C 1
ATOM 2462 O O . VAL B 1 126 ? 1.026 -13.836 -15.984 1 98.94 126 VAL B O 1
ATOM 2465 N N . ALA B 1 127 ? 0.519 -15.875 -16.609 1 98.88 127 ALA B N 1
ATOM 2466 C CA . ALA B 1 127 ? 0.897 -15.648 -18.016 1 98.88 127 ALA B CA 1
ATOM 2467 C C . ALA B 1 127 ? 0.142 -14.453 -18.594 1 98.88 127 ALA B C 1
ATOM 2469 O O . ALA B 1 127 ? 0.7 -13.68 -19.375 1 98.88 127 ALA B O 1
ATOM 2470 N N . GLU B 1 128 ? -1.071 -14.305 -18.188 1 98.5 128 GLU B N 1
ATOM 2471 C CA . GLU B 1 128 ? -1.94 -13.328 -18.828 1 98.5 128 GLU B CA 1
ATOM 2472 C C . GLU B 1 128 ? -1.983 -12.023 -18.047 1 98.5 128 GLU B C 1
ATOM 2474 O O . GLU B 1 128 ? -2.744 -11.109 -18.391 1 98.5 128 GLU B O 1
ATOM 2479 N N . ALA B 1 129 ? -1.212 -11.914 -16.969 1 98.81 129 ALA B N 1
ATOM 2480 C CA . ALA B 1 129 ? -1.174 -10.664 -16.203 1 98.81 129 ALA B CA 1
ATOM 2481 C C . ALA B 1 129 ? -0.713 -9.508 -17.094 1 98.81 129 ALA B C 1
ATOM 2483 O O . ALA B 1 129 ? 0.147 -9.68 -17.953 1 98.81 129 ALA B O 1
ATOM 2484 N N . THR B 1 130 ? -1.237 -8.312 -16.875 1 98.75 130 THR B N 1
ATOM 2485 C CA . THR B 1 130 ? -0.828 -7.145 -17.641 1 98.75 130 THR B CA 1
ATOM 2486 C C . THR B 1 130 ? 0.632 -6.797 -17.359 1 98.75 130 THR B C 1
ATOM 2488 O O . THR B 1 130 ? 1.327 -6.27 -18.234 1 98.75 130 THR B O 1
ATOM 2491 N N . ALA B 1 131 ? 1.083 -7.07 -16.188 1 98.94 131 ALA B N 1
ATOM 2492 C CA . ALA B 1 131 ? 2.479 -6.934 -15.781 1 98.94 131 ALA B CA 1
ATOM 2493 C C . ALA B 1 131 ? 2.801 -7.859 -14.609 1 98.94 131 ALA B C 1
ATOM 2495 O O . ALA B 1 131 ? 1.905 -8.258 -13.859 1 98.94 131 ALA B O 1
ATOM 2496 N N . SER B 1 132 ? 4.004 -8.234 -14.453 1 98.94 132 SER B N 1
ATOM 2497 C CA . SER B 1 132 ? 4.508 -9.031 -13.336 1 98.94 132 SER B CA 1
ATOM 2498 C C . SER B 1 132 ? 5.855 -8.508 -12.852 1 98.94 132 SER B C 1
ATOM 2500 O O . SER B 1 132 ? 6.676 -8.055 -13.656 1 98.94 132 SER B O 1
ATOM 2502 N N . LEU B 1 133 ? 6.074 -8.523 -11.594 1 99 133 LEU B N 1
ATOM 2503 C CA . LEU B 1 133 ? 7.32 -8.125 -10.945 1 99 133 LEU B CA 1
ATOM 2504 C C . LEU B 1 133 ? 7.996 -9.32 -10.289 1 99 133 LEU B C 1
ATOM 2506 O O . LEU B 1 133 ? 7.453 -9.906 -9.352 1 99 133 LEU B O 1
ATOM 2510 N N . GLU B 1 134 ? 9.148 -9.703 -10.781 1 99 134 GLU B N 1
ATOM 2511 C CA . GLU B 1 134 ? 9.977 -10.711 -10.125 1 99 134 GLU B CA 1
ATOM 2512 C C . GLU B 1 134 ? 10.719 -10.109 -8.93 1 99 134 GLU B C 1
ATOM 2514 O O . GLU B 1 134 ? 11.383 -9.078 -9.062 1 99 134 GLU B O 1
ATOM 2519 N N . CYS B 1 135 ? 10.672 -10.812 -7.805 1 99 135 CYS B N 1
ATOM 2520 C CA . CYS B 1 135 ? 11.203 -10.195 -6.598 1 99 135 CYS B CA 1
ATOM 2521 C C . CYS B 1 135 ? 12.109 -11.156 -5.844 1 99 135 CYS B C 1
ATOM 2523 O O . CYS B 1 135 ? 11.82 -12.352 -5.75 1 99 135 CYS B O 1
ATOM 2525 N N . ARG B 1 136 ? 13.164 -10.609 -5.32 1 98.94 136 ARG B N 1
ATOM 2526 C CA . ARG B 1 136 ? 13.977 -11.258 -4.297 1 98.94 136 ARG B CA 1
ATOM 2527 C C . ARG B 1 136 ? 13.75 -10.617 -2.932 1 98.94 136 ARG B C 1
ATOM 2529 O O . ARG B 1 136 ? 13.781 -9.391 -2.805 1 98.94 136 ARG B O 1
ATOM 2536 N N . VAL B 1 137 ? 13.594 -11.469 -1.93 1 98.94 137 VAL B N 1
ATOM 2537 C CA . VAL B 1 137 ? 13.289 -10.977 -0.592 1 98.94 137 VAL B CA 1
ATOM 2538 C C . VAL B 1 137 ? 14.477 -10.195 -0.044 1 98.94 137 VAL B C 1
ATOM 2540 O O . VAL B 1 137 ? 15.609 -10.68 -0.071 1 98.94 137 VAL B O 1
ATOM 2543 N N . ALA B 1 138 ? 14.195 -9.008 0.363 1 98.75 138 ALA B N 1
ATOM 2544 C CA . ALA B 1 138 ? 15.18 -8.227 1.107 1 98.75 138 ALA B CA 1
ATOM 2545 C C . ALA B 1 138 ? 15.102 -8.531 2.602 1 98.75 138 ALA B C 1
ATOM 2547 O O . ALA B 1 138 ? 16.125 -8.672 3.268 1 98.75 138 ALA B O 1
ATOM 2548 N N . ARG B 1 139 ? 13.812 -8.57 3.072 1 98.12 139 ARG B N 1
ATOM 2549 C CA . ARG B 1 139 ? 13.562 -8.797 4.492 1 98.12 139 ARG B CA 1
ATOM 2550 C C . ARG B 1 139 ? 12.148 -9.32 4.723 1 98.12 139 ARG B C 1
ATOM 2552 O O . ARG B 1 139 ? 11.227 -8.977 3.98 1 98.12 139 ARG B O 1
ATOM 2559 N N . ILE B 1 140 ? 11.992 -10.172 5.68 1 98.56 140 ILE B N 1
ATOM 2560 C CA . ILE B 1 140 ? 10.688 -10.508 6.25 1 98.56 140 ILE B CA 1
ATOM 2561 C C . ILE B 1 140 ? 10.602 -9.984 7.68 1 98.56 140 ILE B C 1
ATOM 2563 O O . ILE B 1 140 ? 11.383 -10.391 8.547 1 98.56 140 ILE B O 1
ATOM 2567 N N . GLU B 1 141 ? 9.68 -9.133 7.922 1 97.75 141 GLU B N 1
ATOM 2568 C CA . GLU B 1 141 ? 9.547 -8.492 9.227 1 97.75 141 GLU B CA 1
ATOM 2569 C C . GLU B 1 141 ? 8.336 -9.031 9.984 1 97.75 141 GLU B C 1
ATOM 2571 O O . GLU B 1 141 ? 7.273 -9.242 9.391 1 97.75 141 GLU B O 1
ATOM 2576 N N . THR B 1 142 ? 8.586 -9.297 11.305 1 98.19 142 THR B N 1
ATOM 2577 C CA . THR B 1 142 ? 7.438 -9.539 12.172 1 98.19 142 THR B CA 1
ATOM 2578 C C . THR B 1 142 ? 6.816 -8.219 12.625 1 98.19 142 THR B C 1
ATOM 2580 O O . THR B 1 142 ? 7.516 -7.34 13.125 1 98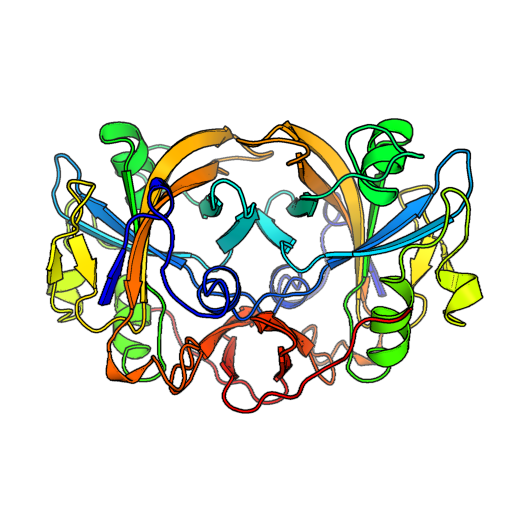.19 142 THR B O 1
ATOM 2583 N N . LEU B 1 143 ? 5.516 -8.039 12.406 1 98.69 143 LEU B N 1
ATOM 2584 C CA . LEU B 1 143 ? 4.773 -6.863 12.844 1 98.69 143 LEU B CA 1
ATOM 2585 C C . LEU B 1 143 ? 4.109 -7.109 14.195 1 98.69 143 LEU B C 1
ATOM 2587 O O . LEU B 1 143 ? 4.16 -8.227 14.727 1 98.69 143 LEU B O 1
ATOM 2591 N N . LEU B 1 144 ? 3.596 -6.016 14.82 1 98.62 144 LEU B N 1
ATOM 2592 C CA . LEU B 1 144 ? 2.855 -6.18 16.062 1 98.62 144 LEU B CA 1
ATOM 2593 C C . LEU B 1 144 ? 1.698 -7.156 15.883 1 98.62 144 LEU B C 1
ATOM 2595 O O . LEU B 1 144 ? 1.025 -7.148 14.852 1 98.62 144 LEU B O 1
ATOM 2599 N N . GLY B 1 145 ? 1.434 -7.996 16.922 1 98.19 145 GLY B N 1
ATOM 2600 C CA . GLY B 1 145 ? 0.326 -8.938 16.891 1 98.19 145 GLY B CA 1
ATOM 2601 C C . GLY B 1 145 ? 0.74 -10.328 16.438 1 98.19 145 GLY B C 1
ATOM 2602 O O . GLY B 1 145 ? 1.89 -10.547 16.047 1 98.19 145 GLY B O 1
ATOM 2603 N N . GLN B 1 146 ? -0.202 -11.258 16.422 1 96.81 146 GLN B N 1
ATOM 2604 C CA . GLN B 1 146 ? 0.062 -12.656 16.078 1 96.81 146 GLN B CA 1
ATOM 2605 C C . GLN B 1 146 ? -0.02 -12.883 14.57 1 96.81 146 GLN B C 1
ATOM 2607 O O . GLN B 1 146 ? -0.923 -12.359 13.914 1 96.81 146 GLN B O 1
ATOM 2612 N N . SER B 1 147 ? 0.921 -13.555 14.008 1 97.81 147 SER B N 1
ATOM 2613 C CA . SER B 1 147 ? 0.919 -14.031 12.625 1 97.81 147 SER B CA 1
ATOM 2614 C C . SER B 1 147 ? 0.861 -12.867 11.641 1 97.81 147 SER B C 1
ATOM 2616 O O . SER B 1 147 ? 0.151 -12.938 10.633 1 97.81 147 SER B O 1
ATOM 2618 N N . ASN B 1 148 ? 1.403 -11.695 12.039 1 98.69 148 ASN B N 1
ATOM 2619 C CA . ASN B 1 148 ? 1.541 -10.555 11.148 1 98.69 148 ASN B CA 1
ATOM 2620 C C . ASN B 1 148 ? 2.959 -10.445 10.594 1 98.69 148 ASN B C 1
ATOM 2622 O O . ASN B 1 148 ? 3.91 -10.242 11.352 1 98.69 148 ASN B O 1
ATOM 2626 N N . PHE B 1 149 ? 3.094 -10.578 9.266 1 98.88 149 PHE B N 1
ATOM 2627 C CA . PHE B 1 149 ? 4.402 -10.508 8.625 1 98.88 149 PHE B CA 1
ATOM 2628 C C . PHE B 1 149 ? 4.383 -9.516 7.461 1 98.88 149 PHE B C 1
ATOM 2630 O O . PHE B 1 149 ? 3.402 -9.438 6.723 1 98.88 149 PHE B O 1
ATOM 2637 N N . LEU B 1 150 ? 5.41 -8.773 7.34 1 98.88 150 LEU B N 1
ATOM 2638 C CA . LEU B 1 150 ? 5.664 -7.902 6.199 1 98.88 150 LEU B CA 1
ATOM 2639 C C . LEU B 1 150 ? 6.836 -8.422 5.367 1 98.88 150 LEU B C 1
ATOM 2641 O O . LEU B 1 150 ? 7.945 -8.578 5.883 1 98.88 150 LEU B O 1
ATOM 2645 N N . VAL B 1 151 ? 6.586 -8.734 4.137 1 98.94 151 VAL B N 1
ATOM 2646 C CA . VAL B 1 151 ? 7.629 -9.164 3.213 1 98.94 151 VAL B CA 1
ATOM 2647 C C . VAL B 1 151 ? 8.07 -7.988 2.346 1 98.94 151 VAL B C 1
ATOM 2649 O O . VAL B 1 151 ? 7.242 -7.34 1.702 1 98.94 151 VAL B O 1
ATOM 2652 N N . LEU B 1 152 ? 9.32 -7.684 2.393 1 98.94 152 LEU B N 1
ATOM 2653 C CA . LEU B 1 152 ? 9.945 -6.684 1.532 1 98.94 152 LEU B CA 1
ATOM 2654 C C . LEU B 1 152 ? 10.75 -7.348 0.419 1 98.94 152 LEU B C 1
ATOM 2656 O O . LEU B 1 152 ? 11.555 -8.25 0.678 1 98.94 152 LEU B O 1
ATOM 2660 N N . GLY B 1 153 ? 10.492 -6.934 -0.805 1 98.94 153 GLY B N 1
ATOM 2661 C CA . GLY B 1 153 ? 11.195 -7.531 -1.932 1 98.94 153 GLY B CA 1
ATOM 2662 C C . GLY B 1 153 ? 11.805 -6.508 -2.867 1 98.94 153 GLY B C 1
ATOM 2663 O O . GLY B 1 153 ? 11.203 -5.465 -3.137 1 98.94 153 GLY B O 1
ATOM 2664 N N . GLU B 1 154 ? 13.008 -6.758 -3.314 1 98.94 154 GLU B N 1
ATOM 2665 C CA . GLU B 1 154 ? 13.617 -6.027 -4.422 1 98.94 154 GLU B CA 1
ATOM 2666 C C . GLU B 1 154 ? 13.148 -6.582 -5.766 1 98.94 154 GLU B C 1
ATOM 2668 O O . GLU B 1 154 ? 13.156 -7.797 -5.98 1 98.94 154 GLU B O 1
ATOM 2673 N N . VAL B 1 155 ? 12.734 -5.68 -6.664 1 99 155 VAL B N 1
ATOM 2674 C CA . VAL B 1 155 ? 12.297 -6.109 -7.988 1 99 155 VAL B CA 1
ATOM 2675 C C . VAL B 1 155 ? 13.516 -6.34 -8.883 1 99 155 VAL B C 1
ATOM 2677 O O . VAL B 1 155 ? 14.289 -5.41 -9.141 1 99 155 VAL B O 1
ATOM 2680 N N . THR B 1 156 ? 13.641 -7.562 -9.375 1 98.94 156 THR B N 1
ATOM 2681 C CA . THR B 1 156 ? 14.82 -7.914 -10.148 1 98.94 156 THR B CA 1
ATOM 2682 C C . THR B 1 156 ? 14.469 -8.109 -11.617 1 98.94 156 THR B C 1
ATOM 2684 O O . THR B 1 156 ? 15.352 -8.133 -12.477 1 98.94 156 THR B O 1
ATOM 2687 N N . GLY B 1 157 ? 13.203 -8.281 -11.93 1 98.94 157 GLY B N 1
ATOM 2688 C CA . GLY B 1 157 ? 12.672 -8.422 -13.273 1 98.94 157 GLY B CA 1
ATOM 2689 C C . GLY B 1 157 ? 11.273 -7.875 -13.422 1 98.94 157 GLY B C 1
ATOM 2690 O O . GLY B 1 157 ? 10.461 -7.957 -12.5 1 98.94 157 GLY B O 1
ATOM 2691 N N . VAL B 1 158 ? 11.016 -7.367 -14.617 1 98.94 158 VAL B N 1
ATOM 2692 C CA . VAL B 1 158 ? 9.703 -6.797 -14.891 1 98.94 158 VAL B CA 1
ATOM 2693 C C . VAL B 1 158 ? 9.195 -7.289 -16.25 1 98.94 158 VAL B C 1
ATOM 2695 O O . VAL B 1 158 ? 9.914 -7.215 -17.25 1 98.94 158 VAL B O 1
ATOM 2698 N N . HIS B 1 159 ? 8.008 -7.863 -16.188 1 98.94 159 HIS B N 1
ATOM 2699 C CA . HIS B 1 159 ? 7.289 -8.227 -17.406 1 98.94 159 HIS B CA 1
ATOM 2700 C C . HIS B 1 159 ? 6.137 -7.27 -17.672 1 98.94 159 HIS B C 1
ATOM 2702 O O . HIS B 1 159 ? 5.363 -6.957 -16.766 1 98.94 159 HIS B O 1
ATOM 2708 N N . ILE B 1 160 ? 6.02 -6.789 -18.891 1 98.81 160 ILE B N 1
ATOM 2709 C CA . ILE B 1 160 ? 4.871 -5.996 -19.312 1 98.81 160 ILE B CA 1
ATOM 2710 C C . ILE B 1 160 ? 4.25 -6.609 -20.562 1 98.81 160 ILE B C 1
ATOM 2712 O O . ILE B 1 160 ? 4.941 -6.836 -21.562 1 98.81 160 ILE B O 1
ATOM 2716 N N . ARG B 1 161 ? 2.953 -6.953 -20.422 1 98.62 161 ARG B N 1
ATOM 2717 C CA . ARG B 1 161 ? 2.232 -7.445 -21.594 1 98.62 161 ARG B CA 1
ATOM 2718 C C . ARG B 1 161 ? 2.283 -6.434 -22.734 1 98.62 161 ARG B C 1
ATOM 2720 O O . ARG B 1 161 ? 1.975 -5.258 -22.547 1 98.62 161 ARG B O 1
ATOM 2727 N N . PRO B 1 162 ? 2.578 -6.836 -23.875 1 97.25 162 PRO B N 1
ATOM 2728 C CA . PRO B 1 162 ? 2.871 -5.898 -24.969 1 97.25 162 PRO B CA 1
ATOM 2729 C C . PRO B 1 162 ? 1.711 -4.949 -25.266 1 97.25 162 PRO B C 1
ATOM 2731 O O . PRO B 1 162 ? 1.931 -3.771 -25.562 1 97.25 162 PRO B O 1
ATOM 2734 N N . ASP B 1 163 ? 0.546 -5.406 -25.219 1 97.81 163 ASP B N 1
ATOM 2735 C CA . ASP B 1 163 ? -0.599 -4.574 -25.578 1 97.81 163 ASP B CA 1
ATOM 2736 C C . ASP B 1 163 ? -0.915 -3.568 -24.469 1 97.81 163 ASP B C 1
ATOM 2738 O O . ASP B 1 163 ? -1.817 -2.742 -24.625 1 97.81 163 ASP B O 1
ATOM 2742 N N . CYS B 1 164 ? -0.134 -3.586 -23.422 1 98.19 164 CYS B N 1
ATOM 2743 C CA . CYS B 1 164 ? -0.313 -2.645 -22.312 1 98.19 164 CYS B CA 1
ATOM 2744 C C . CYS B 1 164 ? 0.735 -1.54 -22.359 1 98.19 164 CYS B C 1
ATOM 2746 O O . CYS B 1 164 ? 0.82 -0.716 -21.453 1 98.19 164 CYS B O 1
ATOM 2748 N N . LEU B 1 165 ? 1.536 -1.616 -23.344 1 97.19 165 LEU B N 1
ATOM 2749 C CA . LEU B 1 165 ? 2.51 -0.561 -23.609 1 97.19 165 LEU B CA 1
ATOM 2750 C C . LEU B 1 165 ? 2.074 0.307 -24.781 1 97.19 165 LEU B C 1
ATOM 2752 O O . LEU B 1 165 ? 1.873 -0.195 -25.891 1 97.19 165 LEU B O 1
ATOM 2756 N N . ARG B 1 166 ? 1.838 1.563 -24.469 1 95.81 166 ARG B N 1
ATOM 2757 C CA . ARG B 1 166 ? 1.455 2.523 -25.5 1 95.81 166 ARG B CA 1
ATOM 2758 C C . ARG B 1 166 ? 2.312 3.781 -25.422 1 95.81 166 ARG B C 1
ATOM 2760 O O . ARG B 1 166 ? 2.324 4.469 -24.406 1 95.81 166 ARG B O 1
ATOM 2767 N N . ASP B 1 167 ? 3.055 4.137 -26.422 1 95.06 167 ASP B N 1
ATOM 2768 C CA . ASP B 1 167 ? 3.918 5.309 -26.5 1 95.06 167 ASP B CA 1
ATOM 2769 C C . ASP B 1 167 ? 4.902 5.34 -25.328 1 95.06 167 ASP B C 1
ATOM 2771 O O . ASP B 1 167 ? 5.086 6.379 -24.688 1 95.06 167 ASP B O 1
ATOM 2775 N N . GLY B 1 168 ? 5.34 4.152 -25.031 1 95.31 168 GLY B N 1
ATOM 2776 C CA . GLY B 1 168 ? 6.379 4.035 -24.016 1 95.31 168 GLY B CA 1
ATOM 2777 C C . GLY B 1 168 ? 5.84 4.09 -22.594 1 95.31 168 GLY B C 1
ATOM 2778 O O . GLY B 1 168 ? 6.609 4.109 -21.641 1 95.31 168 GLY B O 1
ATOM 2779 N N . ARG B 1 169 ? 4.559 4.121 -22.484 1 97.31 169 ARG B N 1
ATOM 2780 C CA . ARG B 1 169 ? 3.924 4.137 -21.172 1 97.31 169 ARG B CA 1
ATOM 2781 C C . ARG B 1 169 ? 3.184 2.832 -20.891 1 97.31 169 ARG B C 1
ATOM 2783 O O . ARG B 1 169 ? 2.553 2.273 -21.797 1 97.31 169 ARG B O 1
ATOM 2790 N N . TYR B 1 170 ? 3.352 2.316 -19.688 1 98.06 170 TYR B N 1
ATOM 2791 C CA . TYR B 1 170 ? 2.486 1.228 -19.25 1 98.06 170 TYR B CA 1
ATOM 2792 C C . TYR B 1 170 ? 1.059 1.718 -19.031 1 98.06 170 TYR B C 1
ATOM 2794 O O . TYR B 1 170 ? 0.799 2.525 -18.141 1 98.06 170 TYR B O 1
ATOM 2802 N N . LEU B 1 171 ? 0.121 1.34 -19.859 1 96.12 171 LEU B N 1
ATOM 2803 C CA . LEU B 1 171 ? -1.286 1.726 -19.844 1 96.12 171 LEU B CA 1
ATOM 2804 C C . LEU B 1 171 ? -2.184 0.507 -20.031 1 96.12 171 LEU B C 1
ATOM 2806 O O . LEU B 1 171 ? -2.684 0.263 -21.125 1 96.12 171 LEU B O 1
ATOM 2810 N N . PRO B 1 172 ? -2.451 -0.216 -18.969 1 97.44 172 PRO B N 1
ATOM 2811 C CA . PRO B 1 172 ? -3.357 -1.361 -19.062 1 97.44 172 PRO B CA 1
ATOM 2812 C C . PRO B 1 172 ? -4.812 -0.946 -19.281 1 97.44 172 PRO B C 1
ATOM 2814 O O . PRO B 1 172 ? -5.16 0.219 -19.078 1 97.44 172 PRO B O 1
ATOM 2817 N N . PRO B 1 173 ? -5.656 -1.889 -19.75 1 96.12 173 PRO B N 1
ATOM 2818 C CA . PRO B 1 173 ? -7.047 -1.535 -20.031 1 96.12 173 PRO B CA 1
ATOM 2819 C C . PRO B 1 173 ? -7.82 -1.127 -18.781 1 96.12 173 PRO B C 1
ATOM 2821 O O . PRO B 1 173 ? -8.766 -0.343 -18.859 1 96.12 173 PRO B O 1
ATOM 2824 N N . ASP B 1 174 ? -7.508 -1.708 -17.719 1 97.38 174 ASP B N 1
ATOM 2825 C CA . ASP B 1 174 ? -8.117 -1.435 -16.422 1 97.38 174 ASP B CA 1
ATOM 2826 C C . ASP B 1 174 ? -7.191 -1.841 -15.273 1 97.38 174 ASP B C 1
ATOM 2828 O O . ASP B 1 174 ? -6.137 -2.438 -15.508 1 97.38 174 ASP B O 1
ATOM 2832 N N . ARG B 1 175 ? -7.535 -1.373 -14.086 1 97.38 175 ARG B N 1
ATOM 2833 C CA . ARG B 1 175 ? -6.863 -1.757 -12.852 1 97.38 175 ARG B CA 1
ATOM 2834 C C . ARG B 1 175 ? -7.871 -2.094 -11.758 1 97.38 175 ARG B C 1
ATOM 2836 O O . ARG B 1 175 ? -8.844 -1.359 -11.555 1 97.38 175 ARG B O 1
ATOM 2843 N N . MET B 1 176 ? -7.648 -3.197 -11.141 1 98.19 176 MET B N 1
ATOM 2844 C CA . MET B 1 176 ? -8.531 -3.574 -10.039 1 98.19 176 MET B CA 1
ATOM 2845 C C . MET B 1 176 ? -8.031 -2.994 -8.719 1 98.19 176 MET B C 1
ATOM 2847 O O . MET B 1 176 ? -6.82 -2.902 -8.5 1 98.19 176 MET B O 1
ATOM 2851 N N . VAL B 1 177 ? -8.977 -2.586 -7.863 1 98.56 177 VAL B N 1
ATOM 2852 C CA . VAL B 1 177 ? -8.617 -2.164 -6.516 1 98.56 177 VAL B CA 1
ATOM 2853 C C . VAL B 1 177 ? -9.484 -2.891 -5.492 1 98.56 177 VAL B C 1
ATOM 2855 O O . VAL B 1 177 ? -10.641 -3.217 -5.777 1 98.56 177 VAL B O 1
ATOM 2858 N N . ARG B 1 178 ? -8.875 -3.178 -4.395 1 98.56 178 ARG B N 1
ATOM 2859 C CA . ARG B 1 178 ? -9.578 -3.689 -3.223 1 98.56 178 ARG B CA 1
ATOM 2860 C C . ARG B 1 178 ? -10 -2.551 -2.299 1 98.56 178 ARG B C 1
ATOM 2862 O O . ARG B 1 178 ? -9.242 -1.604 -2.082 1 98.56 178 ARG B O 1
ATOM 2869 N N . LEU B 1 179 ? -11.203 -2.596 -1.842 1 97.94 179 LEU B N 1
ATOM 2870 C CA . LEU B 1 179 ? -11.734 -1.622 -0.895 1 97.94 179 LEU B CA 1
ATOM 2871 C C . LEU B 1 179 ? -11.992 -2.268 0.462 1 97.94 179 LEU B C 1
ATOM 2873 O O . LEU B 1 179 ? -11.164 -3.025 0.962 1 97.94 179 LEU B O 1
ATOM 2877 N N . GLY B 1 180 ? -12.914 -1.881 1.245 1 97.19 180 GLY B N 1
ATOM 2878 C CA . GLY B 1 180 ? -13.305 -2.502 2.498 1 97.19 180 GLY B CA 1
ATOM 2879 C C . GLY B 1 180 ? -14.391 -3.549 2.33 1 97.19 180 GLY B C 1
ATOM 2880 O O . GLY B 1 180 ? -14.984 -3.67 1.256 1 97.19 180 GLY B O 1
ATOM 2881 N N . TYR B 1 181 ? -14.492 -4.316 3.361 1 96.38 181 TYR B N 1
ATOM 2882 C CA . TYR B 1 181 ? -15.586 -5.285 3.383 1 96.38 181 TYR B CA 1
ATOM 2883 C C . TYR B 1 181 ? -15.469 -6.27 2.227 1 96.38 181 TYR B C 1
ATOM 2885 O O . TYR B 1 181 ? -14.461 -6.977 2.109 1 96.38 181 TYR B O 1
ATOM 2893 N N . LYS B 1 182 ? -16.484 -6.359 1.307 1 96.88 182 LYS B N 1
ATOM 2894 C CA . LYS B 1 182 ? -16.406 -7.246 0.149 1 96.88 182 LYS B CA 1
ATOM 2895 C C . LYS B 1 182 ? -16.219 -6.453 -1.142 1 96.88 182 LYS B C 1
ATOM 2897 O O . LYS B 1 182 ? -16.375 -7 -2.238 1 96.88 182 LYS B O 1
ATOM 2902 N N . ASP B 1 183 ? -15.859 -5.152 -0.977 1 97.88 183 ASP B N 1
ATOM 2903 C CA . ASP B 1 183 ? -16.016 -4.238 -2.104 1 97.88 183 ASP B CA 1
ATOM 2904 C C . ASP B 1 183 ? -14.742 -4.188 -2.945 1 97.88 183 ASP B C 1
ATOM 2906 O O . ASP B 1 183 ? -13.633 -4.191 -2.406 1 97.88 183 ASP B O 1
ATOM 2910 N N . TYR B 1 184 ? -14.953 -4.094 -4.223 1 98.44 184 TYR B N 1
ATOM 2911 C CA . TYR B 1 184 ? -13.945 -3.871 -5.254 1 98.44 184 TYR B CA 1
ATOM 2912 C C . TYR B 1 184 ? -14.344 -2.719 -6.168 1 98.44 184 TYR B C 1
ATOM 2914 O O . TYR B 1 184 ? -15.484 -2.262 -6.137 1 98.44 184 TYR B O 1
ATOM 2922 N N . ALA B 1 185 ? -13.398 -2.244 -6.914 1 98.25 185 ALA B N 1
ATOM 2923 C CA . ALA B 1 185 ? -13.68 -1.293 -7.984 1 98.25 185 ALA B CA 1
ATOM 2924 C C . ALA B 1 185 ? -12.711 -1.481 -9.148 1 98.25 185 ALA B C 1
ATOM 2926 O O . ALA B 1 185 ? -11.664 -2.117 -9 1 98.25 185 ALA B O 1
ATOM 2927 N N . VAL B 1 186 ? -13.148 -1.067 -10.273 1 97.81 186 VAL B N 1
ATOM 2928 C CA . VAL B 1 186 ? -12.32 -1.032 -11.477 1 97.81 186 VAL B CA 1
ATOM 2929 C C . VAL B 1 186 ? -11.938 0.41 -11.805 1 97.81 186 VAL B C 1
ATOM 2931 O O . VAL B 1 186 ? -12.805 1.289 -11.859 1 97.81 186 VAL B O 1
ATOM 2934 N N . VAL B 1 187 ? -10.672 0.698 -11.938 1 97.44 187 VAL B N 1
ATOM 2935 C CA . VAL B 1 187 ? -10.195 2.016 -12.336 1 97.44 187 VAL B CA 1
ATOM 2936 C C . VAL B 1 187 ? -9.891 2.02 -13.836 1 97.44 187 VAL B C 1
ATOM 2938 O O . VAL B 1 187 ? -9.023 1.271 -14.305 1 97.44 187 VAL B O 1
ATOM 2941 N N . ARG B 1 188 ? -10.633 2.869 -14.562 1 92.88 188 ARG B N 1
ATOM 2942 C CA . ARG B 1 188 ? -10.469 2.982 -16.016 1 92.88 188 ARG B CA 1
ATOM 2943 C C . ARG B 1 188 ? -10.086 4.402 -16.406 1 92.88 188 ARG B C 1
ATOM 2945 O O . ARG B 1 188 ? -9.203 4.602 -17.234 1 92.88 188 ARG B O 1
ATOM 2952 N N . ASP B 1 189 ? -10.781 5.395 -15.711 1 91.75 189 ASP B N 1
ATOM 2953 C CA . ASP B 1 189 ? -10.625 6.801 -16.078 1 91.75 189 ASP B CA 1
ATOM 2954 C C . ASP B 1 189 ? -9.617 7.492 -15.164 1 91.75 189 ASP B C 1
ATOM 2956 O O . ASP B 1 189 ? -9.664 7.348 -13.945 1 91.75 189 ASP B O 1
ATOM 2960 N N . THR B 1 190 ? -8.766 8.164 -15.828 1 95.94 190 THR B N 1
ATOM 2961 C CA . THR B 1 190 ? -7.699 8.844 -15.102 1 95.94 190 THR B CA 1
ATOM 2962 C C . THR B 1 190 ? -7.613 10.312 -15.5 1 95.94 190 THR B C 1
ATOM 2964 O O . THR B 1 190 ? -8.219 10.719 -16.5 1 95.94 190 THR B O 1
ATOM 2967 N N . PHE B 1 191 ? -6.988 11.141 -14.742 1 97.5 191 PHE B N 1
ATOM 2968 C CA . PHE B 1 191 ? -6.641 12.516 -15.055 1 97.5 191 PHE B CA 1
ATOM 2969 C C . PHE B 1 191 ? -5.266 12.875 -14.492 1 97.5 191 PHE B C 1
ATOM 2971 O O . PHE B 1 191 ? -4.746 12.172 -13.625 1 97.5 191 PHE B O 1
ATOM 2978 N N . GLU B 1 192 ? -4.691 13.93 -15 1 97 192 GLU B N 1
ATOM 2979 C CA . GLU B 1 192 ? -3.336 14.312 -14.609 1 97 192 GLU B CA 1
ATOM 2980 C C . GLU B 1 192 ? -3.346 15.523 -13.688 1 97 192 GLU B C 1
ATOM 2982 O O . GLU B 1 192 ? -4.199 16.406 -13.812 1 97 192 GLU B O 1
ATOM 2987 N N . LEU B 1 193 ? -2.467 15.539 -12.742 1 95.88 193 LEU B N 1
ATOM 2988 C CA . LEU B 1 193 ? -2.174 16.719 -11.93 1 95.88 193 LEU B CA 1
ATOM 2989 C C . LEU B 1 193 ? -0.708 17.125 -12.07 1 95.88 193 LEU B C 1
ATOM 2991 O O . LEU B 1 193 ? 0.184 16.281 -11.969 1 95.88 193 LEU B O 1
ATOM 2995 N N . ASP B 1 194 ? -0.447 18.422 -12.273 1 93.5 194 ASP B N 1
ATOM 2996 C CA . ASP B 1 194 ? 0.916 18.938 -12.258 1 93.5 194 ASP B CA 1
ATOM 2997 C C . ASP B 1 194 ? 1.385 19.188 -10.828 1 93.5 194 ASP B C 1
ATOM 2999 O O . ASP B 1 194 ? 0.608 19.656 -9.984 1 93.5 194 ASP B O 1
ATOM 3003 N N . ARG B 1 195 ? 2.613 18.875 -10.625 1 88.81 195 ARG B N 1
ATOM 3004 C CA . ARG B 1 195 ? 3.178 19.203 -9.312 1 88.81 195 ARG B CA 1
ATOM 3005 C C . ARG B 1 195 ? 3.291 20.703 -9.133 1 88.81 195 ARG B C 1
ATOM 3007 O O . ARG B 1 195 ? 3.615 21.438 -10.07 1 88.81 195 ARG B O 1
ATOM 3014 N N . PRO B 1 196 ? 2.986 21.047 -7.812 1 87.44 196 PRO B N 1
ATOM 3015 C CA . PRO B 1 196 ? 3.143 22.484 -7.551 1 87.44 196 PRO B CA 1
ATOM 3016 C C . PRO B 1 196 ? 4.602 22.922 -7.57 1 87.44 196 PRO B C 1
ATOM 3018 O O . PRO B 1 196 ? 5.5 22.141 -7.262 1 87.44 196 PRO B O 1
ATOM 3021 N N . GLY B 1 197 ? 4.859 24.266 -7.91 1 72.88 197 GLY B N 1
ATOM 3022 C CA . GLY B 1 197 ? 6.152 24.922 -7.879 1 72.88 197 GLY B CA 1
ATOM 3023 C C . GLY B 1 197 ? 6.859 24.922 -9.219 1 72.88 197 GLY B C 1
ATOM 3024 O O . GLY B 1 197 ? 6.445 24.219 -10.148 1 72.88 197 GLY B O 1
#

InterPro domains:
  IPR002563 Flavin reductase like domain [PF01613] (22-163)
  IPR002563 Flavin reductase like domain [SM00903] (18-172)
  IPR012349 FMN-binding split barrel [G3DSA:2.30.110.10] (10-197)

Foldseek 3Di:
DDDDVVVPPPDPDDCVQQVVDFFFKFFKWAQAPLGIATAIFRQKDWDDVVVTKIKGKFADDDPQQPQGDQRVSRCVGFQKMKTFFDDPVCVQLNVQRNDPDDHSDYSCVVSVFDWDADDPGGTIDGPPGQKMFIWGWPDWDDDPDTSMIMTMTGGPDMDGDPVQADPNDRHDQWGKTDHPDRDIDIDHDDDDDDDDD/DDDDVVVPPPDPDDCVQQVVDFFFKFFKWAQAPLGIATAIFRQKDWDDVVVTKIKGKFADDDPQQPQGDQRVSRCVGFQKMKTFFDDPVCVQLNVQSNDPDDHSDYSCVVSVFDWDADDPGGTIDGPPGQKMFIWGWPDWDDDPDTSMIMTMTGGPDMDGDPVQADPNDRHDQWGKTDHPDRDIDIDHDDDDDDDDD

Secondary structure (DSSP, 8-state):
-EE-GGG---SSS--HHHHS-SB--EEEEEEETTEEEEEEESSEEEEETTTTEEEEEE----GGGTTS-HHHHHHHHHSEEEEEPPPGGGHHHHHHTTS-PPTT--HHHHHTPPEEE-SSSS-EEETT-SEEEEEEEEEEEEPSSTT-EEEEEEEEEEEE-GGGEETTEE--S-EEEE-STTEEEEE---EE-PPP-/-EE-GGG---SSS--HHHHS-SB--EEEEEEETTEEEEEEESSEEEEETTTTEEEEEE----GGGTTS-HHHHHHHHHSEEEEEPPPGGGHHHHHHTTS-PPTT--HHHHHTPPEEE-SSSS-EEETT-SEEEEEEEEEEEEPSSTT-EEEEEEEEEEEE-GGGEETTEE--S-EEEE-STTEEEEE---EE-PPP-

Radius of gyration: 19.84 Å; Cα contacts (8 Å, |Δi|>4): 1071; chains: 2; bounding box: 46×56×50 Å

Organism: NCBI:txid2306993

pLDDT: mean 97.7, std 2.44, range [72.88, 99.0]